Protein AF-A0A1F2RHZ1-F1 (afdb_monomer_lite)

Foldseek 3Di:
DEDEDADDQVLDQFLEEEAAAELQLDQDDDRSVVCCLLQVVLSVVSNVCSVVSVDDQLHWDWDQRPDPGDNRIYTYQHQYHDLPAAGDPVSLLSSLLSVLVVCVVVVTQEYEAEQRRVPSNVDDSVSRVVSNVVSCVSPPRHYYHYYDDDPDDDVVVVPPPDDADDDDLLNLQLLLLFVLLCVVPVDQFDFLLLSQLSSVLLVLLVDPNPFDWDQDPLATGGSCVVSVCVNCDVNQKHFPDDDDRDRRTTIGGDPPSNVVSVVVVVVPVSSVVSSVLSSQLCVVQSDSNSSSLLRLLLCCCPVVVQQDLVSSVVSQCVSDVVSVVADSVNSNVSVVSCVVSVVHDDPDDDDDDDDDDDDDDDDDDDDDDDDDDALCVQVVQLVLAAAEDDRRVLSVLCVVLVCSVVSNVLRVLLCVQQNSPWHWYWDWDADPVGDIAIETETEHEDDPVSQVVSVVSSCVVPNVVCVVSSVRRYDYYYDYD

Structure (mmCIF, N/CA/C/O backbone):
data_AF-A0A1F2RHZ1-F1
#
_entry.id   AF-A0A1F2RHZ1-F1
#
loop_
_atom_site.group_PDB
_atom_site.id
_atom_site.type_symbol
_atom_site.label_atom_id
_atom_site.label_alt_id
_atom_site.label_comp_id
_atom_site.label_asym_id
_atom_site.label_entity_id
_atom_site.label_seq_id
_atom_site.pdbx_PDB_ins_code
_atom_site.Cartn_x
_atom_site.Cartn_y
_atom_site.Cartn_z
_atom_site.occupancy
_atom_site.B_iso_or_equiv
_atom_site.auth_seq_id
_atom_site.auth_comp_id
_atom_site.auth_asym_id
_atom_site.auth_atom_id
_atom_site.pdbx_PDB_model_num
ATOM 1 N N . MET A 1 1 ? -16.366 -9.528 28.719 1.00 83.00 1 MET A N 1
ATOM 2 C CA . MET A 1 1 ? -15.492 -8.476 29.312 1.00 83.00 1 MET A CA 1
ATOM 3 C C . MET A 1 1 ? -15.531 -7.220 28.446 1.00 83.00 1 MET A C 1
ATOM 5 O O . MET A 1 1 ? -15.321 -7.339 27.248 1.00 83.00 1 MET A O 1
ATOM 9 N N . ILE A 1 2 ? -15.747 -6.027 29.017 1.00 90.81 2 ILE A N 1
ATOM 10 C CA . ILE A 1 2 ? -15.761 -4.755 28.262 1.00 90.81 2 ILE A CA 1
ATOM 11 C C . ILE A 1 2 ? -14.480 -3.964 28.537 1.00 90.81 2 ILE A C 1
ATOM 13 O O . ILE A 1 2 ? -14.111 -3.758 29.691 1.00 90.81 2 ILE A O 1
ATOM 17 N N . GLU A 1 3 ? -13.828 -3.495 27.477 1.00 91.56 3 GLU A N 1
ATOM 18 C CA . GLU A 1 3 ? -12.561 -2.775 27.515 1.00 91.56 3 GLU A CA 1
ATOM 19 C C . GLU A 1 3 ? -12.678 -1.462 26.722 1.00 91.56 3 GLU A C 1
ATOM 21 O O . GLU A 1 3 ? -13.079 -1.457 25.558 1.00 91.56 3 GLU A O 1
ATOM 26 N N . ILE A 1 4 ? -12.356 -0.328 27.351 1.00 87.94 4 ILE A N 1
ATOM 27 C CA . ILE A 1 4 ? -12.489 0.994 26.720 1.00 87.94 4 ILE A CA 1
ATOM 28 C C . ILE A 1 4 ? -11.302 1.259 25.776 1.00 87.94 4 ILE A C 1
ATOM 30 O O . ILE A 1 4 ? -10.154 0.908 26.072 1.00 87.94 4 ILE A O 1
ATOM 34 N N . ARG A 1 5 ? -11.578 1.877 24.622 1.00 81.69 5 ARG A N 1
ATOM 35 C CA . ARG A 1 5 ? -10.612 2.169 23.553 1.00 81.69 5 ARG A CA 1
ATOM 36 C C . ARG A 1 5 ? -10.771 3.575 22.972 1.00 81.69 5 ARG A C 1
ATOM 38 O O . ARG A 1 5 ? -11.816 4.212 23.088 1.00 81.69 5 ARG A O 1
ATOM 45 N N . LYS A 1 6 ? -9.699 4.047 22.333 1.00 79.44 6 LYS A N 1
ATOM 46 C CA . LYS A 1 6 ? -9.586 5.299 21.569 1.00 79.44 6 LYS A CA 1
ATOM 47 C C . LYS A 1 6 ? -8.698 5.030 20.347 1.00 79.44 6 LYS A C 1
ATOM 49 O O . LYS A 1 6 ? -7.876 4.119 20.398 1.00 79.44 6 LYS A O 1
ATOM 54 N N . GLY A 1 7 ? -8.856 5.809 19.278 1.00 73.75 7 GLY A N 1
ATOM 55 C CA . GLY A 1 7 ? -8.200 5.575 17.980 1.00 73.75 7 GLY A CA 1
ATOM 56 C C . GLY A 1 7 ? -9.187 5.092 16.912 1.00 73.75 7 GLY A C 1
ATOM 57 O O . GLY A 1 7 ? -10.397 5.226 17.098 1.00 73.75 7 GLY A O 1
ATOM 58 N N . ASP A 1 8 ? -8.680 4.548 15.802 1.00 77.94 8 ASP A N 1
ATOM 59 C CA . ASP A 1 8 ? -9.526 3.985 14.742 1.00 77.94 8 ASP A CA 1
ATOM 60 C C . ASP A 1 8 ? -9.995 2.562 15.094 1.00 77.94 8 ASP A C 1
ATOM 62 O O . ASP A 1 8 ? -9.217 1.697 15.499 1.00 77.94 8 ASP A O 1
ATOM 66 N N . ILE A 1 9 ? -11.290 2.325 14.903 1.00 86.12 9 ILE A N 1
ATOM 67 C CA . ILE A 1 9 ? -11.954 1.032 15.066 1.00 86.12 9 ILE A CA 1
ATOM 68 C C . ILE A 1 9 ? -11.627 0.053 13.931 1.00 86.12 9 ILE A C 1
ATOM 70 O O . ILE A 1 9 ? -11.717 -1.156 14.131 1.00 86.12 9 ILE A O 1
ATOM 74 N N . LEU A 1 10 ? -11.206 0.542 12.759 1.00 83.50 10 LEU A N 1
ATOM 75 C CA . LEU A 1 10 ? -10.745 -0.312 11.657 1.00 83.50 10 LEU A CA 1
ATOM 76 C C . LEU A 1 10 ? -9.470 -1.100 12.002 1.00 83.50 10 LEU A C 1
ATOM 78 O O . LEU A 1 10 ? -9.198 -2.119 11.374 1.00 83.50 10 LEU A O 1
ATOM 82 N N . LEU A 1 11 ? -8.717 -0.654 13.014 1.00 81.00 11 LEU A N 1
ATOM 83 C CA . LEU A 1 11 ? -7.502 -1.304 13.517 1.00 81.00 11 LEU A CA 1
ATOM 84 C C . LEU A 1 11 ? -7.770 -2.218 14.729 1.00 81.00 11 LEU A C 1
ATOM 86 O O . LEU A 1 11 ? -6.831 -2.686 15.372 1.00 81.00 11 LEU A O 1
ATOM 90 N N . ALA A 1 12 ? -9.036 -2.454 15.085 1.00 82.56 12 ALA A N 1
ATOM 91 C CA . ALA A 1 12 ? -9.394 -3.257 16.248 1.00 82.56 12 ALA A CA 1
ATOM 92 C C . ALA A 1 12 ? -9.235 -4.765 15.981 1.00 82.56 12 ALA A C 1
ATOM 94 O O . ALA A 1 12 ? -9.938 -5.340 15.149 1.00 82.56 12 ALA A O 1
ATOM 95 N N . GLU A 1 13 ? -8.356 -5.423 16.741 1.00 86.44 13 GLU A N 1
ATOM 96 C CA . GLU A 1 13 ? -8.176 -6.881 16.724 1.00 86.44 13 GLU A CA 1
ATOM 97 C C . GLU A 1 13 ? -9.392 -7.586 17.372 1.00 86.44 13 GLU A C 1
ATOM 99 O O . GLU A 1 13 ? -9.397 -7.889 18.565 1.00 86.44 13 GLU A O 1
ATOM 104 N N . ALA A 1 14 ? -10.450 -7.813 16.584 1.00 91.69 14 ALA A N 1
ATOM 105 C CA . ALA A 1 14 ? -11.699 -8.456 17.005 1.00 91.69 14 ALA A CA 1
ATOM 106 C C . ALA A 1 14 ? -12.277 -9.396 15.923 1.00 91.69 14 ALA A C 1
ATOM 108 O O . ALA A 1 14 ? -12.058 -9.179 14.730 1.00 91.69 14 ALA A O 1
ATOM 109 N N . ASP A 1 15 ? -13.058 -10.413 16.318 1.00 95.44 15 ASP A N 1
ATOM 110 C CA . ASP A 1 15 ? -13.779 -11.304 15.390 1.00 95.44 15 ASP A CA 1
ATOM 111 C C . ASP A 1 15 ? -14.787 -10.511 14.532 1.00 95.44 15 ASP A C 1
ATOM 113 O O . ASP A 1 15 ? -14.981 -10.813 13.351 1.00 95.44 15 ASP A O 1
ATOM 117 N N . ALA A 1 16 ? -15.409 -9.479 15.112 1.00 97.50 16 ALA A N 1
ATOM 118 C CA . ALA A 1 16 ? -16.357 -8.593 14.445 1.00 97.50 16 ALA A CA 1
ATOM 119 C C . ALA A 1 16 ? -16.078 -7.105 14.714 1.00 97.50 16 ALA A C 1
ATOM 121 O O . ALA A 1 16 ? -15.654 -6.728 15.805 1.00 97.50 16 ALA A O 1
ATOM 122 N N . ILE A 1 17 ? -16.405 -6.234 13.757 1.00 97.56 17 ILE A N 1
ATOM 123 C CA . ILE A 1 17 ? -16.425 -4.776 13.970 1.00 97.56 17 ILE A CA 1
ATOM 124 C C . ILE A 1 17 ? -17.768 -4.166 13.551 1.00 97.56 17 ILE A C 1
ATOM 126 O O . ILE A 1 17 ? -18.363 -4.550 12.541 1.00 97.56 17 ILE A O 1
ATOM 130 N N . VAL A 1 18 ? -18.261 -3.209 14.338 1.00 98.38 18 VAL A N 1
ATOM 131 C CA . VAL A 1 18 ? -19.562 -2.563 14.119 1.00 98.38 18 VAL A CA 1
ATOM 132 C C . VAL A 1 18 ? -19.406 -1.266 13.317 1.00 98.38 18 VAL A C 1
ATOM 134 O O . VAL A 1 18 ? -18.675 -0.358 13.708 1.00 98.38 18 VAL A O 1
ATOM 137 N N . ASN A 1 19 ? -20.152 -1.146 12.219 1.00 97.44 19 ASN A N 1
ATOM 138 C CA . ASN A 1 19 ? -20.217 0.040 11.362 1.00 97.44 19 ASN A CA 1
ATOM 139 C C . ASN A 1 19 ? -21.535 0.793 11.591 1.00 97.44 19 ASN A C 1
ATOM 141 O O . ASN A 1 19 ? -22.603 0.215 11.396 1.00 97.44 19 ASN A O 1
ATOM 145 N N . THR A 1 20 ? -21.510 2.081 11.952 1.00 94.69 20 THR A N 1
ATOM 146 C CA . THR 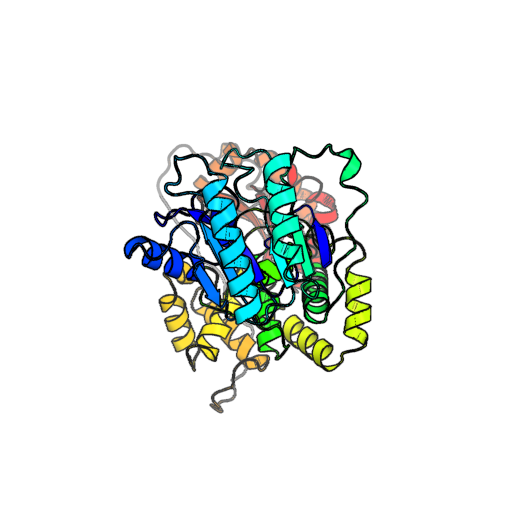A 1 20 ? -22.759 2.850 12.113 1.00 94.69 20 THR A CA 1
ATOM 147 C C . THR A 1 20 ? -23.260 3.378 10.770 1.00 94.69 20 THR A C 1
ATOM 149 O O . THR A 1 20 ? -22.694 4.327 10.221 1.00 94.69 20 THR A O 1
ATOM 152 N N . VAL A 1 21 ? -24.354 2.810 10.268 1.00 95.06 21 VAL A N 1
ATOM 153 C CA . VAL A 1 21 ? -24.922 3.123 8.948 1.00 95.06 21 VAL A CA 1
ATOM 154 C C . VAL A 1 21 ? -26.274 3.841 9.034 1.00 95.06 21 VAL A C 1
ATOM 156 O O . VAL A 1 21 ? -26.809 4.098 10.115 1.00 95.06 21 VAL A O 1
ATOM 159 N N . ASN A 1 22 ? -26.827 4.192 7.872 1.00 94.62 22 ASN A N 1
ATOM 160 C CA . ASN A 1 22 ? -28.223 4.604 7.726 1.00 94.62 22 ASN A CA 1
ATOM 161 C C . ASN A 1 22 ? -29.011 3.551 6.923 1.00 94.62 22 ASN A C 1
ATOM 163 O O . ASN A 1 22 ? -28.467 2.506 6.591 1.00 94.62 22 ASN A O 1
ATOM 167 N N . CYS A 1 23 ? -30.286 3.807 6.624 1.00 93.94 23 CYS A N 1
ATOM 168 C CA . CYS A 1 23 ? -31.143 2.857 5.902 1.00 93.94 23 CYS A CA 1
ATOM 169 C C . CYS A 1 23 ? -31.262 3.159 4.392 1.00 93.94 23 CYS A C 1
ATOM 171 O O . CYS A 1 23 ? -32.024 2.496 3.701 1.00 93.94 23 CYS A O 1
ATOM 173 N N . VAL A 1 24 ? -30.551 4.171 3.866 1.00 91.25 24 VAL A N 1
ATOM 174 C CA . VAL A 1 24 ? -30.711 4.669 2.479 1.00 91.25 24 VAL A CA 1
ATOM 175 C C . VAL A 1 24 ? -29.433 4.559 1.638 1.00 91.25 24 VAL A C 1
ATOM 177 O O . VAL A 1 24 ? -29.179 5.382 0.764 1.00 91.25 24 VAL A O 1
ATOM 180 N N . GLY A 1 25 ? -28.592 3.559 1.914 1.00 91.88 25 GLY A N 1
ATOM 181 C CA . GLY A 1 25 ? -27.476 3.163 1.043 1.00 91.88 25 GLY A CA 1
ATOM 182 C C . GLY A 1 25 ? -26.268 4.106 1.018 1.00 91.88 25 GLY A C 1
ATOM 183 O O . GLY A 1 25 ? -25.262 3.788 0.398 1.00 91.88 25 GLY A O 1
ATOM 184 N N . ILE A 1 26 ? -26.296 5.242 1.721 1.00 83.81 26 ILE A N 1
ATOM 185 C CA . ILE A 1 26 ? -25.249 6.271 1.602 1.00 83.81 26 ILE A CA 1
ATOM 186 C C . ILE A 1 26 ? -24.199 6.135 2.711 1.00 83.81 26 ILE A C 1
ATOM 188 O O . ILE A 1 26 ? -24.469 6.441 3.870 1.00 83.81 26 ILE A O 1
ATOM 192 N N . MET A 1 27 ? -22.972 5.748 2.356 1.00 85.94 27 MET A N 1
ATOM 193 C CA . MET A 1 27 ? -21.792 5.846 3.229 1.00 85.94 27 MET A CA 1
ATOM 194 C C . MET A 1 27 ? -20.885 6.985 2.735 1.00 85.94 27 MET A C 1
ATOM 196 O O . MET A 1 27 ? -20.055 6.789 1.847 1.00 85.94 27 MET A O 1
ATOM 200 N N . GLY A 1 28 ? -21.118 8.201 3.249 1.00 60.53 28 GLY A N 1
ATOM 201 C CA . GLY A 1 28 ? -20.534 9.436 2.698 1.00 60.53 28 GLY A CA 1
ATOM 202 C C . GLY A 1 28 ? -19.740 10.329 3.660 1.00 60.53 28 GLY A C 1
ATOM 203 O O . GLY A 1 28 ? -19.053 11.226 3.189 1.00 60.53 28 GLY A O 1
ATOM 204 N N . ARG A 1 29 ? -19.818 10.135 4.988 1.00 62.22 29 ARG A N 1
ATOM 205 C CA . ARG A 1 29 ? -19.051 10.916 5.987 1.00 62.22 29 ARG A CA 1
ATOM 206 C C . ARG A 1 29 ? -18.748 10.099 7.248 1.00 62.22 29 ARG A C 1
ATOM 208 O O . ARG A 1 29 ? -19.543 9.237 7.621 1.00 62.22 29 ARG A O 1
ATOM 215 N N . GLY A 1 30 ? -17.657 10.449 7.937 1.00 76.69 30 GLY A N 1
ATOM 216 C CA . GLY A 1 30 ? -17.237 9.838 9.206 1.00 76.69 30 GLY A CA 1
ATOM 217 C C . GLY A 1 30 ? -16.918 8.346 9.078 1.00 76.69 30 GLY A C 1
ATOM 218 O O . GLY A 1 30 ? -16.612 7.878 7.984 1.00 76.69 30 GLY A O 1
ATOM 219 N N . ILE A 1 31 ? -17.071 7.606 10.178 1.00 81.50 31 ILE A N 1
ATOM 220 C CA . ILE A 1 31 ? -16.855 6.150 10.270 1.00 81.50 31 ILE A CA 1
ATOM 221 C C . ILE A 1 31 ? -17.428 5.361 9.081 1.00 81.50 31 ILE A C 1
ATOM 223 O O . ILE A 1 31 ? -16.719 4.558 8.487 1.00 81.50 31 ILE A O 1
ATOM 227 N N . ALA A 1 32 ? -18.657 5.648 8.643 1.00 79.25 32 ALA A N 1
ATOM 228 C CA . ALA A 1 32 ? -19.263 4.958 7.503 1.00 79.25 32 ALA A CA 1
ATOM 229 C C . ALA A 1 32 ? -18.455 5.131 6.199 1.00 79.25 32 ALA A C 1
ATOM 231 O O . ALA A 1 32 ? -18.338 4.193 5.416 1.00 79.25 32 ALA A O 1
ATOM 232 N N . LEU A 1 33 ? -17.865 6.309 5.960 1.00 73.81 33 LEU A N 1
ATOM 233 C CA . LEU A 1 33 ? -16.992 6.538 4.802 1.00 73.81 33 LEU A CA 1
ATOM 234 C C . LEU A 1 33 ? -15.675 5.757 4.921 1.00 73.81 33 LEU A C 1
ATOM 236 O O . LEU A 1 33 ? -15.219 5.202 3.925 1.00 73.81 33 LEU A O 1
ATOM 240 N N . GLN A 1 34 ? -15.095 5.676 6.123 1.00 72.12 34 GLN A N 1
ATOM 241 C CA . GLN A 1 34 ? -13.892 4.874 6.382 1.00 72.12 34 GLN A CA 1
ATOM 242 C C . GLN A 1 34 ? -14.174 3.385 6.105 1.00 72.12 34 GLN A C 1
ATOM 244 O O . GLN A 1 34 ? -13.453 2.755 5.336 1.00 72.12 34 GLN A O 1
ATOM 249 N N . PHE A 1 35 ? -15.298 2.856 6.603 1.00 85.94 35 PHE A N 1
ATOM 250 C CA . PHE A 1 35 ? -15.766 1.498 6.297 1.00 85.94 35 PHE A CA 1
ATOM 251 C C . PHE A 1 35 ? -16.035 1.264 4.803 1.00 85.94 35 PHE A C 1
ATOM 253 O O . PHE A 1 35 ? -15.730 0.186 4.301 1.00 85.94 35 PHE A O 1
ATOM 260 N N . ARG A 1 36 ? -16.569 2.250 4.067 1.00 82.38 36 ARG A N 1
ATOM 261 C CA . ARG A 1 36 ? -16.737 2.149 2.605 1.00 82.38 36 ARG A CA 1
ATOM 262 C C . ARG A 1 36 ? -15.399 2.090 1.863 1.00 82.38 36 ARG A C 1
ATOM 264 O O . ARG A 1 36 ? -15.319 1.381 0.864 1.00 82.38 36 ARG A O 1
ATOM 271 N N . LYS A 1 37 ? -14.379 2.826 2.322 1.00 64.62 37 LYS A N 1
ATOM 272 C CA . LYS A 1 37 ? -13.024 2.776 1.747 1.00 64.62 37 LYS A CA 1
ATOM 273 C C . LYS A 1 37 ? -12.332 1.440 2.048 1.00 64.62 37 LYS A C 1
ATOM 275 O O . LYS A 1 37 ? -11.821 0.818 1.125 1.00 64.62 37 LYS A O 1
ATOM 280 N N . ALA A 1 38 ? -12.368 0.980 3.300 1.00 75.94 38 ALA A N 1
ATOM 281 C C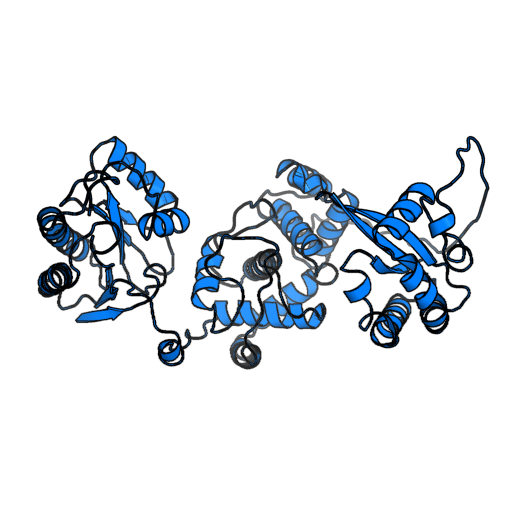A . ALA A 1 38 ? -11.733 -0.273 3.718 1.00 75.94 38 ALA A CA 1
ATOM 282 C C . ALA A 1 38 ? -12.437 -1.531 3.170 1.00 75.94 38 ALA A C 1
ATOM 284 O O . ALA A 1 38 ? -11.785 -2.510 2.814 1.00 75.94 38 ALA A O 1
ATOM 285 N N . PHE A 1 39 ? -13.771 -1.510 3.069 1.00 86.25 39 PHE A N 1
ATOM 286 C CA . PHE A 1 39 ? -14.581 -2.680 2.718 1.00 86.25 39 PHE A CA 1
ATOM 287 C C . PHE A 1 39 ? -15.595 -2.357 1.600 1.00 86.25 39 PHE A C 1
ATOM 289 O O . PHE A 1 39 ? -16.806 -2.287 1.844 1.00 86.25 39 PHE A O 1
ATOM 296 N N . PRO A 1 40 ? -15.135 -2.174 0.346 1.00 86.44 40 PRO A N 1
ATOM 297 C CA . PRO A 1 40 ? -16.005 -1.806 -0.774 1.00 86.44 40 PRO A CA 1
ATOM 298 C C . PRO A 1 40 ? -17.073 -2.867 -1.087 1.00 86.44 40 PRO A C 1
ATOM 300 O O . PRO A 1 40 ? -18.191 -2.516 -1.459 1.00 86.44 40 PRO A O 1
ATOM 303 N N . GLU A 1 41 ? -16.781 -4.153 -0.875 1.00 93.19 41 GLU A N 1
ATOM 304 C CA . GLU A 1 41 ? -17.747 -5.241 -1.089 1.00 93.19 41 GLU A CA 1
ATOM 305 C C . GLU A 1 41 ? -18.869 -5.237 -0.037 1.00 93.19 41 GLU A C 1
ATOM 307 O O . GLU A 1 41 ? -20.046 -5.328 -0.389 1.00 93.19 41 GLU A O 1
ATOM 312 N N . ASN A 1 42 ? -18.534 -4.987 1.237 1.00 96.62 42 ASN A N 1
ATOM 313 C CA . ASN A 1 42 ? -19.525 -4.720 2.286 1.00 96.62 42 ASN A CA 1
ATOM 314 C C . ASN A 1 42 ? -20.430 -3.539 1.900 1.00 96.62 42 ASN A C 1
ATOM 316 O O . ASN A 1 42 ? -21.646 -3.608 2.070 1.00 96.62 42 ASN A O 1
ATOM 320 N N . PHE A 1 43 ? -19.856 -2.468 1.336 1.00 95.25 43 PHE A N 1
ATOM 321 C CA . PHE A 1 43 ? -20.638 -1.331 0.851 1.00 95.25 43 PHE A CA 1
ATOM 322 C C . PHE A 1 43 ? -21.585 -1.707 -0.304 1.00 95.25 43 PHE A C 1
ATOM 324 O O . PHE A 1 43 ? -22.742 -1.290 -0.272 1.00 95.25 43 PHE A O 1
ATOM 331 N N . ARG A 1 44 ? -21.154 -2.522 -1.280 1.00 94.69 44 ARG A N 1
ATOM 332 C CA . ARG A 1 44 ? -22.027 -3.012 -2.370 1.00 94.69 44 ARG A CA 1
ATOM 333 C C . ARG A 1 44 ? -23.207 -3.830 -1.835 1.00 94.69 44 ARG A C 1
ATOM 335 O O . ARG A 1 44 ? -24.348 -3.575 -2.220 1.00 94.69 44 ARG A O 1
ATOM 342 N N . VAL A 1 45 ? -22.950 -4.765 -0.914 1.00 97.69 45 VAL A N 1
ATOM 343 C CA . VAL A 1 45 ? -23.998 -5.581 -0.270 1.00 97.69 45 VAL A CA 1
ATOM 344 C C . VAL A 1 45 ? -24.968 -4.699 0.526 1.00 97.69 45 VAL A C 1
ATOM 346 O O . VAL A 1 45 ? -26.184 -4.847 0.395 1.00 97.69 45 VAL A O 1
ATOM 349 N N . TYR A 1 46 ? -24.450 -3.727 1.282 1.00 98.12 46 TYR A N 1
ATOM 350 C CA . TYR A 1 46 ? -25.244 -2.743 2.023 1.00 98.12 46 TYR A CA 1
ATOM 351 C C . TYR A 1 46 ? -26.105 -1.847 1.128 1.00 98.12 46 TYR A C 1
ATOM 353 O O . TYR A 1 46 ? -27.276 -1.623 1.441 1.00 98.12 46 TYR A O 1
ATOM 361 N N . GLU A 1 47 ? -25.577 -1.346 0.011 1.00 96.62 47 GLU A N 1
ATOM 362 C CA . GLU A 1 47 ? -26.338 -0.483 -0.893 1.00 96.62 47 GLU A CA 1
ATOM 363 C C . GLU A 1 47 ? -27.485 -1.260 -1.560 1.00 96.62 47 GLU A C 1
ATOM 365 O O . GLU A 1 47 ? -28.617 -0.771 -1.607 1.00 96.62 47 GLU A O 1
ATOM 370 N N . ALA A 1 48 ? -27.234 -2.502 -1.990 1.00 96.88 48 ALA A N 1
ATOM 371 C CA . ALA A 1 48 ? -28.264 -3.404 -2.503 1.00 96.88 48 ALA A CA 1
ATOM 372 C C . ALA A 1 48 ? -29.330 -3.755 -1.444 1.00 96.88 48 ALA A C 1
ATOM 374 O O . ALA A 1 48 ? -30.522 -3.738 -1.748 1.00 96.88 48 ALA A O 1
ATOM 375 N N . ALA A 1 49 ? -28.929 -4.012 -0.196 1.00 97.44 49 ALA A N 1
ATOM 376 C CA . ALA A 1 49 ? -29.853 -4.275 0.909 1.00 97.44 49 ALA A CA 1
ATOM 377 C C . ALA A 1 49 ? -30.708 -3.042 1.269 1.00 97.44 49 ALA A C 1
ATOM 379 O O . ALA A 1 49 ? -31.909 -3.164 1.507 1.00 97.44 49 ALA A O 1
ATOM 380 N N . CYS A 1 50 ? -30.135 -1.833 1.233 1.00 95.56 50 CYS A N 1
ATOM 381 C CA . CYS A 1 50 ? -30.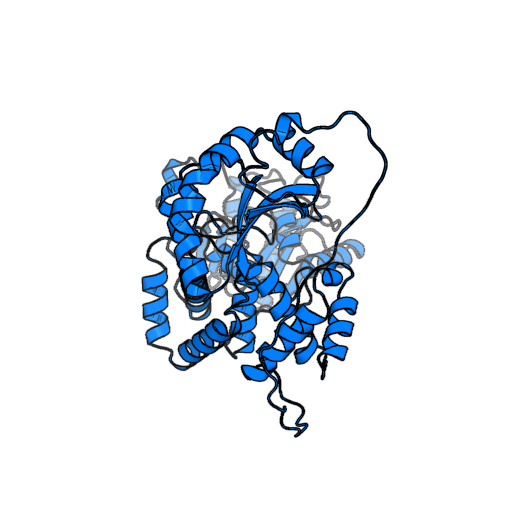900 -0.591 1.388 1.00 95.56 50 CYS A CA 1
ATOM 382 C C . CYS A 1 50 ? -31.892 -0.380 0.234 1.00 95.56 50 CYS A C 1
ATOM 384 O O . CYS A 1 50 ? -33.037 -0.018 0.485 1.00 95.56 50 CYS A O 1
ATOM 386 N N . LYS A 1 51 ? -31.499 -0.663 -1.018 1.00 94.00 51 LYS A N 1
ATOM 387 C CA . LYS A 1 51 ? -32.386 -0.575 -2.197 1.00 94.00 51 LYS A CA 1
ATOM 388 C C . LYS A 1 51 ? -33.603 -1.510 -2.106 1.00 94.00 51 LYS A C 1
ATOM 390 O O . LYS A 1 51 ? -34.660 -1.165 -2.626 1.00 94.00 51 LYS A O 1
ATOM 395 N N . ARG A 1 52 ? -33.484 -2.652 -1.417 1.00 95.44 52 ARG A N 1
ATOM 396 C CA . ARG A 1 52 ? -34.604 -3.569 -1.116 1.00 95.44 52 ARG A CA 1
ATOM 397 C C . ARG A 1 52 ? -35.401 -3.197 0.143 1.00 95.44 52 ARG A C 1
ATOM 399 O O . ARG A 1 52 ? -36.494 -3.714 0.345 1.00 95.44 52 ARG A O 1
ATOM 406 N N . ASN A 1 53 ? -34.919 -2.237 0.936 1.00 92.12 53 ASN A N 1
ATOM 407 C CA . ASN A 1 53 ? -35.415 -1.887 2.273 1.00 92.12 53 ASN A CA 1
ATOM 408 C C . ASN A 1 53 ? -35.213 -3.000 3.321 1.00 92.12 53 ASN A C 1
ATOM 410 O O . ASN A 1 53 ? -36.013 -3.108 4.252 1.00 92.12 53 ASN A O 1
ATOM 414 N N . ASP A 1 54 ? -34.160 -3.811 3.203 1.00 91.44 54 ASP A N 1
ATOM 415 C CA . ASP A 1 54 ? -33.815 -4.841 4.200 1.00 91.44 54 ASP A CA 1
ATOM 416 C C . ASP A 1 54 ? -33.188 -4.208 5.458 1.00 91.44 54 ASP A C 1
ATOM 418 O O . ASP A 1 54 ? -33.399 -4.662 6.580 1.00 91.44 54 ASP A O 1
ATOM 422 N N . VAL A 1 55 ? -32.429 -3.121 5.275 1.00 94.38 55 VAL A N 1
ATOM 423 C CA . VAL A 1 55 ? -31.705 -2.415 6.343 1.00 94.38 55 VAL A CA 1
ATOM 424 C C . VAL A 1 55 ? -32.648 -1.460 7.081 1.00 94.38 55 VAL A C 1
ATOM 426 O O . VAL A 1 55 ? -33.128 -0.486 6.499 1.00 94.38 55 VAL A O 1
ATOM 429 N N . ARG A 1 56 ? -32.913 -1.721 8.368 1.00 94.62 56 ARG A N 1
ATOM 430 C CA . ARG A 1 56 ? -33.837 -0.945 9.223 1.00 94.62 56 ARG A CA 1
ATOM 431 C C . ARG A 1 56 ? -33.311 -0.856 10.664 1.00 94.62 56 ARG A C 1
ATOM 433 O O . ARG A 1 56 ? -32.550 -1.728 11.074 1.00 94.62 56 ARG A O 1
ATOM 440 N N . PRO A 1 57 ? -33.705 0.143 11.477 1.00 94.31 57 PRO A N 1
ATOM 441 C CA . PRO A 1 57 ? -33.353 0.158 12.897 1.00 94.31 57 PRO A CA 1
ATOM 442 C C . PRO A 1 57 ? -33.876 -1.099 13.603 1.00 94.31 57 PRO A C 1
ATOM 444 O O . PRO A 1 57 ? -35.033 -1.469 13.419 1.00 94.31 57 PRO A O 1
ATOM 447 N N . GLY A 1 58 ? -33.022 -1.760 14.387 1.00 94.56 58 GLY A N 1
ATOM 448 C CA . GLY A 1 58 ? -33.318 -3.082 14.956 1.00 94.56 58 GLY A CA 1
ATOM 449 C C . GLY A 1 58 ? -33.063 -4.274 14.021 1.00 94.56 58 GLY A C 1
ATOM 450 O O . GLY A 1 58 ? -33.283 -5.407 14.434 1.00 94.56 58 GLY A O 1
ATOM 451 N N . THR A 1 59 ? -32.562 -4.055 12.803 1.00 94.38 59 THR A N 1
ATOM 452 C CA . THR A 1 59 ? -32.125 -5.110 11.876 1.00 94.38 59 THR A CA 1
ATOM 453 C C . THR A 1 59 ? -30.672 -4.853 11.490 1.00 94.38 59 THR A C 1
ATOM 455 O O . THR A 1 59 ? -30.359 -3.850 10.847 1.00 94.38 59 THR A O 1
ATOM 458 N N . MET A 1 60 ? -29.764 -5.729 11.918 1.00 96.31 60 MET A N 1
ATOM 459 C CA . MET A 1 60 ? -28.362 -5.659 11.502 1.00 96.31 60 MET A CA 1
ATOM 460 C C . MET A 1 60 ? -28.222 -6.166 10.065 1.00 96.31 60 MET A C 1
ATOM 462 O O . MET A 1 60 ? -28.949 -7.061 9.644 1.00 96.31 60 MET A O 1
ATOM 466 N N . LEU A 1 61 ? -27.247 -5.638 9.325 1.00 97.88 61 LEU A N 1
ATOM 467 C CA . LEU A 1 61 ? -26.747 -6.297 8.120 1.00 97.88 61 LEU A CA 1
ATOM 468 C C . LEU A 1 61 ? -25.317 -6.763 8.382 1.00 97.88 61 LEU A C 1
ATOM 470 O O . LEU A 1 61 ? -24.388 -5.951 8.385 1.00 97.88 61 LEU A O 1
ATOM 474 N N . VAL A 1 62 ? -25.151 -8.065 8.603 1.00 97.88 62 VAL A N 1
ATOM 475 C CA . VAL A 1 62 ? -23.838 -8.688 8.787 1.00 97.88 62 VAL A CA 1
ATOM 476 C C . VAL A 1 62 ? -23.258 -9.106 7.437 1.00 97.88 62 VAL A C 1
ATOM 478 O O . VAL A 1 62 ? -23.943 -9.716 6.620 1.00 97.88 62 VAL A O 1
ATOM 481 N N . TYR A 1 63 ? -21.985 -8.789 7.221 1.00 97.50 63 TYR A N 1
ATOM 482 C CA . TYR A 1 63 ? -21.198 -9.190 6.059 1.00 97.50 63 TYR A CA 1
ATOM 483 C C . TYR A 1 63 ? -19.978 -9.997 6.521 1.00 97.50 63 TYR A C 1
ATOM 485 O O . TYR A 1 63 ? -19.218 -9.527 7.370 1.00 97.50 63 TYR A O 1
ATOM 493 N N . GLU A 1 64 ? -19.782 -11.198 5.970 1.00 95.81 64 GLU A N 1
ATOM 494 C CA . GLU A 1 64 ? -18.575 -12.002 6.206 1.00 95.81 64 GLU A CA 1
ATOM 495 C C . GLU A 1 64 ? -17.463 -11.586 5.240 1.00 95.81 64 GLU A C 1
ATOM 497 O O . GLU A 1 64 ? -17.665 -11.481 4.032 1.00 95.81 64 GLU A O 1
ATOM 502 N N . THR A 1 65 ? -16.282 -11.294 5.782 1.00 87.25 65 THR A N 1
ATOM 503 C CA . THR A 1 65 ? -15.258 -10.515 5.069 1.00 87.25 65 THR A CA 1
ATOM 504 C C . THR A 1 65 ? -14.392 -11.327 4.111 1.00 87.25 65 THR A C 1
ATOM 506 O O . THR A 1 65 ? -13.764 -10.750 3.222 1.00 87.25 65 THR A O 1
ATOM 509 N N . GLY A 1 66 ? -14.302 -12.648 4.301 1.00 82.81 66 GLY A N 1
ATOM 510 C CA . GLY A 1 66 ? -13.342 -13.497 3.586 1.00 82.81 66 GLY A CA 1
ATOM 511 C C . GLY A 1 66 ? -11.875 -13.096 3.823 1.00 82.81 66 GLY A C 1
ATOM 512 O O . GLY A 1 66 ? -11.008 -13.371 2.982 1.00 82.81 66 GLY A O 1
ATOM 513 N N . LEU A 1 67 ? -11.595 -12.389 4.925 1.00 74.12 67 LEU A N 1
ATOM 514 C CA . LEU A 1 67 ? -10.248 -12.027 5.359 1.00 74.12 67 LEU A CA 1
ATOM 515 C C . LEU A 1 67 ? -9.649 -13.144 6.219 1.00 74.12 67 LEU A C 1
ATOM 517 O O . LEU A 1 67 ? -10.349 -13.830 6.958 1.00 74.12 67 LEU A O 1
ATOM 521 N N . LEU A 1 68 ? -8.337 -13.335 6.081 1.00 56.56 68 LEU A N 1
ATOM 522 C CA . LEU A 1 68 ? -7.594 -14.401 6.758 1.00 56.56 68 LEU A CA 1
ATOM 523 C C . LEU A 1 68 ? -7.076 -13.977 8.145 1.00 56.56 68 LEU A C 1
ATOM 525 O O . LEU A 1 68 ? -6.853 -14.818 9.011 1.00 56.56 68 LEU A O 1
ATOM 529 N N . THR A 1 69 ? -6.930 -12.673 8.372 1.00 61.81 69 THR A N 1
ATOM 530 C CA . THR A 1 69 ? -6.891 -12.064 9.707 1.00 61.81 69 THR A CA 1
ATOM 531 C C . THR A 1 69 ? -8.237 -11.400 9.986 1.00 61.81 69 THR A C 1
ATOM 533 O O . THR A 1 69 ? -8.976 -11.092 9.051 1.00 61.81 69 THR A O 1
ATOM 536 N N . GLY A 1 70 ? -8.550 -11.147 11.260 1.00 65.69 70 GLY A N 1
ATOM 537 C CA . GLY A 1 70 ? -9.762 -10.415 11.632 1.00 65.69 70 GLY A CA 1
ATOM 538 C C . GLY A 1 70 ? -9.835 -9.006 11.008 1.00 65.69 70 GLY A C 1
ATOM 539 O O . GLY A 1 70 ? -8.800 -8.457 10.617 1.00 65.69 70 GLY A O 1
ATOM 540 N N . PRO A 1 71 ? -11.039 -8.416 10.917 1.00 87.94 71 PRO A N 1
ATOM 541 C CA . PRO A 1 71 ? -12.313 -8.969 11.378 1.00 87.94 71 PRO A CA 1
ATOM 542 C C . PRO A 1 71 ? -12.918 -9.971 10.391 1.00 87.94 71 PRO A C 1
ATOM 544 O O . PRO A 1 71 ? -12.875 -9.776 9.176 1.00 87.94 71 PRO A O 1
ATOM 547 N N . ARG A 1 72 ? -13.543 -11.026 10.921 1.00 92.19 72 ARG A N 1
ATOM 548 C CA . ARG A 1 72 ? -14.315 -12.011 10.146 1.00 92.19 72 ARG A CA 1
ATOM 549 C C . ARG A 1 72 ? -15.686 -11.459 9.745 1.00 92.19 72 ARG A C 1
ATOM 551 O O . ARG A 1 72 ? -16.179 -11.786 8.667 1.00 92.19 72 ARG A O 1
ATOM 558 N N . PHE A 1 73 ? -16.277 -10.604 10.582 1.00 97.38 73 PHE A N 1
ATOM 559 C CA . PHE A 1 73 ? -17.592 -10.003 10.356 1.00 97.38 73 PHE A CA 1
ATOM 560 C C . PHE A 1 73 ? -17.555 -8.471 10.396 1.00 97.38 73 PHE A C 1
ATOM 562 O O . PHE A 1 73 ? -16.943 -7.867 11.277 1.00 97.38 73 PHE A O 1
ATOM 569 N N . ILE A 1 74 ? -18.309 -7.835 9.501 1.00 98.06 74 ILE A N 1
ATOM 570 C CA . ILE A 1 74 ? -18.697 -6.425 9.613 1.00 98.06 74 ILE A CA 1
ATOM 571 C C . ILE A 1 74 ? -20.185 -6.382 9.926 1.00 98.06 74 ILE A C 1
ATOM 573 O O . ILE A 1 74 ? -20.997 -6.889 9.154 1.00 98.06 74 ILE A O 1
ATOM 577 N N . ILE A 1 75 ? -20.550 -5.768 11.050 1.00 98.50 75 ILE A N 1
ATOM 578 C CA . ILE A 1 75 ? -21.943 -5.637 11.479 1.00 98.50 75 ILE A CA 1
ATOM 579 C C . ILE A 1 75 ? -22.393 -4.203 11.203 1.00 98.50 75 ILE A C 1
ATOM 581 O O . ILE A 1 75 ? -22.052 -3.272 11.934 1.00 98.50 75 ILE A O 1
ATOM 585 N N . ASN A 1 76 ? -23.148 -4.002 10.124 1.00 98.38 76 ASN A N 1
ATOM 586 C CA . ASN A 1 76 ? -23.682 -2.692 9.772 1.00 98.38 76 ASN A CA 1
ATOM 587 C C . ASN A 1 76 ? -24.929 -2.414 10.629 1.00 98.38 76 ASN A C 1
ATOM 589 O O . ASN A 1 76 ? -25.990 -2.998 10.412 1.00 98.38 76 ASN A O 1
ATOM 593 N N . PHE A 1 77 ? -24.772 -1.523 11.607 1.00 98.25 77 PHE A N 1
ATOM 594 C CA . PHE A 1 77 ? -25.755 -1.140 12.619 1.00 98.25 77 PHE A CA 1
ATOM 595 C C . PHE A 1 77 ? -26.487 0.142 12.186 1.00 98.25 77 PHE A C 1
ATOM 597 O O . PHE A 1 77 ? -25.856 1.207 12.136 1.00 98.25 77 PHE A O 1
ATOM 604 N N . PRO A 1 78 ? -27.801 0.110 11.892 1.00 96.88 78 PRO A N 1
ATOM 605 C CA . PRO A 1 78 ? -28.517 1.297 11.422 1.00 96.88 78 PRO A CA 1
ATOM 606 C C . PRO A 1 78 ? -28.819 2.282 12.560 1.00 96.88 78 PRO A C 1
ATOM 608 O O . PRO A 1 78 ? -29.834 2.183 13.245 1.00 96.88 78 PRO A O 1
ATOM 611 N N . THR A 1 79 ? -27.945 3.274 12.754 1.00 93.50 79 THR A N 1
ATOM 612 C CA . THR A 1 79 ? -28.116 4.335 13.769 1.00 93.50 79 THR A CA 1
ATOM 613 C C . THR A 1 79 ? -28.957 5.513 13.273 1.00 93.50 79 THR A C 1
ATOM 615 O O . THR A 1 79 ? -29.236 6.440 14.037 1.00 93.50 79 THR A O 1
ATOM 618 N N . LYS A 1 80 ? -29.337 5.523 11.988 1.00 90.62 80 LYS A N 1
ATOM 619 C CA . LYS A 1 80 ? -30.170 6.556 11.359 1.00 90.62 80 LYS A CA 1
ATOM 620 C C . LYS A 1 80 ? -31.111 5.957 10.321 1.00 90.62 80 LYS A C 1
ATOM 622 O O . LYS A 1 80 ? -30.732 5.083 9.550 1.00 90.62 80 LYS A O 1
ATOM 627 N N . ARG A 1 81 ? -32.299 6.543 10.187 1.00 91.19 81 ARG A N 1
ATOM 628 C CA . ARG A 1 81 ? -33.230 6.219 9.092 1.00 91.19 81 ARG A CA 1
ATOM 629 C C . ARG A 1 81 ? -32.769 6.864 7.777 1.00 91.19 81 ARG A C 1
ATOM 631 O O . ARG A 1 81 ? -32.548 6.167 6.796 1.00 91.19 81 ARG A O 1
ATOM 638 N N . HIS A 1 82 ? -32.470 8.164 7.791 1.00 89.19 82 HIS A N 1
ATOM 639 C CA . HIS A 1 82 ? -31.892 8.902 6.657 1.00 89.19 82 HIS A CA 1
ATOM 640 C C . HIS A 1 82 ? -30.635 9.676 7.093 1.00 89.19 82 HIS A C 1
ATOM 642 O O . HIS A 1 82 ? -30.593 10.197 8.207 1.00 89.19 82 HIS A O 1
ATOM 648 N N . TRP A 1 83 ? -29.617 9.799 6.231 1.00 81.31 83 TRP A N 1
ATOM 649 C CA . TRP A 1 83 ? -28.308 10.375 6.598 1.00 81.31 83 TRP A CA 1
ATOM 650 C C . TRP A 1 83 ? -28.373 11.829 7.102 1.00 81.31 83 TRP A C 1
ATOM 652 O O . TRP A 1 83 ? -27.656 12.174 8.046 1.00 81.31 83 TRP A O 1
ATOM 662 N N . LYS A 1 84 ? -29.272 12.650 6.529 1.00 74.94 84 LYS A N 1
ATOM 663 C CA . LYS A 1 84 ? -29.562 14.035 6.971 1.00 74.94 84 LYS A CA 1
ATOM 664 C C . LYS A 1 84 ? -30.217 14.125 8.363 1.00 74.94 84 LYS A C 1
ATOM 666 O O . LYS A 1 84 ? -30.220 15.199 8.950 1.00 74.94 84 LYS A O 1
ATOM 671 N N . GLY A 1 85 ? -30.808 13.042 8.875 1.00 79.25 85 GLY A N 1
ATOM 672 C CA . GLY A 1 85 ? -31.490 13.033 10.174 1.00 79.25 85 GLY A CA 1
ATOM 673 C C . GLY A 1 85 ? -30.527 12.925 11.360 1.00 79.25 85 GLY A C 1
ATOM 674 O O . GLY A 1 85 ? -29.355 12.587 11.190 1.00 79.25 85 GLY A O 1
ATOM 675 N N . LYS A 1 86 ? -31.025 13.167 12.577 1.00 85.12 86 LYS A N 1
ATOM 676 C CA . LYS A 1 86 ? -30.338 12.773 13.821 1.00 85.12 86 LYS A CA 1
ATOM 677 C C . LYS A 1 86 ? -30.517 11.271 14.085 1.00 85.12 86 LYS A C 1
ATOM 679 O O . LYS A 1 86 ? -31.412 10.644 13.517 1.00 85.12 86 LYS A O 1
ATOM 684 N N . SER A 1 87 ? -29.665 10.708 14.936 1.00 91.06 87 SER A N 1
ATOM 685 C CA . SER A 1 87 ? -29.885 9.378 15.519 1.00 91.06 87 SER A CA 1
ATOM 686 C C . SER A 1 87 ? -30.928 9.460 16.640 1.00 91.06 87 SER A C 1
ATOM 688 O O . SER A 1 87 ? -31.156 10.537 17.192 1.00 91.06 87 SER A O 1
ATOM 690 N N . ARG A 1 88 ? -31.572 8.338 16.976 1.00 94.56 88 ARG A N 1
ATOM 691 C CA . ARG A 1 88 ? -32.572 8.251 18.053 1.00 94.56 88 ARG A CA 1
ATOM 692 C C . ARG A 1 88 ? -32.187 7.176 19.059 1.00 94.56 88 ARG A C 1
ATOM 694 O O . ARG A 1 88 ? -31.691 6.129 18.662 1.00 94.56 88 ARG A O 1
ATOM 701 N N . VAL A 1 89 ? -32.471 7.405 20.339 1.00 93.69 89 VAL A N 1
ATOM 702 C CA . VAL A 1 89 ? -32.186 6.430 21.407 1.00 93.69 89 VAL A CA 1
ATOM 703 C C . VAL A 1 89 ? -32.968 5.124 21.191 1.00 93.69 89 VAL A C 1
ATOM 705 O O . VAL A 1 89 ? -32.388 4.053 21.324 1.00 93.69 89 VAL A O 1
ATOM 708 N N . GLU A 1 90 ? -34.225 5.208 20.740 1.00 96.06 90 GLU A N 1
ATOM 709 C CA . GLU A 1 90 ? -35.066 4.050 20.381 1.00 96.06 90 GLU A CA 1
ATOM 710 C C . GLU A 1 90 ? -34.437 3.150 19.294 1.00 96.06 90 GLU A C 1
ATOM 712 O O . GLU A 1 90 ? -34.486 1.924 19.395 1.00 96.06 90 GLU A O 1
ATOM 717 N N . ASP A 1 91 ? -33.791 3.759 18.289 1.00 95.81 91 ASP A N 1
ATOM 718 C CA . ASP A 1 91 ? -33.124 3.068 17.182 1.00 95.81 91 ASP A CA 1
ATOM 719 C C . ASP A 1 91 ? -31.843 2.363 17.687 1.00 95.81 91 ASP A C 1
ATOM 721 O O . ASP A 1 91 ? -31.524 1.264 17.231 1.00 95.81 91 ASP A O 1
ATOM 725 N N . ILE A 1 92 ? -31.145 2.948 18.676 1.00 97.00 92 ILE A N 1
ATOM 726 C CA . ILE A 1 92 ? -29.985 2.326 19.340 1.00 97.00 92 ILE A CA 1
ATOM 727 C C . ILE A 1 92 ? -30.412 1.176 20.260 1.00 97.00 92 ILE A C 1
ATOM 729 O O . ILE A 1 92 ? -29.818 0.105 20.187 1.00 97.00 92 ILE A O 1
ATOM 733 N N . ASP A 1 93 ? -31.448 1.347 21.087 1.00 96.19 93 ASP A N 1
ATOM 734 C CA . ASP A 1 93 ? -31.942 0.284 21.976 1.00 96.19 93 ASP A CA 1
ATOM 735 C C . ASP A 1 93 ? -32.436 -0.938 21.183 1.00 96.19 93 ASP A C 1
ATOM 737 O O . ASP A 1 93 ? -32.194 -2.079 21.578 1.00 96.19 93 ASP A O 1
ATOM 741 N N . ALA A 1 94 ? -33.116 -0.714 20.052 1.00 96.69 94 ALA A N 1
ATOM 742 C CA . ALA A 1 94 ? -33.517 -1.785 19.143 1.00 96.69 94 ALA A CA 1
ATOM 743 C C . ALA A 1 94 ? -32.305 -2.452 18.472 1.00 96.69 94 ALA A C 1
ATOM 745 O O . ALA A 1 94 ? -32.213 -3.680 18.452 1.00 96.69 94 ALA A O 1
ATOM 746 N N . GLY A 1 95 ? -31.361 -1.657 17.958 1.00 97.62 95 GLY A N 1
ATOM 747 C CA . GLY A 1 95 ? -30.158 -2.172 17.308 1.00 97.62 95 GLY A CA 1
ATOM 748 C C . GLY A 1 95 ? -29.236 -2.954 18.248 1.00 97.62 95 GLY A C 1
ATOM 749 O O . GLY A 1 95 ? -28.655 -3.945 17.822 1.00 97.62 95 GLY A O 1
ATOM 750 N N . LEU A 1 96 ? -29.138 -2.575 19.528 1.00 98.19 96 LEU A N 1
ATOM 751 C CA . LEU A 1 96 ? -28.313 -3.276 20.518 1.00 98.19 96 LEU A CA 1
ATOM 752 C C . LEU A 1 96 ? -28.825 -4.690 20.815 1.00 98.19 96 LEU A C 1
ATOM 754 O O . LEU A 1 96 ? -28.023 -5.617 20.858 1.00 98.19 96 LEU A O 1
ATOM 758 N N . ARG A 1 97 ? -30.146 -4.887 20.936 1.00 97.69 97 ARG A N 1
ATOM 759 C CA . ARG A 1 97 ? -30.725 -6.236 21.097 1.00 97.69 97 ARG A CA 1
ATOM 760 C C . ARG A 1 97 ? -30.457 -7.122 19.877 1.00 97.69 97 ARG A C 1
ATOM 762 O O . ARG A 1 97 ? -30.110 -8.288 20.028 1.00 97.69 97 ARG A O 1
ATOM 769 N N . ALA A 1 98 ? -30.563 -6.561 18.672 1.00 97.69 98 ALA A N 1
ATOM 770 C CA . ALA A 1 98 ? -30.239 -7.282 17.442 1.00 97.69 98 ALA A CA 1
ATOM 771 C C . ALA A 1 98 ? -28.736 -7.611 17.334 1.00 97.69 98 ALA A C 1
ATOM 773 O O . ALA A 1 98 ? -28.384 -8.722 16.955 1.00 97.69 98 ALA A O 1
ATOM 774 N N . LEU A 1 99 ? -27.854 -6.683 17.725 1.00 98.19 99 LEU A N 1
ATOM 775 C CA . LEU A 1 99 ? -26.403 -6.891 17.778 1.00 98.19 99 LEU A CA 1
ATOM 776 C C . LEU A 1 99 ? -26.019 -8.029 18.737 1.00 98.19 99 LEU A C 1
ATOM 778 O O . LEU A 1 99 ? -25.193 -8.864 18.382 1.00 98.19 99 LEU A O 1
ATOM 782 N N . VAL A 1 100 ? -26.629 -8.083 19.926 1.00 98.00 100 VAL A N 1
ATOM 783 C CA . VAL A 1 100 ? -26.406 -9.155 20.912 1.00 98.00 100 VAL A CA 1
ATOM 784 C C . VAL A 1 100 ? -26.805 -10.524 20.353 1.00 98.00 100 VAL A C 1
ATOM 786 O O . VAL A 1 100 ? -26.054 -11.487 20.513 1.00 98.00 100 VAL A O 1
ATOM 789 N N . ASN A 1 101 ? -27.938 -10.610 19.648 1.00 97.69 101 ASN A N 1
ATOM 790 C CA . ASN A 1 101 ? -28.375 -11.853 19.009 1.00 97.69 101 ASN A CA 1
ATOM 791 C C . ASN A 1 101 ? -27.430 -12.275 17.873 1.00 97.69 101 ASN A C 1
ATOM 793 O O . ASN A 1 101 ? -26.914 -13.382 17.912 1.00 97.69 101 ASN A O 1
ATOM 797 N N . GLU A 1 102 ? -27.090 -11.383 16.936 1.00 97.94 102 GLU A N 1
ATOM 798 C CA . GLU A 1 102 ? -26.147 -11.687 15.840 1.00 97.94 102 GLU A CA 1
ATOM 799 C C . GLU A 1 102 ? -24.767 -12.147 16.343 1.00 97.94 102 GLU A C 1
ATOM 801 O O . GLU A 1 102 ? -24.118 -12.975 15.706 1.00 97.94 102 GLU A O 1
ATOM 806 N N . ILE A 1 103 ? -24.308 -11.634 17.490 1.00 97.81 103 ILE A N 1
ATOM 807 C CA . ILE A 1 103 ? -23.057 -12.066 18.129 1.00 97.81 103 ILE A CA 1
ATOM 808 C C . ILE A 1 103 ? -23.184 -13.480 18.707 1.00 97.81 103 ILE A C 1
ATOM 810 O O . ILE A 1 103 ? -22.297 -14.310 18.492 1.00 97.81 103 ILE A O 1
ATOM 814 N N . ARG A 1 104 ? -24.299 -13.764 19.392 1.00 96.88 104 ARG A N 1
ATOM 815 C CA . ARG A 1 104 ? -24.616 -15.072 19.980 1.00 96.88 104 ARG A CA 1
ATOM 816 C C . ARG A 1 104 ? -24.783 -16.145 18.899 1.00 96.88 104 ARG A C 1
ATOM 818 O O . ARG A 1 104 ? -24.103 -17.167 18.945 1.00 96.88 104 ARG A O 1
ATOM 825 N N . ASP A 1 105 ? -25.606 -15.870 17.891 1.00 97.00 105 ASP A N 1
ATOM 826 C CA . ASP A 1 105 ? -25.998 -16.809 16.833 1.00 97.00 105 ASP A CA 1
ATOM 827 C C . ASP A 1 105 ? -24.829 -17.170 15.894 1.00 97.00 105 ASP A C 1
ATOM 829 O O . ASP A 1 105 ? -24.816 -18.241 15.289 1.00 97.00 105 ASP A O 1
ATOM 833 N N . ARG A 1 106 ? -23.813 -16.298 15.790 1.00 96.25 106 ARG A N 1
ATOM 834 C CA . ARG A 1 106 ? -22.601 -16.511 14.971 1.00 96.25 106 ARG A CA 1
ATOM 835 C C . ARG A 1 106 ? -21.382 -16.991 15.762 1.00 96.25 106 ARG A C 1
ATOM 837 O O . ARG A 1 106 ? -20.333 -17.228 15.157 1.00 96.25 106 ARG A O 1
ATOM 844 N N . GLY A 1 107 ? -21.488 -17.110 17.088 1.00 95.62 107 GLY A N 1
ATOM 845 C CA . GLY A 1 107 ? -20.372 -17.485 17.963 1.00 95.62 107 GLY A CA 1
ATOM 846 C C . GLY A 1 107 ? -19.209 -16.482 17.946 1.00 95.62 107 GLY A C 1
ATOM 847 O O . GLY A 1 107 ? -18.048 -16.885 17.998 1.00 95.62 107 GLY A O 1
ATOM 848 N N . ILE A 1 108 ? -19.506 -15.184 17.823 1.00 96.56 108 ILE A N 1
ATOM 849 C CA . ILE A 1 108 ? -18.510 -14.101 17.813 1.00 96.56 108 ILE A CA 1
ATOM 850 C C . ILE A 1 108 ? -17.965 -13.914 19.236 1.00 96.56 108 ILE A C 1
ATOM 852 O O . ILE A 1 108 ? -18.726 -13.616 20.154 1.00 96.56 108 ILE A O 1
ATOM 856 N N . ARG A 1 109 ? -16.648 -14.070 19.436 1.00 95.38 109 ARG A N 1
ATOM 857 C CA . ARG A 1 109 ? -16.017 -14.022 20.771 1.00 95.38 109 ARG A CA 1
ATOM 858 C C . ARG A 1 109 ? -15.374 -12.677 21.085 1.00 95.38 109 ARG A C 1
ATOM 860 O O . ARG A 1 109 ? -15.115 -12.383 22.250 1.00 95.38 109 ARG A O 1
ATOM 867 N N . SER A 1 110 ? -15.144 -11.835 20.082 1.00 96.81 110 SER A N 1
ATOM 868 C CA . SER A 1 110 ? -14.725 -10.449 20.290 1.00 96.81 110 SER A CA 1
ATOM 869 C C . SER A 1 110 ? -15.365 -9.487 19.291 1.00 96.81 110 SER A C 1
ATOM 871 O O . SER A 1 110 ? -15.525 -9.798 18.112 1.00 96.81 110 SER A O 1
ATOM 873 N N . VAL A 1 111 ? -15.748 -8.300 19.763 1.00 97.94 111 VAL A N 1
ATOM 874 C CA . VAL A 1 111 ? -16.406 -7.274 18.945 1.00 97.94 111 VAL A CA 1
ATOM 875 C C . VAL A 1 111 ? -15.867 -5.879 19.244 1.00 97.94 111 VAL A C 1
ATOM 877 O O . VAL A 1 111 ? -15.754 -5.485 20.405 1.00 97.94 111 VAL A O 1
ATOM 880 N N . ALA A 1 112 ? -15.574 -5.099 18.204 1.00 97.44 112 ALA A N 1
ATOM 881 C CA . ALA A 1 112 ? -15.308 -3.670 18.342 1.00 97.44 112 ALA A CA 1
ATOM 882 C C . ALA A 1 112 ? -16.576 -2.846 18.092 1.00 97.44 112 ALA A C 1
ATOM 884 O O . ALA A 1 112 ? -17.272 -3.043 17.092 1.00 97.44 112 ALA A O 1
ATOM 885 N N . VAL A 1 113 ? -16.865 -1.904 18.992 1.00 97.56 113 VAL A N 1
ATOM 886 C CA . VAL A 1 113 ? -18.108 -1.122 19.000 1.00 97.56 113 VAL A CA 1
ATOM 887 C C . VAL A 1 113 ? -17.783 0.378 19.026 1.00 97.56 113 VAL A C 1
ATOM 889 O O . VAL A 1 113 ? -17.108 0.829 19.953 1.00 97.56 113 VAL A O 1
ATOM 892 N N . PRO A 1 114 ? -18.242 1.172 18.041 1.00 94.69 114 PRO A N 1
ATOM 893 C CA . PRO A 1 114 ? -18.023 2.616 17.990 1.00 94.69 114 PRO A CA 1
ATOM 894 C C . PRO A 1 114 ? -19.051 3.371 18.853 1.00 94.69 114 PRO A C 1
ATOM 896 O O . PRO A 1 114 ? -20.049 2.785 19.282 1.00 94.69 114 PRO A O 1
ATOM 899 N N . PRO A 1 115 ? -18.892 4.692 19.057 1.00 91.50 115 PRO A N 1
ATOM 900 C CA . PRO A 1 115 ? -19.842 5.497 19.825 1.00 91.50 115 PRO A CA 1
ATOM 901 C C . PRO A 1 115 ? -21.178 5.688 19.075 1.00 91.50 115 PRO A C 1
ATOM 903 O O . PRO A 1 115 ? -21.377 6.656 18.331 1.00 91.50 115 PRO A O 1
ATOM 906 N N . LEU A 1 116 ? -22.091 4.725 19.255 1.00 93.88 116 LEU A N 1
ATOM 907 C CA . LEU A 1 116 ? -23.313 4.519 18.466 1.00 93.88 116 LEU A CA 1
ATOM 908 C C . LEU A 1 116 ? -24.223 5.759 18.404 1.00 93.88 116 LEU A C 1
ATOM 910 O O . LEU A 1 116 ? -25.011 6.038 19.303 1.00 93.88 116 LEU A O 1
ATOM 914 N N . GLY A 1 117 ? -24.142 6.501 17.297 1.00 86.88 117 GLY A N 1
ATOM 915 C CA . GLY A 1 117 ? -24.961 7.694 17.063 1.00 86.88 117 GLY A CA 1
ATOM 916 C C . GLY A 1 117 ? -24.518 8.954 17.822 1.00 86.88 117 GLY A C 1
ATOM 917 O O . GLY A 1 117 ? -25.137 10.000 17.634 1.00 86.88 117 GLY A O 1
ATOM 918 N N . SER A 1 118 ? -23.444 8.915 18.619 1.00 79.62 118 SER A N 1
ATOM 919 C CA . SER A 1 118 ? -23.009 10.082 19.407 1.00 79.62 118 SER A CA 1
ATOM 920 C C . SER A 1 118 ? -22.197 11.122 18.631 1.00 79.62 118 SER A C 1
ATOM 922 O O . SER A 1 118 ? -22.183 12.286 19.010 1.00 79.62 118 SER A O 1
ATOM 924 N N . GLY A 1 119 ? -21.561 10.736 17.518 1.00 78.88 119 GLY A N 1
ATOM 925 C CA . GLY A 1 119 ? -20.892 11.674 16.605 1.00 78.88 119 GLY A CA 1
ATOM 926 C C . GLY A 1 119 ? -21.892 12.435 15.725 1.00 78.88 119 GLY A C 1
ATOM 927 O O . GLY A 1 119 ? -22.757 13.162 16.205 1.00 78.88 119 GLY A O 1
ATOM 928 N N . LEU A 1 120 ? -21.851 12.208 14.407 1.00 70.56 120 LEU A N 1
ATOM 929 C CA . LEU A 1 120 ? -22.770 12.834 13.435 1.00 70.56 120 LEU A CA 1
ATOM 930 C C . LEU A 1 120 ? -24.270 12.512 13.654 1.00 70.56 120 LEU A C 1
ATOM 932 O O . LEU A 1 120 ? -25.111 13.008 12.901 1.00 70.56 120 LEU A O 1
ATOM 936 N N . GLY A 1 121 ? -24.625 11.658 14.619 1.00 77.69 121 GLY A N 1
ATOM 937 C CA . GLY A 1 121 ? -26.006 11.403 15.041 1.00 77.69 121 GLY A CA 1
ATOM 938 C C . GLY A 1 121 ? -26.520 12.345 16.138 1.00 77.69 121 GLY A C 1
ATOM 939 O O . GLY A 1 121 ? -27.730 12.567 16.188 1.00 77.69 121 GLY A O 1
ATOM 940 N N . GLY A 1 122 ? -25.632 12.950 16.937 1.00 80.88 122 GLY A N 1
ATOM 941 C CA . GLY A 1 122 ? -25.970 13.933 17.970 1.00 80.88 122 GLY A CA 1
ATOM 942 C C . GLY A 1 122 ? -26.591 13.378 19.259 1.00 80.88 122 GLY A C 1
ATOM 943 O O . GLY A 1 122 ? -27.313 14.120 19.922 1.00 80.88 122 GLY A O 1
ATOM 944 N N . LEU A 1 123 ? -26.361 12.104 19.603 1.00 85.88 123 LEU A N 1
ATOM 945 C CA . LEU A 1 123 ? -26.762 11.527 20.898 1.00 85.88 123 LEU A CA 1
ATOM 946 C C . LEU A 1 123 ? -25.693 11.757 21.979 1.00 85.88 123 LEU A C 1
ATOM 948 O O . LEU A 1 123 ? -24.506 11.574 21.723 1.00 85.88 123 LEU A O 1
ATOM 952 N N . ASP A 1 124 ? -26.091 12.071 23.211 1.00 80.56 124 ASP A N 1
ATOM 953 C CA . ASP A 1 124 ? -25.139 12.177 24.326 1.00 80.56 124 ASP A CA 1
ATOM 954 C C . ASP A 1 124 ? -24.456 10.823 24.604 1.00 80.56 124 ASP A C 1
ATOM 956 O O . ASP A 1 124 ? -25.117 9.799 24.803 1.00 80.56 124 ASP A O 1
ATOM 960 N N . TRP A 1 125 ? -23.121 10.820 24.635 1.00 88.31 125 TRP A N 1
ATOM 961 C CA . TRP A 1 125 ? -22.321 9.639 24.962 1.00 88.31 125 TRP A CA 1
ATOM 962 C C . TRP A 1 125 ? -22.612 9.115 26.370 1.00 88.31 125 TRP A C 1
ATOM 964 O O . TRP A 1 125 ? -22.629 7.904 26.573 1.00 88.31 125 TRP A O 1
ATOM 974 N N . ASN A 1 126 ? -22.936 9.997 27.319 1.00 81.50 126 ASN A N 1
ATOM 975 C CA . ASN A 1 126 ? -23.285 9.607 28.686 1.00 81.50 126 ASN A CA 1
ATOM 976 C C . ASN A 1 126 ? -24.625 8.851 28.759 1.00 81.50 126 ASN A C 1
ATOM 978 O O . ASN A 1 126 ? -24.847 8.089 29.695 1.00 81.50 126 ASN A O 1
ATOM 982 N N . VAL A 1 127 ? -25.494 9.003 27.750 1.00 82.50 127 VAL A N 1
ATOM 983 C CA . VAL A 1 127 ? -26.751 8.247 27.606 1.00 82.50 127 VAL A CA 1
ATOM 984 C C . VAL A 1 127 ? -26.545 6.966 26.789 1.00 82.50 127 VAL A C 1
ATOM 986 O O . VAL A 1 127 ? -27.149 5.936 27.091 1.00 82.50 127 VAL A O 1
ATOM 989 N N . VAL A 1 128 ? -25.686 7.003 25.765 1.00 91.38 128 VAL A N 1
ATOM 990 C CA . VAL A 1 128 ? -25.413 5.854 24.882 1.00 91.38 128 VAL A CA 1
ATOM 991 C C . VAL A 1 128 ? -24.509 4.810 25.549 1.00 91.38 128 VAL A C 1
ATOM 993 O O . VAL A 1 128 ? -24.819 3.620 25.492 1.00 91.38 128 VAL A O 1
ATOM 996 N N . ARG A 1 129 ? -23.422 5.217 26.216 1.00 90.75 129 ARG A N 1
ATOM 997 C CA . ARG A 1 129 ? -22.442 4.298 26.819 1.00 90.75 129 ARG A CA 1
ATOM 998 C C . ARG A 1 129 ? -23.074 3.309 27.814 1.00 90.75 129 ARG A C 1
ATOM 1000 O O . ARG A 1 129 ? -22.822 2.119 27.642 1.00 90.75 129 ARG A O 1
ATOM 1007 N N . PRO A 1 130 ? -23.930 3.710 28.779 1.00 89.75 130 PRO A N 1
ATOM 1008 C CA . PRO A 1 130 ? -24.566 2.759 29.697 1.00 89.75 130 PRO A CA 1
ATOM 1009 C C . PRO A 1 130 ? -25.480 1.746 28.997 1.00 89.75 130 PRO A C 1
ATOM 1011 O O . PRO A 1 130 ? -25.588 0.610 29.450 1.00 89.75 130 PRO A O 1
ATOM 1014 N N . LYS A 1 131 ? -26.114 2.126 27.877 1.00 95.62 131 LYS A N 1
ATOM 1015 C CA . LYS A 1 131 ? -26.942 1.216 27.068 1.00 95.62 131 LYS A CA 1
ATOM 1016 C C . LYS A 1 131 ? -26.090 0.157 26.378 1.00 95.62 131 LYS A C 1
ATOM 1018 O O . LYS A 1 131 ? -26.459 -1.012 26.401 1.00 95.62 131 LYS A O 1
ATOM 1023 N N . ILE A 1 132 ? -24.938 0.554 25.829 1.00 95.69 132 ILE A N 1
ATOM 1024 C CA . ILE A 1 132 ? -23.964 -0.388 25.263 1.00 95.69 132 ILE A CA 1
ATOM 1025 C C . ILE A 1 132 ? -23.455 -1.332 26.358 1.00 95.69 132 ILE A C 1
ATOM 1027 O O . ILE A 1 132 ? -23.534 -2.542 26.177 1.00 95.69 132 ILE A O 1
ATOM 1031 N N . THR A 1 133 ? -23.006 -0.803 27.505 1.00 92.88 133 THR A N 1
ATOM 1032 C CA . THR A 1 133 ? -22.543 -1.621 28.641 1.00 92.88 133 THR A CA 1
ATOM 1033 C C . THR A 1 133 ? -23.577 -2.674 29.029 1.00 92.88 133 THR A C 1
ATOM 1035 O O . THR A 1 133 ? -23.265 -3.861 29.018 1.00 92.88 133 THR A O 1
ATOM 1038 N N . ARG A 1 134 ? -24.823 -2.250 29.273 1.00 94.12 134 ARG A N 1
ATOM 1039 C CA . ARG A 1 134 ? -25.908 -3.133 29.711 1.00 94.12 134 ARG A CA 1
ATOM 1040 C C . ARG A 1 134 ? -26.297 -4.195 28.680 1.00 94.12 134 ARG A C 1
ATOM 1042 O O . ARG A 1 134 ? -26.635 -5.306 29.062 1.00 94.12 134 ARG A O 1
ATOM 1049 N N . ALA A 1 135 ? -26.242 -3.887 27.385 1.00 95.31 135 ALA A N 1
ATOM 1050 C CA . ALA A 1 135 ? -26.497 -4.888 26.346 1.00 95.31 135 ALA A CA 1
ATOM 1051 C C . ALA A 1 135 ? -25.424 -5.994 26.339 1.00 95.31 135 ALA A C 1
ATOM 1053 O O . ALA A 1 135 ? -25.733 -7.161 26.118 1.00 95.31 135 ALA A O 1
ATOM 1054 N N . PHE A 1 136 ? -24.168 -5.647 26.628 1.00 95.25 136 PHE A N 1
ATOM 1055 C CA . PHE A 1 136 ? -23.061 -6.604 26.668 1.00 95.25 136 PHE A CA 1
ATOM 1056 C C . PHE A 1 136 ? -22.904 -7.356 28.001 1.00 95.25 136 PHE A C 1
ATOM 1058 O O . PHE A 1 136 ? -22.125 -8.304 28.068 1.00 95.25 136 PHE A O 1
ATOM 1065 N N . GLU A 1 137 ? -23.686 -7.020 29.031 1.00 93.50 137 GLU A N 1
ATOM 1066 C CA . GLU A 1 137 ? -23.835 -7.855 30.236 1.00 93.50 137 GLU A CA 1
ATOM 1067 C C . GLU A 1 137 ? -24.501 -9.211 29.913 1.00 93.50 137 GLU A C 1
ATOM 1069 O O . GLU A 1 137 ? -24.228 -10.200 30.588 1.00 93.50 137 GLU A O 1
ATOM 1074 N N . GLU A 1 138 ? -25.289 -9.304 28.829 1.00 92.69 138 GLU A N 1
ATOM 1075 C CA . GLU A 1 138 ? -25.855 -10.566 28.311 1.00 92.69 138 GLU A CA 1
ATOM 1076 C C . GLU A 1 138 ? -24.825 -11.496 27.631 1.00 92.69 138 GLU A C 1
ATOM 1078 O O . GLU A 1 138 ? -25.183 -12.587 27.175 1.00 92.69 138 GLU A O 1
ATOM 1083 N N . LEU A 1 139 ? -23.569 -11.055 27.497 1.00 94.00 139 LEU A N 1
ATOM 1084 C CA . LEU A 1 139 ? -22.500 -11.726 26.749 1.00 94.00 139 LEU A CA 1
ATOM 1085 C C . LEU A 1 139 ? -21.169 -11.696 27.539 1.00 94.00 139 LEU A C 1
ATOM 1087 O O . LEU A 1 139 ? -20.185 -11.109 27.075 1.00 94.00 139 LEU A O 1
ATOM 1091 N N . PRO A 1 140 ? -21.105 -12.303 28.742 1.00 91.50 140 PRO A N 1
ATOM 1092 C CA . PRO A 1 140 ? -19.954 -12.183 29.645 1.00 91.50 140 PRO A CA 1
ATOM 1093 C C . PRO A 1 140 ? -18.635 -12.659 29.017 1.00 91.50 140 PRO A C 1
ATOM 1095 O O . PRO A 1 140 ? -17.602 -11.999 29.187 1.00 91.50 140 PRO A O 1
ATOM 1098 N N . ASP A 1 141 ? -18.693 -13.744 28.240 1.00 93.50 141 ASP A N 1
ATOM 1099 C CA . ASP A 1 141 ? -17.550 -14.398 27.590 1.00 93.50 141 ASP A CA 1
ATOM 1100 C C . ASP A 1 141 ? -17.023 -13.656 26.347 1.00 93.50 141 ASP A C 1
ATOM 1102 O O . ASP A 1 141 ? -15.957 -13.989 25.832 1.00 93.50 141 ASP A O 1
ATOM 1106 N N . VAL A 1 142 ? -17.734 -12.628 25.865 1.00 96.81 142 VAL A N 1
ATOM 1107 C CA . VAL A 1 142 ? -17.329 -11.837 24.692 1.00 96.81 142 VAL A CA 1
ATOM 1108 C C . VAL A 1 142 ? -16.405 -10.692 25.113 1.00 96.81 142 VAL A C 1
ATOM 1110 O O . VAL A 1 142 ? -16.708 -9.942 26.045 1.00 96.81 142 VAL A O 1
ATOM 1113 N N . GLN A 1 143 ? -15.276 -10.508 24.423 1.00 97.06 143 GLN A N 1
ATOM 1114 C CA . GLN A 1 143 ? -14.428 -9.321 24.586 1.00 97.06 143 GLN A CA 1
ATOM 1115 C C . GLN A 1 143 ? -14.983 -8.154 23.760 1.00 97.06 143 GLN A C 1
ATOM 1117 O O . GLN A 1 143 ? -15.029 -8.209 22.534 1.00 97.06 143 GLN A O 1
ATOM 1122 N N . VAL A 1 144 ? -15.374 -7.070 24.423 1.00 97.19 144 VAL A N 1
ATOM 1123 C CA . VAL A 1 144 ? -15.974 -5.891 23.787 1.00 97.19 144 VAL A CA 1
ATOM 1124 C C . VAL A 1 144 ? -14.983 -4.736 23.822 1.00 97.19 144 VAL A C 1
ATOM 1126 O O . VAL A 1 144 ? -14.707 -4.192 24.889 1.00 97.19 144 VAL A O 1
ATOM 1129 N N . LEU A 1 145 ? -14.466 -4.345 22.659 1.00 95.94 145 LEU A N 1
ATOM 1130 C CA . LEU A 1 145 ? -13.592 -3.185 22.488 1.00 95.94 145 LEU A CA 1
ATOM 1131 C C . LEU A 1 145 ? -14.462 -1.950 22.215 1.00 95.94 145 LEU A C 1
ATOM 1133 O O . LEU A 1 145 ? -14.877 -1.707 21.080 1.00 95.94 145 LEU A O 1
ATOM 1137 N N . LEU A 1 146 ? -14.788 -1.190 23.262 1.00 94.88 146 LEU A N 1
ATOM 1138 C CA . LEU A 1 146 ? -15.715 -0.059 23.188 1.00 94.88 146 LEU A CA 1
ATOM 1139 C C . LEU A 1 146 ? -14.969 1.258 22.952 1.00 94.88 146 LEU A C 1
ATOM 1141 O O . LEU A 1 146 ? -14.309 1.780 23.852 1.00 94.88 146 LEU A O 1
ATOM 1145 N N . PHE A 1 147 ? -15.100 1.811 21.748 1.00 90.62 147 PHE A N 1
ATOM 1146 C CA . PHE A 1 147 ? -14.443 3.053 21.351 1.00 90.62 147 PHE A CA 1
ATOM 1147 C C . PHE A 1 147 ? -15.222 4.283 21.835 1.00 90.62 147 PHE A C 1
ATOM 1149 O O . PHE A 1 147 ? -16.425 4.409 21.598 1.00 90.62 147 PHE A O 1
ATOM 1156 N N . GLU A 1 148 ? -14.531 5.213 22.496 1.00 83.12 148 GLU A N 1
ATOM 1157 C CA . GLU A 1 148 ? -15.112 6.493 22.918 1.00 83.12 148 GLU A CA 1
ATOM 1158 C C . GLU A 1 148 ? -15.194 7.508 21.756 1.00 83.12 148 GLU A C 1
ATOM 1160 O O . GLU A 1 148 ? -14.394 7.447 20.818 1.00 83.12 148 GLU A O 1
ATOM 1165 N N . PRO A 1 149 ? -16.115 8.493 21.803 1.00 76.94 149 PRO A N 1
ATOM 1166 C CA . PRO A 1 149 ? -16.098 9.615 20.876 1.00 76.94 149 PRO A CA 1
ATOM 1167 C C . PRO A 1 149 ? -14.820 10.438 21.047 1.00 76.94 149 PRO A C 1
ATOM 1169 O O . PRO A 1 149 ? -14.449 10.811 22.161 1.00 76.94 149 PRO A O 1
ATOM 1172 N N . ALA A 1 150 ? -14.187 10.786 19.928 1.00 61.03 150 ALA A N 1
ATOM 1173 C CA . ALA A 1 150 ? -13.034 11.674 19.908 1.00 61.03 150 ALA A CA 1
ATOM 1174 C C . ALA A 1 150 ? -13.439 13.121 20.253 1.00 61.03 150 ALA A C 1
ATOM 1176 O O . ALA A 1 150 ? -13.682 13.948 19.373 1.00 61.03 150 ALA A O 1
ATOM 1177 N N . GLY A 1 151 ? -13.475 13.444 21.548 1.00 46.78 151 GLY A N 1
ATOM 1178 C CA . GLY A 1 151 ? -13.182 14.806 21.993 1.00 46.78 151 GLY A CA 1
ATOM 1179 C C . GLY A 1 151 ? -11.738 15.137 21.609 1.00 46.78 151 GLY A C 1
ATOM 1180 O O . GLY A 1 151 ? -10.859 14.298 21.802 1.00 46.78 151 GLY A O 1
ATOM 1181 N N . ALA A 1 152 ? -11.499 16.315 21.025 1.00 30.56 152 ALA A N 1
ATOM 1182 C CA . ALA A 1 152 ? -10.213 16.656 20.413 1.00 30.56 152 ALA A CA 1
ATOM 1183 C C . ALA A 1 152 ? -9.046 16.493 21.420 1.00 30.56 152 ALA A C 1
ATOM 1185 O O . ALA A 1 152 ? -9.033 17.206 22.431 1.00 30.56 152 ALA A O 1
ATOM 1186 N N . PRO A 1 153 ? -8.090 15.565 21.196 1.00 36.44 153 PRO A N 1
ATOM 1187 C CA . PRO A 1 153 ? -7.040 15.286 22.173 1.00 36.44 153 PRO A CA 1
ATOM 1188 C C . PRO A 1 153 ? -6.116 16.485 22.392 1.00 36.44 153 PRO A C 1
ATOM 1190 O O . PRO A 1 153 ? -5.760 17.192 21.449 1.00 36.44 153 PRO A O 1
ATOM 1193 N N . LYS A 1 154 ? -5.670 16.694 23.635 1.00 32.28 154 LYS A N 1
ATOM 1194 C CA . LYS A 1 154 ? -4.610 17.669 23.921 1.00 32.28 154 LYS A CA 1
ATOM 1195 C C . LYS A 1 154 ? -3.251 17.035 23.577 1.00 32.28 154 LYS A C 1
ATOM 1197 O O . LYS A 1 154 ? -3.001 15.913 24.015 1.00 32.28 154 LYS A O 1
ATOM 1202 N N . PRO A 1 155 ? -2.337 17.725 22.862 1.00 32.25 155 PRO A N 1
ATOM 1203 C CA . PRO A 1 155 ? -1.113 17.100 22.335 1.00 32.25 155 PRO A CA 1
ATOM 1204 C C . PRO A 1 155 ? -0.175 16.434 23.357 1.00 32.25 155 PRO A C 1
ATOM 1206 O O . PRO A 1 155 ? 0.642 15.604 22.974 1.00 32.25 155 PRO A O 1
ATOM 1209 N N . LYS A 1 156 ? -0.268 16.773 24.651 1.00 31.53 156 LYS A N 1
ATOM 1210 C CA . LYS A 1 156 ? 0.622 16.226 25.692 1.00 31.53 156 LYS A CA 1
ATOM 1211 C C . LYS A 1 156 ? 0.350 14.761 26.049 1.00 31.53 156 LYS A C 1
ATOM 1213 O O . LYS A 1 156 ? 1.266 14.095 26.525 1.00 31.53 156 LYS A O 1
ATOM 1218 N N . ASP A 1 157 ? -0.853 14.252 25.790 1.00 32.53 157 ASP A N 1
ATOM 1219 C CA . ASP A 1 157 ? -1.251 12.905 26.224 1.00 32.53 157 ASP A CA 1
ATOM 1220 C C . ASP A 1 157 ? -0.917 11.821 25.176 1.00 32.53 157 ASP A C 1
ATOM 1222 O O . ASP A 1 157 ? -0.853 10.634 25.489 1.00 32.53 157 ASP A O 1
ATOM 1226 N N . MET A 1 158 ? -0.620 12.220 23.931 1.00 31.92 158 MET A N 1
ATOM 1227 C CA . MET A 1 158 ? -0.321 11.307 22.813 1.00 31.92 158 MET A CA 1
ATOM 1228 C C . MET A 1 158 ? 0.975 10.494 22.992 1.00 31.92 158 MET A C 1
ATOM 1230 O O . MET A 1 158 ? 1.164 9.488 22.314 1.00 31.92 158 MET A O 1
ATOM 1234 N N . ALA A 1 159 ? 1.867 10.910 23.895 1.00 33.16 159 ALA A N 1
ATOM 1235 C CA . ALA A 1 159 ? 3.235 10.398 24.001 1.00 33.16 159 ALA A CA 1
ATOM 1236 C C . ALA A 1 159 ? 3.424 9.189 24.947 1.00 33.16 159 ALA A C 1
ATOM 1238 O O . ALA A 1 159 ? 4.567 8.835 25.236 1.00 33.16 159 ALA A O 1
ATOM 1239 N N . ARG A 1 160 ? 2.353 8.585 25.497 1.00 31.36 160 ARG A N 1
ATOM 1240 C CA . ARG A 1 160 ? 2.481 7.556 26.561 1.00 31.36 160 ARG A CA 1
ATOM 1241 C C . ARG A 1 160 ? 1.669 6.262 26.424 1.00 31.36 160 ARG A C 1
ATOM 1243 O O . ARG A 1 160 ? 1.976 5.320 27.147 1.00 31.36 160 ARG A O 1
ATOM 1250 N N . GLU A 1 161 ? 0.693 6.163 25.519 1.00 35.78 161 GLU A N 1
ATOM 1251 C CA . GLU A 1 161 ? -0.257 5.026 25.496 1.00 35.78 161 GLU A CA 1
ATOM 1252 C C . GLU A 1 161 ? -0.325 4.246 24.167 1.00 35.78 161 GLU A C 1
ATOM 1254 O O . GLU A 1 161 ? -1.383 3.756 23.776 1.00 35.78 161 GLU A O 1
ATOM 1259 N N . ARG A 1 162 ? 0.809 4.049 23.481 1.00 49.25 162 ARG A N 1
ATOM 1260 C CA . ARG A 1 162 ? 0.911 3.023 22.427 1.00 49.25 162 ARG A CA 1
ATOM 1261 C C . ARG A 1 162 ? 1.872 1.903 22.836 1.00 49.25 162 ARG A C 1
ATOM 1263 O O . ARG A 1 162 ? 3.083 2.104 22.864 1.00 49.25 162 ARG A O 1
ATOM 1270 N N . ARG A 1 163 ? 1.349 0.700 23.104 1.00 54.62 163 ARG A N 1
ATOM 1271 C CA . ARG A 1 163 ? 2.173 -0.524 23.084 1.00 54.62 163 ARG A CA 1
ATOM 1272 C C . ARG A 1 163 ? 2.529 -0.818 21.628 1.00 54.62 163 ARG A C 1
ATOM 1274 O O . ARG A 1 163 ? 1.629 -0.837 20.794 1.00 54.62 163 ARG A O 1
ATOM 1281 N N . ALA A 1 164 ? 3.807 -1.040 21.331 1.00 59.62 164 ALA A N 1
ATOM 1282 C CA . ALA A 1 164 ? 4.234 -1.358 19.971 1.00 59.62 164 ALA A CA 1
ATOM 1283 C C . ALA A 1 164 ? 3.560 -2.655 19.463 1.00 59.62 164 ALA A C 1
ATOM 1285 O O . ALA A 1 164 ? 3.389 -3.595 20.252 1.00 59.62 164 ALA A O 1
ATOM 1286 N N . PRO A 1 165 ? 3.197 -2.736 18.169 1.00 69.94 165 PRO A N 1
ATOM 1287 C CA . PRO A 1 165 ? 2.752 -3.975 17.542 1.00 69.94 165 PRO A CA 1
ATOM 1288 C C . PRO A 1 165 ? 3.773 -5.093 17.765 1.00 69.94 165 PRO A C 1
ATOM 1290 O O . PRO A 1 165 ? 4.980 -4.861 17.733 1.00 69.94 165 PRO A O 1
ATOM 1293 N N . ARG A 1 166 ? 3.313 -6.334 17.953 1.00 78.38 166 ARG A N 1
ATOM 1294 C CA . ARG A 1 166 ? 4.233 -7.480 17.990 1.00 78.38 166 ARG A CA 1
ATOM 1295 C C . ARG A 1 166 ? 4.906 -7.649 16.626 1.00 78.38 166 ARG A C 1
ATOM 1297 O O . ARG A 1 166 ? 4.226 -7.565 15.597 1.00 78.38 166 ARG A O 1
ATOM 1304 N N . MET A 1 167 ? 6.206 -7.942 16.624 1.00 80.94 167 MET A N 1
ATOM 1305 C CA . MET A 1 167 ? 6.891 -8.400 15.417 1.00 80.94 167 MET A CA 1
ATOM 1306 C C . MET A 1 167 ? 6.290 -9.740 14.968 1.00 80.94 167 MET A C 1
ATOM 1308 O O . MET A 1 167 ? 5.928 -10.580 15.794 1.00 80.94 167 MET A O 1
ATOM 1312 N N . THR A 1 168 ? 6.140 -9.918 13.660 1.00 82.81 168 THR A N 1
ATOM 1313 C CA . THR A 1 168 ? 5.634 -11.139 13.014 1.00 82.81 168 THR A CA 1
ATOM 1314 C C . THR A 1 168 ? 6.442 -11.379 11.736 1.00 82.81 168 THR A C 1
ATOM 1316 O O . THR A 1 168 ? 7.014 -10.410 11.234 1.00 82.81 168 THR A O 1
ATOM 1319 N N . PRO A 1 169 ? 6.467 -12.599 11.158 1.00 81.00 169 PRO A N 1
ATOM 1320 C CA . PRO A 1 169 ? 7.257 -12.878 9.955 1.00 81.00 169 PRO A CA 1
ATOM 1321 C C . PRO A 1 169 ? 7.014 -11.868 8.826 1.00 81.00 169 PRO A C 1
ATOM 1323 O O . PRO A 1 169 ? 7.950 -11.224 8.378 1.00 81.00 169 PRO A O 1
ATOM 1326 N N . GLY A 1 170 ? 5.754 -11.610 8.455 1.00 84.50 170 GLY A N 1
ATOM 1327 C CA . GLY A 1 170 ? 5.419 -10.630 7.411 1.00 84.50 170 GLY A CA 1
ATOM 1328 C C . GLY A 1 170 ? 5.761 -9.168 7.749 1.00 84.50 170 GLY A C 1
ATOM 1329 O O . GLY A 1 170 ? 5.949 -8.371 6.835 1.00 84.50 170 GLY A O 1
ATOM 1330 N N . ARG A 1 171 ? 5.866 -8.803 9.038 1.00 88.50 171 ARG A N 1
ATOM 1331 C CA . ARG A 1 171 ? 6.316 -7.464 9.468 1.00 88.50 171 ARG A CA 1
ATOM 1332 C C . ARG A 1 171 ? 7.840 -7.352 9.409 1.00 88.50 171 ARG A C 1
ATOM 1334 O O . ARG A 1 171 ? 8.333 -6.374 8.862 1.00 88.50 171 ARG A O 1
ATOM 1341 N N . ALA A 1 172 ? 8.565 -8.365 9.890 1.00 86.81 172 ALA A N 1
ATOM 1342 C CA . ALA A 1 172 ? 10.020 -8.443 9.758 1.00 86.81 172 ALA A CA 1
ATOM 1343 C C . ALA A 1 172 ? 10.437 -8.456 8.279 1.00 86.81 172 ALA A C 1
ATOM 1345 O O . ALA A 1 172 ? 11.330 -7.714 7.895 1.00 86.81 172 ALA A O 1
ATOM 1346 N N . VAL A 1 173 ? 9.719 -9.210 7.437 1.00 88.56 173 VAL A N 1
ATOM 1347 C CA . VAL A 1 173 ? 9.917 -9.255 5.981 1.00 88.56 173 VAL A CA 1
ATOM 1348 C C . VAL A 1 173 ? 9.753 -7.892 5.317 1.00 88.56 173 VAL A C 1
ATOM 1350 O O . VAL A 1 173 ? 10.636 -7.482 4.572 1.00 88.56 173 VAL A O 1
ATOM 1353 N N . LEU A 1 174 ? 8.679 -7.159 5.617 1.00 92.19 174 LEU A N 1
ATOM 1354 C CA . LEU A 1 174 ? 8.477 -5.806 5.091 1.00 92.19 174 LEU A CA 1
ATOM 1355 C C . LEU A 1 174 ? 9.614 -4.850 5.497 1.00 92.19 174 LEU A C 1
ATOM 1357 O O . LEU A 1 174 ? 10.147 -4.132 4.656 1.00 92.19 174 LEU A O 1
ATOM 1361 N N . ILE A 1 175 ? 9.997 -4.866 6.775 1.00 92.00 175 ILE A N 1
ATOM 1362 C CA . ILE A 1 175 ? 11.028 -3.979 7.332 1.00 92.00 175 ILE A CA 1
ATOM 1363 C C . ILE A 1 175 ? 12.407 -4.278 6.737 1.00 92.00 175 ILE A C 1
ATOM 1365 O O . ILE A 1 175 ? 13.116 -3.359 6.340 1.00 92.00 175 ILE A O 1
ATOM 1369 N N . GLU A 1 176 ? 12.773 -5.554 6.646 1.00 87.81 176 GLU A N 1
ATOM 1370 C CA . GLU A 1 176 ? 14.055 -6.008 6.103 1.00 87.81 176 GLU A CA 1
ATOM 1371 C C . GLU A 1 176 ? 14.150 -5.766 4.585 1.00 87.81 176 GLU A C 1
ATOM 1373 O O . GLU A 1 176 ? 15.194 -5.337 4.097 1.00 87.81 176 GLU A O 1
ATOM 1378 N N . LEU A 1 177 ? 13.054 -5.946 3.830 1.00 88.88 177 LEU A N 1
ATOM 1379 C CA . LEU A 1 177 ? 12.996 -5.574 2.409 1.00 88.88 177 LEU A CA 1
ATOM 1380 C C . LEU A 1 177 ? 13.240 -4.074 2.217 1.00 88.88 177 LEU A C 1
ATOM 1382 O O . LEU A 1 177 ? 14.050 -3.696 1.374 1.00 88.88 177 LEU A O 1
ATOM 1386 N N . MET A 1 178 ? 12.578 -3.224 3.010 1.00 90.44 178 MET A N 1
ATOM 1387 C CA . MET A 1 178 ? 12.807 -1.776 2.979 1.00 90.44 178 MET A CA 1
ATOM 1388 C C . MET A 1 178 ? 14.252 -1.430 3.361 1.00 90.44 178 MET A C 1
ATOM 1390 O O . MET A 1 178 ? 14.886 -0.643 2.666 1.00 90.44 178 MET A O 1
ATOM 1394 N N . ALA A 1 179 ? 14.802 -2.041 4.415 1.00 85.56 179 ALA A N 1
ATOM 1395 C CA . ALA A 1 179 ? 16.166 -1.775 4.874 1.00 85.56 179 ALA A CA 1
ATOM 1396 C C . ALA A 1 179 ? 17.219 -2.132 3.812 1.00 85.56 179 ALA A C 1
ATOM 1398 O O . ALA A 1 179 ? 18.122 -1.336 3.552 1.00 85.56 179 ALA A O 1
ATOM 1399 N N . ARG A 1 180 ? 17.078 -3.291 3.150 1.00 78.88 180 ARG A N 1
ATOM 1400 C CA . ARG A 1 180 ? 17.962 -3.699 2.045 1.00 78.88 180 ARG A CA 1
ATOM 1401 C C . ARG A 1 180 ? 17.801 -2.818 0.806 1.00 78.88 180 ARG A C 1
ATOM 1403 O O . ARG A 1 180 ? 18.802 -2.531 0.159 1.00 78.88 180 ARG A O 1
ATOM 1410 N N . TYR A 1 181 ? 16.583 -2.364 0.500 1.00 79.19 181 TYR A N 1
ATOM 1411 C CA . TYR A 1 181 ? 16.335 -1.441 -0.612 1.00 79.19 181 TYR A CA 1
ATOM 1412 C C . TYR A 1 181 ? 17.053 -0.104 -0.392 1.00 79.19 181 TYR A C 1
ATOM 1414 O O . TYR A 1 181 ? 17.895 0.281 -1.199 1.00 79.19 181 TYR A O 1
ATOM 1422 N N . LEU A 1 182 ? 16.811 0.538 0.757 1.00 74.38 182 LEU A N 1
ATOM 1423 C CA . LEU A 1 182 ? 17.455 1.793 1.174 1.00 74.38 182 LEU A CA 1
ATOM 1424 C C . LEU A 1 182 ? 18.990 1.690 1.146 1.00 74.38 182 LEU A C 1
ATOM 1426 O O . LEU A 1 182 ? 19.671 2.594 0.666 1.00 74.38 182 LEU A O 1
ATOM 1430 N N . ALA A 1 183 ? 19.545 0.562 1.605 1.00 68.25 183 ALA A N 1
ATOM 1431 C CA . ALA A 1 183 ? 20.986 0.312 1.591 1.00 68.25 183 ALA A CA 1
ATOM 1432 C C . ALA A 1 183 ? 21.591 0.196 0.175 1.00 68.25 183 ALA A C 1
ATOM 1434 O O . ALA A 1 183 ? 22.785 0.453 0.015 1.00 68.25 183 ALA A O 1
ATOM 1435 N N . ALA A 1 184 ? 20.796 -0.165 -0.839 1.00 58.41 184 ALA A N 1
ATOM 1436 C CA . ALA A 1 184 ? 21.226 -0.208 -2.236 1.00 58.41 184 ALA A CA 1
ATOM 1437 C C . ALA A 1 184 ? 21.123 1.167 -2.924 1.00 58.41 184 ALA A C 1
ATOM 1439 O O . ALA A 1 184 ? 22.064 1.573 -3.611 1.00 58.41 184 ALA A O 1
ATOM 1440 N N . VAL A 1 185 ? 20.017 1.899 -2.718 1.00 52.00 185 VAL A N 1
ATOM 1441 C CA . VAL A 1 185 ? 19.754 3.180 -3.410 1.00 52.00 185 VAL A CA 1
ATOM 1442 C C . VAL A 1 185 ? 20.359 4.414 -2.732 1.00 52.00 185 VAL A C 1
ATOM 1444 O O . VAL A 1 185 ? 20.561 5.425 -3.398 1.00 52.00 185 VAL A O 1
ATOM 1447 N N . LEU A 1 186 ? 20.696 4.338 -1.437 1.00 53.06 186 LEU A N 1
ATOM 1448 C CA . LEU A 1 186 ? 21.185 5.450 -0.595 1.00 53.06 186 LEU A CA 1
ATOM 1449 C C . LEU A 1 186 ? 20.184 6.609 -0.378 1.00 53.06 186 LEU A C 1
ATOM 1451 O O . LEU A 1 186 ? 20.557 7.649 0.168 1.00 53.06 186 LEU A O 1
ATOM 1455 N N . ASP A 1 187 ? 18.923 6.413 -0.756 1.00 55.75 187 ASP A N 1
ATOM 1456 C CA . ASP A 1 187 ? 17.792 7.306 -0.481 1.00 55.75 187 ASP A CA 1
ATOM 1457 C C . ASP A 1 187 ? 17.256 7.077 0.958 1.00 55.75 187 ASP A C 1
ATOM 1459 O O . ASP A 1 187 ? 17.473 5.995 1.515 1.00 55.75 187 ASP A O 1
ATOM 1463 N N . PRO A 1 188 ? 16.583 8.045 1.620 1.00 54.81 188 PRO A N 1
ATOM 1464 C CA . PRO A 1 188 ? 16.150 7.893 3.012 1.00 54.81 188 PRO A CA 1
ATOM 1465 C C . PRO A 1 188 ? 14.740 7.295 3.175 1.00 54.81 188 PRO A C 1
ATOM 1467 O O . PRO A 1 188 ? 14.348 6.971 4.298 1.00 54.81 188 PRO A O 1
ATOM 1470 N N . PHE A 1 189 ? 13.979 7.132 2.089 1.00 74.12 189 PHE A N 1
ATOM 1471 C CA . PHE A 1 189 ? 12.617 6.588 2.088 1.00 74.12 189 PHE A CA 1
ATOM 1472 C C . PHE A 1 189 ? 12.422 5.541 0.981 1.00 74.12 189 PHE A C 1
ATOM 1474 O O . PHE A 1 189 ? 13.236 5.406 0.074 1.00 74.12 189 PHE A O 1
ATOM 1481 N N . VAL A 1 190 ? 11.321 4.792 1.057 1.00 80.12 190 VAL A N 1
ATOM 1482 C CA . VAL A 1 190 ? 10.845 3.910 -0.020 1.00 80.12 190 VAL A CA 1
ATOM 1483 C C . VAL A 1 190 ? 9.441 4.362 -0.411 1.00 80.12 190 VAL A C 1
ATOM 1485 O O . VAL A 1 190 ? 8.636 4.661 0.474 1.00 80.12 190 VAL A O 1
ATOM 1488 N N . SER A 1 191 ? 9.113 4.432 -1.702 1.00 86.19 191 SER A N 1
ATOM 1489 C CA . SER A 1 191 ? 7.753 4.795 -2.118 1.00 86.19 191 SER A CA 1
ATOM 1490 C C . SER A 1 191 ? 6.748 3.667 -1.847 1.00 86.19 191 SER A C 1
ATOM 1492 O O . SER A 1 191 ? 7.084 2.476 -1.828 1.00 86.19 191 SER A O 1
ATOM 1494 N N . LEU A 1 192 ? 5.470 4.022 -1.687 1.00 89.88 192 LEU A N 1
ATOM 1495 C CA . LEU A 1 192 ? 4.383 3.047 -1.551 1.00 89.88 192 LEU A CA 1
ATOM 1496 C C . LEU A 1 192 ? 4.323 2.076 -2.748 1.00 89.88 192 LEU A C 1
ATOM 1498 O O . LEU A 1 192 ? 4.037 0.889 -2.564 1.00 89.88 192 LEU A O 1
ATOM 1502 N N . LEU A 1 193 ? 4.620 2.551 -3.964 1.00 88.00 193 LEU A N 1
ATOM 1503 C CA . LEU A 1 193 ? 4.713 1.727 -5.171 1.00 88.00 193 LEU A CA 1
ATOM 1504 C C . LEU A 1 193 ? 5.784 0.646 -5.020 1.00 88.00 193 LEU A C 1
ATOM 1506 O O . LEU A 1 193 ? 5.483 -0.529 -5.240 1.00 88.00 193 LEU A O 1
ATOM 1510 N N . GLU A 1 194 ? 7.002 1.020 -4.630 1.00 91.44 194 GLU A N 1
ATOM 1511 C CA . GLU A 1 194 ? 8.137 0.099 -4.485 1.00 91.44 194 GLU A CA 1
ATOM 1512 C C . GLU A 1 194 ? 7.894 -0.909 -3.357 1.00 91.44 194 GLU A C 1
ATOM 1514 O O . GLU A 1 194 ? 8.087 -2.107 -3.566 1.00 91.44 194 GLU A O 1
ATOM 1519 N N . ILE A 1 195 ? 7.339 -0.476 -2.216 1.00 95.31 195 ILE A N 1
ATOM 1520 C CA . ILE A 1 195 ? 6.894 -1.374 -1.134 1.00 95.31 195 ILE A CA 1
ATOM 1521 C C . ILE A 1 195 ? 5.890 -2.416 -1.655 1.00 95.31 195 ILE A C 1
ATOM 1523 O O . ILE A 1 195 ? 6.006 -3.604 -1.340 1.00 95.31 195 ILE A O 1
ATOM 1527 N N . HIS A 1 196 ? 4.941 -2.017 -2.509 1.00 95.19 196 HIS A N 1
ATOM 1528 C CA . HIS A 1 196 ? 4.024 -2.963 -3.150 1.00 95.19 196 HIS A CA 1
ATOM 1529 C C . HIS A 1 196 ? 4.726 -3.983 -4.061 1.00 95.19 196 HIS A C 1
ATOM 1531 O O . HIS A 1 196 ? 4.179 -5.078 -4.226 1.00 95.19 196 HIS A O 1
ATOM 1537 N N . LYS A 1 197 ? 5.893 -3.665 -4.646 1.00 96.81 197 LYS A N 1
ATOM 1538 C CA . LYS A 1 197 ? 6.645 -4.570 -5.542 1.00 96.81 197 LYS A CA 1
ATOM 1539 C C . LYS A 1 197 ? 7.602 -5.477 -4.781 1.00 96.81 197 LYS A C 1
ATOM 1541 O O . LYS A 1 197 ? 7.637 -6.671 -5.056 1.00 96.81 197 LYS A O 1
ATOM 1546 N N . LEU A 1 198 ? 8.290 -4.948 -3.771 1.00 96.00 198 LEU A N 1
ATOM 1547 C CA . LEU A 1 198 ? 9.106 -5.728 -2.838 1.00 96.00 198 LEU A CA 1
ATOM 1548 C C . LEU A 1 198 ? 8.260 -6.834 -2.182 1.00 96.00 198 LEU A C 1
ATOM 1550 O O . LEU A 1 198 ? 8.622 -8.009 -2.219 1.00 96.00 198 LEU A O 1
ATOM 1554 N N . MET A 1 199 ? 7.074 -6.479 -1.675 1.00 96.75 199 MET A N 1
ATOM 1555 C CA . MET A 1 199 ? 6.139 -7.438 -1.071 1.00 96.75 199 MET A CA 1
ATOM 1556 C C . MET A 1 199 ? 5.467 -8.378 -2.089 1.00 96.75 199 MET A C 1
ATOM 1558 O O . MET A 1 199 ? 5.020 -9.458 -1.703 1.00 96.75 199 MET A O 1
ATOM 1562 N N . TYR A 1 200 ? 5.418 -8.004 -3.374 1.00 97.88 200 TYR A N 1
ATOM 1563 C CA . TYR A 1 200 ? 4.941 -8.874 -4.455 1.00 97.88 200 TYR A CA 1
ATOM 1564 C C . TYR A 1 200 ? 5.977 -9.958 -4.732 1.00 97.88 200 TYR A C 1
ATOM 1566 O O . TYR A 1 200 ? 5.706 -11.130 -4.489 1.00 97.88 200 TYR A O 1
ATOM 1574 N N . PHE A 1 201 ? 7.195 -9.571 -5.121 1.00 97.31 201 PHE A N 1
ATOM 1575 C CA . PHE A 1 201 ? 8.263 -10.521 -5.431 1.00 97.31 201 PHE A CA 1
ATOM 1576 C C . PHE A 1 201 ? 8.598 -11.443 -4.258 1.00 97.31 201 PHE A C 1
ATOM 1578 O O . PHE A 1 201 ? 8.905 -12.610 -4.473 1.00 97.31 201 PHE A O 1
ATOM 1585 N N . MET A 1 202 ? 8.478 -10.976 -3.014 1.00 95.69 202 MET A N 1
ATOM 1586 C CA . MET A 1 202 ? 8.671 -11.838 -1.849 1.00 95.69 202 MET A CA 1
ATOM 1587 C C . MET A 1 202 ? 7.568 -12.902 -1.694 1.00 95.69 202 MET A C 1
ATOM 1589 O O . MET A 1 202 ? 7.866 -14.032 -1.305 1.00 95.69 202 MET A O 1
ATOM 1593 N N . GLN A 1 203 ? 6.314 -12.597 -2.052 1.00 95.81 203 GLN A N 1
ATOM 1594 C CA . GLN A 1 203 ? 5.252 -13.610 -2.106 1.00 95.81 203 GLN A CA 1
ATOM 1595 C C . GLN A 1 203 ? 5.454 -14.578 -3.282 1.00 95.81 203 GLN A C 1
ATOM 1597 O O . GLN A 1 203 ? 5.329 -15.786 -3.096 1.00 95.81 203 GLN A O 1
ATOM 1602 N N . GLU A 1 204 ? 5.848 -14.076 -4.454 1.00 96.19 204 GLU A N 1
ATOM 1603 C CA . GLU A 1 204 ? 6.182 -14.896 -5.633 1.00 96.19 204 GLU A CA 1
ATOM 1604 C C . GLU A 1 204 ? 7.462 -15.744 -5.423 1.00 96.19 204 GLU A C 1
ATOM 1606 O O . GLU A 1 204 ? 7.650 -16.790 -6.044 1.00 96.19 204 GLU A O 1
ATOM 1611 N N . ALA A 1 205 ? 8.327 -15.364 -4.474 1.00 94.38 205 ALA A N 1
ATOM 1612 C CA . ALA A 1 205 ? 9.413 -16.199 -3.953 1.00 94.38 205 ALA A CA 1
ATOM 1613 C C . ALA A 1 205 ? 8.940 -17.304 -2.983 1.00 94.38 205 ALA A C 1
ATOM 1615 O O . ALA A 1 205 ? 9.755 -18.081 -2.480 1.00 94.38 205 ALA A O 1
ATOM 1616 N N . GLY A 1 206 ? 7.636 -17.401 -2.719 1.00 91.81 206 GLY A N 1
ATOM 1617 C CA . GLY A 1 206 ? 7.022 -18.412 -1.863 1.00 91.81 206 GLY A CA 1
ATOM 1618 C C . GLY A 1 206 ? 6.914 -18.025 -0.386 1.00 91.81 206 GLY A C 1
ATOM 1619 O O . GLY A 1 206 ? 6.705 -18.909 0.445 1.00 91.81 206 GLY A O 1
ATOM 1620 N N . GLU A 1 207 ? 7.068 -16.746 -0.024 1.00 92.00 207 GLU A N 1
ATOM 1621 C CA . GLU A 1 207 ? 6.828 -16.298 1.352 1.00 92.00 207 GLU A CA 1
ATOM 1622 C C . GLU A 1 207 ? 5.322 -16.186 1.633 1.00 92.00 207 GLU A C 1
ATOM 1624 O O . GLU A 1 207 ? 4.545 -15.701 0.810 1.00 92.00 207 GLU A O 1
ATOM 1629 N N . ASN A 1 208 ? 4.876 -16.629 2.811 1.00 88.31 208 ASN A N 1
ATOM 1630 C CA . ASN A 1 208 ? 3.450 -16.842 3.096 1.00 88.31 208 ASN A CA 1
ATOM 1631 C C . ASN A 1 208 ? 2.746 -15.543 3.544 1.00 88.31 208 ASN A C 1
ATOM 1633 O O . ASN A 1 208 ? 2.186 -15.459 4.642 1.00 88.31 208 ASN A O 1
ATOM 1637 N N . LEU A 1 209 ? 2.808 -14.511 2.696 1.00 85.88 209 LEU A N 1
ATOM 1638 C CA . LEU A 1 209 ? 2.382 -13.139 2.998 1.00 85.88 209 LEU A CA 1
ATOM 1639 C C . LEU A 1 209 ? 0.861 -12.922 2.902 1.00 85.88 209 LEU A C 1
ATOM 1641 O O . LEU A 1 209 ? 0.342 -11.987 3.513 1.00 85.88 209 LEU A O 1
ATOM 1645 N N . LYS A 1 210 ? 0.129 -13.804 2.202 1.00 88.25 210 LYS A N 1
ATOM 1646 C CA . LYS A 1 210 ? -1.346 -13.770 2.045 1.00 88.25 210 LYS A CA 1
ATOM 1647 C C . LYS A 1 210 ? -1.880 -12.429 1.513 1.00 88.25 210 LYS A C 1
ATOM 1649 O O . LYS A 1 210 ? -2.994 -11.999 1.832 1.00 88.25 210 LYS A O 1
ATOM 1654 N N . LEU A 1 211 ? -1.087 -11.773 0.675 1.00 91.12 211 LEU A N 1
ATOM 1655 C CA . LEU A 1 211 ? -1.453 -10.571 -0.056 1.00 91.12 211 LEU A CA 1
ATOM 1656 C C . LEU A 1 211 ? -2.276 -10.961 -1.286 1.00 91.12 211 LEU A C 1
ATOM 1658 O O . LEU A 1 211 ? -1.861 -11.785 -2.101 1.00 91.12 211 LEU A O 1
ATOM 1662 N N . LYS A 1 212 ? -3.472 -10.380 -1.403 1.00 92.62 212 LYS A N 1
ATOM 1663 C CA . LYS A 1 212 ? -4.390 -10.621 -2.520 1.00 92.62 212 LYS A CA 1
ATOM 1664 C C . LYS A 1 212 ? -4.044 -9.635 -3.634 1.00 92.62 212 LYS A C 1
ATOM 1666 O O . LYS A 1 212 ? -4.595 -8.535 -3.669 1.00 92.62 212 LYS A O 1
ATOM 1671 N N . TYR A 1 213 ? -3.081 -10.014 -4.471 1.00 95.88 213 TYR A N 1
ATOM 1672 C CA . TYR A 1 213 ? -2.650 -9.206 -5.606 1.00 95.88 213 TYR A CA 1
ATOM 1673 C C . TYR A 1 213 ? -3.675 -9.223 -6.750 1.00 95.88 213 TYR A C 1
ATOM 1675 O O . TYR A 1 213 ? -4.318 -10.233 -7.029 1.00 95.88 213 TYR A O 1
ATOM 1683 N N . GLU A 1 214 ? -3.821 -8.075 -7.403 1.00 94.19 214 GLU A N 1
ATOM 1684 C CA . GLU A 1 214 ? -4.656 -7.827 -8.576 1.00 94.19 214 GLU A CA 1
ATOM 1685 C C . GLU A 1 214 ? -3.932 -6.879 -9.549 1.00 94.19 214 GLU A C 1
ATOM 1687 O O . GLU A 1 214 ? -2.933 -6.236 -9.198 1.00 94.19 214 GLU A O 1
ATOM 1692 N N . LYS A 1 215 ? -4.463 -6.737 -10.771 1.00 94.00 215 LYS A N 1
ATOM 1693 C CA . LYS A 1 215 ? -3.994 -5.722 -11.721 1.00 94.00 215 LYS A CA 1
ATOM 1694 C C . LYS A 1 215 ? -4.305 -4.307 -11.223 1.00 94.00 215 LYS A C 1
ATOM 1696 O O . LYS A 1 215 ? -5.439 -3.846 -11.334 1.00 94.00 215 LYS A O 1
ATOM 1701 N N . GLY A 1 216 ? -3.293 -3.594 -10.735 1.00 92.88 216 GLY A N 1
ATOM 1702 C CA . GLY A 1 216 ? -3.354 -2.153 -10.483 1.00 92.88 216 GLY A CA 1
ATOM 1703 C C . GLY A 1 216 ? -2.914 -1.316 -11.690 1.00 92.88 216 GLY A C 1
ATOM 1704 O O . GLY A 1 216 ? -2.377 -1.833 -12.672 1.00 92.88 216 GLY A O 1
ATOM 1705 N N . THR A 1 217 ? -3.097 0.006 -11.603 1.00 90.88 217 THR A N 1
ATOM 1706 C CA . THR A 1 217 ? -2.606 0.980 -12.601 1.00 90.88 217 THR A CA 1
ATOM 1707 C C . THR A 1 217 ? -1.096 0.857 -12.804 1.00 90.88 217 THR A C 1
ATOM 1709 O O . THR A 1 217 ? -0.614 0.754 -13.932 1.00 90.88 217 THR A O 1
ATOM 1712 N N . TYR A 1 218 ? -0.368 0.787 -11.689 1.00 90.44 218 TYR A N 1
ATOM 1713 C CA . TYR A 1 218 ? 1.090 0.736 -11.620 1.00 90.44 218 TYR A CA 1
ATOM 1714 C C . TYR A 1 218 ? 1.612 -0.709 -11.550 1.00 90.44 218 TYR A C 1
ATOM 1716 O O . TYR A 1 218 ? 2.516 -1.007 -10.777 1.00 90.44 218 TYR A O 1
ATOM 1724 N N . GLY A 1 219 ? 1.000 -1.661 -12.266 1.00 94.00 219 GLY A N 1
ATOM 1725 C CA . GLY A 1 219 ? 1.353 -3.089 -12.162 1.00 94.00 219 GLY A CA 1
ATOM 1726 C C . GLY A 1 219 ? 0.688 -3.791 -10.962 1.00 94.00 219 GLY A C 1
ATOM 1727 O O . GLY A 1 219 ? -0.329 -3.297 -10.467 1.00 94.00 219 GLY A O 1
ATOM 1728 N N . PRO A 1 220 ? 1.226 -4.925 -10.471 1.00 96.12 220 PRO A N 1
ATOM 1729 C CA . PRO A 1 220 ? 0.613 -5.709 -9.392 1.00 96.12 220 PRO A CA 1
ATOM 1730 C C . PRO A 1 220 ? 0.394 -4.895 -8.115 1.00 96.12 220 PRO A C 1
ATOM 1732 O O . PRO A 1 220 ? 1.305 -4.213 -7.641 1.00 96.12 220 PRO A O 1
ATOM 1735 N N . TYR A 1 221 ? -0.814 -4.961 -7.560 1.00 93.81 221 TYR A N 1
ATOM 1736 C CA . TYR A 1 221 ? -1.238 -4.191 -6.390 1.00 93.81 221 TYR A CA 1
ATOM 1737 C C . TYR A 1 221 ? -2.076 -5.060 -5.444 1.00 93.81 221 TYR A C 1
ATOM 1739 O O . TYR A 1 221 ? -2.834 -5.901 -5.908 1.00 93.81 221 TYR A O 1
ATOM 1747 N N . ALA A 1 222 ? -1.959 -4.870 -4.126 1.00 92.06 222 ALA A N 1
ATOM 1748 C CA . ALA A 1 222 ? -2.650 -5.694 -3.127 1.00 92.06 222 ALA A CA 1
ATOM 1749 C C . ALA A 1 222 ? -3.294 -4.835 -2.035 1.00 92.06 222 ALA A C 1
ATOM 1751 O O . ALA A 1 222 ? -2.631 -4.441 -1.074 1.00 92.06 222 ALA A O 1
ATOM 1752 N N . ARG A 1 223 ? -4.607 -4.579 -2.139 1.00 85.31 223 ARG A N 1
ATOM 1753 C CA . ARG A 1 223 ? -5.349 -3.695 -1.210 1.00 85.31 223 ARG A CA 1
ATOM 1754 C C . ARG A 1 223 ? -5.171 -4.046 0.270 1.00 85.31 223 ARG A C 1
ATOM 1756 O O . ARG A 1 223 ? -5.249 -3.158 1.111 1.00 85.31 223 ARG A O 1
ATOM 1763 N N . ASN A 1 224 ? -4.934 -5.314 0.619 1.00 83.19 224 ASN A N 1
ATOM 1764 C CA . ASN A 1 224 ? -4.753 -5.716 2.016 1.00 83.19 224 ASN A CA 1
ATOM 1765 C C . ASN A 1 224 ? -3.361 -5.403 2.600 1.00 83.19 224 ASN A C 1
ATOM 1767 O O . ASN A 1 224 ? -3.204 -5.518 3.815 1.00 83.19 224 ASN A O 1
ATOM 1771 N N . LEU A 1 225 ? -2.386 -4.939 1.802 1.00 88.31 225 LEU A N 1
ATOM 1772 C CA . LEU A 1 225 ? -1.110 -4.428 2.325 1.00 88.31 225 LEU A CA 1
ATOM 1773 C C . LEU A 1 225 ? -1.307 -3.133 3.136 1.00 88.31 225 LEU A C 1
ATOM 1775 O O . LEU A 1 225 ? -0.659 -2.964 4.168 1.00 88.31 225 LEU A O 1
ATOM 1779 N N . ARG A 1 226 ? -2.281 -2.287 2.757 1.00 82.94 226 ARG A N 1
ATOM 1780 C CA . ARG A 1 226 ? -2.705 -1.090 3.512 1.00 82.94 226 ARG A CA 1
ATOM 1781 C C . ARG A 1 226 ? -2.956 -1.387 4.990 1.00 82.94 226 ARG A C 1
ATOM 1783 O O . ARG A 1 226 ? -2.534 -0.622 5.849 1.00 82.94 226 ARG A O 1
ATOM 1790 N N . HIS A 1 227 ? -3.595 -2.516 5.304 1.00 76.44 227 HIS A N 1
ATOM 1791 C CA . HIS A 1 227 ? -3.860 -2.903 6.693 1.00 76.44 227 HIS A CA 1
ATOM 1792 C C . HIS A 1 227 ? -2.569 -3.171 7.479 1.00 76.44 227 HIS A C 1
ATOM 1794 O O . HIS A 1 227 ? -2.509 -2.859 8.664 1.00 76.44 227 HIS A O 1
ATOM 1800 N N . VAL A 1 228 ? -1.530 -3.716 6.836 1.00 82.44 228 VAL A N 1
ATOM 1801 C CA . VAL A 1 228 ? -0.218 -3.902 7.471 1.00 82.44 228 VAL A CA 1
ATOM 1802 C C . VAL A 1 228 ? 0.406 -2.541 7.758 1.00 82.44 228 VAL A C 1
ATOM 1804 O O . VAL A 1 228 ? 0.750 -2.288 8.909 1.00 82.44 228 VAL A O 1
ATOM 1807 N N . LEU A 1 229 ? 0.472 -1.660 6.751 1.00 85.12 229 LEU A N 1
ATOM 1808 C CA . LEU A 1 229 ? 1.074 -0.325 6.852 1.00 85.12 229 LEU A CA 1
ATOM 1809 C C . LEU A 1 229 ? 0.390 0.532 7.933 1.00 85.12 229 LEU A C 1
ATOM 1811 O O . LEU A 1 229 ? 1.066 1.001 8.846 1.00 85.12 229 LEU A O 1
ATOM 1815 N N . CYS A 1 230 ? -0.947 0.626 7.933 1.00 77.88 230 CYS A N 1
ATOM 1816 C CA . CYS A 1 230 ? -1.704 1.310 8.992 1.00 77.88 230 CYS A CA 1
ATOM 1817 C C . CYS A 1 230 ? -1.397 0.777 10.404 1.00 77.88 230 CYS A C 1
ATOM 1819 O O . CYS A 1 230 ? -1.373 1.551 11.358 1.00 77.88 230 CYS A O 1
ATOM 1821 N N . LEU A 1 231 ? -1.184 -0.536 10.560 1.00 74.69 231 LEU A N 1
ATOM 1822 C CA . LEU A 1 231 ? -0.900 -1.154 11.861 1.00 74.69 231 LEU A CA 1
ATOM 1823 C C . LEU A 1 231 ? 0.539 -0.932 12.347 1.00 74.69 231 LEU A C 1
ATOM 1825 O O . LEU A 1 231 ? 0.799 -1.171 13.526 1.00 74.69 231 LEU A O 1
ATOM 1829 N N . ILE A 1 232 ? 1.469 -0.520 11.478 1.00 80.75 232 ILE A N 1
ATOM 1830 C CA . ILE A 1 232 ? 2.885 -0.306 11.827 1.00 80.75 232 ILE A CA 1
ATOM 1831 C C . ILE A 1 232 ? 3.352 1.161 11.706 1.00 80.75 232 ILE A C 1
ATOM 1833 O O . ILE A 1 232 ? 4.493 1.469 12.058 1.00 80.75 232 ILE A O 1
ATOM 1837 N N . GLU A 1 233 ? 2.468 2.066 11.282 1.00 81.88 233 GLU A N 1
ATOM 1838 C CA . GLU A 1 233 ? 2.682 3.519 11.213 1.00 81.88 233 GLU A CA 1
ATOM 1839 C C . GLU A 1 233 ? 2.877 4.155 12.607 1.00 81.88 233 GLU A C 1
ATOM 1841 O O . GLU A 1 233 ? 2.091 3.965 13.547 1.00 81.88 233 GLU A O 1
ATOM 1846 N N . GLY A 1 234 ? 3.945 4.942 12.748 1.00 74.75 234 GLY A N 1
ATOM 1847 C CA . GLY A 1 234 ? 4.392 5.504 14.023 1.00 74.75 234 GLY A CA 1
ATOM 1848 C C . GLY A 1 234 ? 4.981 4.460 14.981 1.00 74.75 234 GLY A C 1
ATOM 1849 O O . GLY A 1 234 ? 5.012 4.696 16.190 1.00 74.75 234 GLY A O 1
ATOM 1850 N N . HIS A 1 235 ? 5.402 3.301 14.461 1.00 82.88 235 HIS A N 1
ATOM 1851 C CA . HIS A 1 235 ? 6.000 2.208 15.236 1.00 82.88 235 HIS A CA 1
ATOM 1852 C C . HIS A 1 235 ? 7.218 1.588 14.562 1.00 82.88 235 HIS A C 1
ATOM 1854 O O . HIS A 1 235 ? 8.270 1.500 15.188 1.00 82.88 235 HIS A O 1
ATOM 1860 N N . PHE A 1 236 ? 7.062 1.154 13.312 1.00 84.31 236 PHE A N 1
ATOM 1861 C CA . PHE A 1 236 ? 8.124 0.563 12.496 1.00 84.31 236 PHE A CA 1
ATOM 1862 C C . PHE A 1 236 ? 8.363 1.361 11.212 1.00 84.31 236 PHE A C 1
ATOM 1864 O O . PHE A 1 236 ? 9.493 1.426 10.744 1.00 84.31 236 PHE A O 1
ATOM 1871 N N . ILE A 1 237 ? 7.324 2.012 10.686 1.00 87.50 237 ILE A N 1
ATOM 1872 C CA . ILE A 1 237 ? 7.430 2.998 9.605 1.00 87.50 237 ILE A CA 1
ATOM 1873 C C . ILE A 1 237 ? 6.844 4.339 10.039 1.00 87.50 237 ILE A C 1
ATOM 1875 O O . ILE A 1 237 ? 6.063 4.403 10.996 1.00 87.50 237 ILE A O 1
ATOM 1879 N N . THR A 1 238 ? 7.183 5.386 9.300 1.00 82.69 238 THR A N 1
ATOM 1880 C CA . THR A 1 238 ? 6.512 6.688 9.337 1.00 82.69 238 THR A CA 1
ATOM 1881 C C . THR A 1 238 ? 6.271 7.211 7.929 1.00 82.69 238 THR A C 1
ATOM 1883 O O . THR A 1 238 ? 7.077 6.985 7.031 1.00 82.69 238 THR A O 1
ATOM 1886 N N . GLY A 1 239 ? 5.175 7.947 7.752 1.00 76.94 239 GLY A N 1
ATOM 1887 C CA . GLY A 1 239 ? 4.866 8.672 6.519 1.00 76.94 239 GLY A CA 1
ATOM 1888 C C . GLY A 1 239 ? 3.664 8.132 5.750 1.00 76.94 239 GLY A C 1
ATOM 1889 O O . GLY A 1 239 ? 3.106 8.868 4.944 1.00 76.94 239 GLY A O 1
ATOM 1890 N N . TYR A 1 240 ? 3.182 6.913 6.028 1.00 79.00 240 TYR A N 1
ATOM 1891 C CA . TYR A 1 240 ? 2.056 6.332 5.288 1.00 79.00 240 TYR A CA 1
ATOM 1892 C C . TYR A 1 240 ? 0.728 7.073 5.556 1.00 79.00 240 TYR A C 1
ATOM 1894 O O . TYR A 1 240 ? 0.017 7.444 4.616 1.00 79.00 240 TYR A O 1
ATOM 1902 N N . GLY A 1 241 ? 0.431 7.344 6.833 1.00 66.06 241 GLY A N 1
ATOM 1903 C CA . GLY A 1 241 ? -0.669 8.208 7.288 1.00 66.06 241 GLY A CA 1
ATOM 1904 C C . GLY A 1 241 ? -2.107 7.754 6.961 1.00 66.06 241 GLY A C 1
ATOM 1905 O O . GLY A 1 241 ? -2.371 6.626 6.551 1.00 66.06 241 GLY A O 1
ATOM 1906 N N . ASP A 1 242 ? -3.065 8.671 7.157 1.00 49.75 242 ASP A N 1
ATOM 1907 C CA . ASP A 1 242 ? -4.512 8.438 6.955 1.00 49.75 242 ASP A CA 1
ATOM 1908 C C . ASP A 1 242 ? -4.995 8.681 5.506 1.00 49.75 242 ASP A C 1
ATOM 1910 O O . ASP A 1 242 ? -6.160 8.439 5.173 1.00 49.75 242 ASP A O 1
ATOM 1914 N N . ALA A 1 243 ? -4.128 9.200 4.634 1.00 40.56 243 ALA A N 1
ATOM 1915 C CA . ALA A 1 243 ? -4.492 9.653 3.293 1.00 40.56 243 ALA A CA 1
ATOM 1916 C C . ALA A 1 243 ? -4.620 8.500 2.268 1.00 40.56 243 ALA A C 1
ATOM 1918 O O . ALA A 1 243 ? -4.469 7.314 2.577 1.00 40.56 243 ALA A O 1
ATOM 1919 N N . GLU A 1 244 ? -4.972 8.841 1.028 1.00 56.16 244 GLU A N 1
ATOM 1920 C CA . GLU A 1 244 ? -5.223 7.876 -0.056 1.00 56.16 244 GLU A CA 1
ATOM 1921 C C . GLU A 1 244 ? -3.926 7.200 -0.532 1.00 56.16 244 GLU A C 1
ATOM 1923 O O . GLU A 1 244 ? -2.841 7.701 -0.245 1.00 56.16 244 GLU A O 1
ATOM 1928 N N . ASP A 1 245 ? -4.029 6.042 -1.193 1.00 70.75 245 ASP A N 1
ATOM 1929 C CA . ASP A 1 245 ? -2.881 5.227 -1.627 1.00 70.75 245 ASP A CA 1
ATOM 1930 C C . ASP A 1 245 ? -2.175 5.860 -2.840 1.00 70.75 245 ASP A C 1
ATOM 1932 O O . ASP A 1 245 ? -2.374 5.464 -3.986 1.00 70.75 245 ASP A O 1
ATOM 1936 N N . GLN A 1 246 ? -1.383 6.897 -2.562 1.00 78.62 246 GLN A N 1
ATOM 1937 C CA . GLN A 1 246 ? -0.543 7.615 -3.521 1.00 78.62 246 GLN A CA 1
ATOM 1938 C C . GLN A 1 246 ? 0.748 6.815 -3.778 1.00 78.62 246 GLN A C 1
ATOM 1940 O O . GLN A 1 246 ? 1.452 6.513 -2.812 1.00 78.62 246 GLN A O 1
ATOM 1945 N N . PRO A 1 247 ? 1.052 6.424 -5.032 1.00 77.12 247 PRO A N 1
ATOM 1946 C CA . PRO A 1 247 ? 2.157 5.512 -5.353 1.00 77.12 247 PRO A CA 1
ATOM 1947 C C . PRO A 1 247 ? 3.529 6.091 -4.990 1.00 77.12 247 PRO A C 1
ATOM 1949 O O . PRO A 1 247 ? 4.404 5.366 -4.532 1.00 77.12 247 PRO A O 1
ATOM 1952 N N . ASP A 1 248 ? 3.670 7.399 -5.164 1.00 76.75 248 ASP A N 1
ATOM 1953 C CA . ASP A 1 248 ? 4.822 8.261 -4.911 1.00 76.75 248 ASP A CA 1
ATOM 1954 C C . ASP A 1 248 ? 5.107 8.506 -3.421 1.00 76.75 248 ASP A C 1
ATOM 1956 O O . ASP A 1 248 ? 6.167 9.027 -3.078 1.00 76.75 248 ASP A O 1
ATOM 1960 N N . ARG A 1 249 ? 4.188 8.138 -2.514 1.00 82.94 249 ARG A N 1
ATOM 1961 C CA . ARG A 1 249 ? 4.315 8.484 -1.094 1.00 82.94 249 ARG A CA 1
ATOM 1962 C C . ARG A 1 249 ? 5.555 7.850 -0.468 1.00 82.94 249 ARG A C 1
ATOM 1964 O O . ARG A 1 249 ? 5.587 6.638 -0.260 1.00 82.94 249 ARG A O 1
ATOM 1971 N N . ALA A 1 250 ? 6.504 8.704 -0.096 1.00 80.62 250 ALA A N 1
ATOM 1972 C CA . ALA A 1 250 ? 7.660 8.384 0.729 1.00 80.62 250 ALA A CA 1
ATOM 1973 C C . ALA A 1 250 ? 7.246 7.779 2.082 1.00 80.62 250 ALA A C 1
ATOM 1975 O O . ALA A 1 250 ? 6.409 8.335 2.800 1.00 80.62 250 ALA A O 1
ATOM 1976 N N . ILE A 1 251 ? 7.839 6.635 2.421 1.00 84.50 251 ILE A N 1
ATOM 1977 C CA . ILE A 1 251 ? 7.648 5.920 3.683 1.00 84.50 251 ILE A CA 1
ATOM 1978 C C . ILE A 1 251 ? 9.035 5.574 4.241 1.00 84.50 251 ILE A C 1
ATOM 1980 O O . ILE A 1 251 ? 9.835 4.896 3.597 1.00 84.50 251 ILE A O 1
ATOM 1984 N N . GLU A 1 252 ? 9.315 6.052 5.448 1.00 85.50 252 GLU A N 1
ATOM 1985 C CA . GLU A 1 252 ? 10.602 5.915 6.139 1.00 85.50 252 GLU A CA 1
ATOM 1986 C C . GLU A 1 252 ? 10.555 4.772 7.166 1.00 85.50 252 GLU A C 1
ATOM 1988 O O . GLU A 1 252 ? 9.499 4.482 7.736 1.00 85.50 252 GLU A O 1
ATOM 1993 N N . LEU A 1 253 ? 11.701 4.144 7.454 1.00 86.38 253 LEU A N 1
ATOM 1994 C CA . LEU A 1 253 ? 11.843 3.221 8.588 1.00 86.38 253 LEU A CA 1
ATOM 1995 C C . LEU A 1 253 ? 12.098 3.988 9.891 1.00 86.38 253 LEU A C 1
ATOM 1997 O O . LEU A 1 253 ? 12.963 4.859 9.961 1.00 86.38 253 LEU A O 1
ATOM 2001 N N . VAL A 1 254 ? 11.414 3.597 10.968 1.00 86.31 254 VAL A N 1
ATOM 2002 C CA . VAL A 1 254 ? 11.696 4.117 12.314 1.00 86.31 254 VAL A CA 1
ATOM 2003 C C . VAL A 1 254 ? 13.101 3.661 12.753 1.00 86.31 254 VAL A C 1
ATOM 2005 O O . VAL A 1 254 ? 13.402 2.467 12.658 1.00 86.31 254 VAL A O 1
ATOM 2008 N N . PRO A 1 255 ? 13.974 4.553 13.266 1.00 79.88 255 PRO A N 1
ATOM 2009 C CA . PRO A 1 255 ? 15.340 4.193 13.638 1.00 79.88 255 PRO A CA 1
ATOM 2010 C C . PRO A 1 255 ? 15.432 2.967 14.558 1.00 79.88 255 PRO A C 1
ATOM 2012 O O . PRO A 1 255 ? 14.671 2.835 15.517 1.00 79.88 255 PRO A O 1
ATOM 2015 N N . LYS A 1 256 ? 16.414 2.099 14.276 1.00 78.12 256 LYS A N 1
ATOM 2016 C CA . LYS A 1 256 ? 16.684 0.813 14.955 1.00 78.12 256 LYS A CA 1
ATOM 2017 C C . LYS A 1 256 ? 15.647 -0.296 14.765 1.00 78.12 256 LYS A C 1
ATOM 2019 O O . LYS A 1 256 ? 15.787 -1.364 15.356 1.00 78.12 256 LYS A O 1
ATOM 2024 N N . VAL A 1 257 ? 14.616 -0.104 13.940 1.00 83.94 257 VAL A N 1
ATOM 2025 C CA . VAL A 1 257 ? 13.654 -1.186 13.682 1.00 83.94 257 VAL A CA 1
ATOM 2026 C C . VAL A 1 257 ? 14.242 -2.317 12.824 1.00 83.94 257 VAL A C 1
ATOM 2028 O O . VAL A 1 257 ? 13.838 -3.469 12.975 1.00 83.94 257 VAL A O 1
ATOM 2031 N N . SER A 1 258 ? 15.230 -2.013 11.977 1.00 80.00 258 SER A N 1
ATOM 2032 C CA . SER A 1 258 ? 15.975 -2.994 11.179 1.00 80.00 258 SER A CA 1
ATOM 2033 C C . SER A 1 258 ? 16.684 -4.027 12.059 1.00 80.00 258 SER A C 1
ATOM 2035 O O . SER A 1 258 ? 16.503 -5.217 11.836 1.00 80.00 258 SER A O 1
ATOM 2037 N N . GLU A 1 259 ? 17.360 -3.597 13.132 1.00 83.62 259 GLU A N 1
ATOM 2038 C CA . GLU A 1 259 ? 18.018 -4.471 14.127 1.00 83.62 259 GLU A CA 1
ATOM 2039 C C . GLU A 1 259 ? 17.049 -5.543 14.687 1.00 83.62 259 GLU A C 1
ATOM 2041 O O . GLU A 1 259 ? 17.419 -6.698 14.924 1.00 83.62 259 GLU A O 1
ATOM 2046 N N . LEU A 1 260 ? 15.771 -5.178 14.867 1.00 77.56 260 LEU A N 1
ATOM 2047 C CA . LEU A 1 260 ? 14.710 -6.067 15.359 1.00 77.56 260 LEU A CA 1
ATOM 2048 C C . LEU A 1 260 ? 14.169 -7.022 14.281 1.00 77.56 260 LEU A C 1
ATOM 2050 O O . LEU A 1 260 ? 13.672 -8.098 14.620 1.00 77.56 260 LEU A O 1
ATOM 2054 N N . ALA A 1 261 ? 14.227 -6.630 13.006 1.00 82.62 261 ALA A N 1
ATOM 2055 C CA . ALA A 1 261 ? 13.839 -7.470 11.877 1.00 82.62 261 ALA A CA 1
ATOM 2056 C C . ALA A 1 261 ? 14.952 -8.465 11.521 1.00 82.62 261 ALA A C 1
ATOM 2058 O O . ALA A 1 261 ? 14.678 -9.661 11.462 1.00 82.62 261 ALA A O 1
ATOM 2059 N N . GLU A 1 262 ? 16.200 -8.009 11.404 1.00 80.56 262 GLU A N 1
ATOM 2060 C CA . GLU A 1 262 ? 17.393 -8.829 11.157 1.00 80.56 262 GLU A CA 1
ATOM 2061 C C . GLU A 1 262 ? 17.499 -9.977 12.177 1.00 80.56 262 GLU A C 1
ATOM 2063 O O . GLU A 1 262 ? 17.558 -11.150 11.804 1.00 80.56 262 GLU A O 1
ATOM 2068 N N . THR A 1 263 ? 17.377 -9.658 13.473 1.00 80.00 263 THR A N 1
ATOM 2069 C CA . THR A 1 263 ? 17.351 -10.649 14.569 1.00 80.00 263 THR A CA 1
ATOM 2070 C C . THR A 1 263 ? 16.238 -11.696 14.398 1.00 80.00 263 THR A C 1
ATOM 2072 O O . THR A 1 263 ? 16.405 -12.855 14.781 1.00 80.00 263 THR A O 1
ATOM 2075 N N . PHE A 1 264 ? 15.094 -11.322 13.815 1.00 79.19 264 PHE A N 1
ATOM 2076 C CA . PHE A 1 264 ? 14.004 -12.254 13.521 1.00 79.19 264 PHE A CA 1
ATOM 2077 C C . PHE A 1 264 ? 14.333 -13.131 12.298 1.00 79.19 264 PHE A C 1
ATOM 2079 O O . PHE A 1 264 ? 14.173 -14.354 12.354 1.00 79.19 264 PHE A O 1
ATOM 2086 N N . ILE A 1 265 ? 14.827 -12.533 11.209 1.00 78.25 265 ILE A N 1
ATOM 2087 C CA . ILE A 1 265 ? 15.160 -13.226 9.953 1.00 78.25 265 ILE A CA 1
ATOM 2088 C C . ILE A 1 265 ? 16.320 -14.212 10.123 1.00 78.25 265 ILE A C 1
ATOM 2090 O O . ILE A 1 265 ? 16.261 -15.304 9.561 1.00 78.25 265 ILE A O 1
ATOM 2094 N N . ALA A 1 266 ? 17.298 -13.912 10.981 1.00 80.25 266 ALA A N 1
ATOM 2095 C CA . ALA A 1 266 ? 18.417 -14.805 11.296 1.00 80.25 266 ALA A CA 1
ATOM 2096 C C . ALA A 1 266 ? 17.995 -16.195 11.831 1.00 80.25 266 ALA A C 1
ATOM 2098 O O . ALA A 1 266 ? 18.788 -17.133 11.799 1.00 80.25 266 ALA A O 1
ATOM 2099 N N . SER A 1 267 ? 16.746 -16.353 12.292 1.00 80.50 267 SER A N 1
ATOM 2100 C CA . SER A 1 267 ? 16.174 -17.643 12.718 1.00 80.50 267 SER A CA 1
ATOM 2101 C C . SER A 1 267 ? 15.330 -18.367 11.648 1.00 80.50 267 SER A C 1
ATOM 2103 O O . SER A 1 267 ? 14.808 -19.448 11.916 1.00 80.50 267 SER A O 1
ATOM 2105 N N . HIS A 1 268 ? 15.211 -17.811 10.434 1.00 83.00 268 HIS A N 1
ATOM 2106 C CA . HIS A 1 268 ? 14.330 -18.285 9.356 1.00 83.00 268 HIS A CA 1
ATOM 2107 C C . HIS A 1 268 ? 15.090 -18.428 8.011 1.00 83.00 268 HIS A C 1
ATOM 2109 O O . HIS A 1 268 ? 14.948 -17.578 7.127 1.00 83.00 268 HIS A O 1
ATOM 2115 N N . PRO A 1 269 ? 15.892 -19.498 7.814 1.00 86.44 269 PRO A N 1
ATOM 2116 C CA . PRO A 1 269 ? 16.794 -19.629 6.661 1.00 86.44 269 PRO A CA 1
ATOM 2117 C C . PRO A 1 269 ? 16.079 -19.680 5.300 1.00 86.44 269 PRO A C 1
ATOM 2119 O O . PRO A 1 269 ? 16.571 -19.095 4.337 1.00 86.44 269 PRO A O 1
ATOM 2122 N N . ASP A 1 270 ? 14.896 -20.298 5.215 1.00 88.12 270 ASP A N 1
ATOM 2123 C CA . ASP A 1 270 ? 14.086 -20.300 3.987 1.00 88.12 270 ASP A CA 1
ATOM 2124 C C . ASP A 1 270 ? 13.695 -18.875 3.572 1.00 88.12 270 ASP A C 1
ATOM 2126 O O . ASP A 1 270 ? 13.772 -18.513 2.400 1.00 88.12 270 ASP A O 1
ATOM 2130 N N . THR A 1 271 ? 13.294 -18.045 4.539 1.00 85.81 271 THR A N 1
ATOM 2131 C CA . THR A 1 271 ? 12.930 -16.645 4.303 1.00 85.81 271 THR A CA 1
ATOM 2132 C C . THR A 1 271 ? 14.168 -15.836 3.907 1.00 85.81 271 THR A C 1
ATOM 2134 O O . THR A 1 271 ? 14.083 -15.086 2.938 1.00 85.81 271 THR A O 1
ATOM 2137 N N . GLN A 1 272 ? 15.332 -16.045 4.545 1.00 85.38 272 GLN A N 1
ATOM 2138 C CA . GLN A 1 272 ? 16.614 -15.456 4.111 1.00 85.38 272 GLN A CA 1
ATOM 2139 C C . GLN A 1 272 ? 16.902 -15.752 2.627 1.00 85.38 272 GLN A C 1
ATOM 2141 O O . GLN A 1 272 ? 17.131 -14.827 1.848 1.00 85.38 272 GLN A O 1
ATOM 2146 N N . ALA A 1 273 ? 16.793 -17.016 2.204 1.00 89.06 273 ALA A N 1
ATOM 2147 C CA . ALA A 1 273 ? 17.009 -17.403 0.809 1.00 89.06 273 ALA A CA 1
ATOM 2148 C C . ALA A 1 273 ? 16.026 -16.723 -0.171 1.00 89.06 273 ALA A C 1
ATOM 2150 O O . ALA A 1 273 ? 16.403 -16.413 -1.306 1.00 89.06 273 ALA A O 1
ATOM 2151 N N . ARG A 1 274 ? 14.786 -16.440 0.263 1.00 91.31 274 ARG A N 1
ATOM 2152 C CA . ARG A 1 274 ? 13.805 -15.659 -0.514 1.00 91.31 274 ARG A CA 1
ATOM 2153 C C . ARG A 1 274 ? 14.206 -14.190 -0.642 1.00 91.31 274 ARG A C 1
ATOM 2155 O O . ARG A 1 274 ? 14.187 -13.689 -1.765 1.00 91.31 274 ARG A O 1
ATOM 2162 N N . PHE A 1 275 ? 14.633 -13.521 0.437 1.00 86.31 275 PHE A N 1
ATOM 2163 C CA . PHE A 1 275 ? 15.158 -12.149 0.337 1.00 86.31 275 PHE A CA 1
ATOM 2164 C C . PHE A 1 275 ? 16.336 -12.079 -0.627 1.00 86.31 275 PHE A C 1
ATOM 2166 O O . PHE A 1 275 ? 16.391 -11.175 -1.452 1.00 86.31 275 PHE A O 1
ATOM 2173 N N . ASP A 1 276 ? 17.262 -13.034 -0.554 1.00 87.06 276 ASP A N 1
ATOM 2174 C CA . ASP A 1 276 ? 18.458 -13.021 -1.396 1.00 87.06 276 ASP A CA 1
ATOM 2175 C C . ASP A 1 276 ? 18.101 -13.254 -2.877 1.00 87.06 276 ASP A C 1
ATOM 2177 O O . ASP A 1 276 ? 18.758 -12.712 -3.765 1.00 87.06 276 ASP A O 1
ATOM 2181 N N . ARG A 1 277 ? 17.020 -13.999 -3.167 1.00 92.31 277 ARG A N 1
ATOM 2182 C CA . ARG A 1 277 ? 16.439 -14.113 -4.519 1.00 92.31 277 ARG A CA 1
ATOM 2183 C C . ARG A 1 277 ? 15.785 -12.802 -4.978 1.00 92.31 277 ARG A C 1
ATOM 2185 O O . ARG A 1 277 ? 15.990 -12.413 -6.123 1.00 92.31 277 ARG A O 1
ATOM 2192 N N . VAL A 1 278 ? 15.028 -12.120 -4.111 1.00 92.50 278 VAL A N 1
ATOM 2193 C CA . VAL A 1 278 ? 14.390 -10.821 -4.419 1.00 92.50 278 VAL A CA 1
ATOM 2194 C C . VAL A 1 278 ? 15.439 -9.725 -4.630 1.00 92.50 278 VAL A C 1
ATOM 2196 O O . VAL A 1 278 ? 15.358 -8.994 -5.609 1.00 92.50 278 VAL A O 1
ATOM 2199 N N . GLY A 1 279 ? 16.450 -9.644 -3.763 1.00 85.69 279 GLY A N 1
ATOM 2200 C CA . GLY A 1 279 ? 17.520 -8.647 -3.832 1.00 85.69 279 GLY A CA 1
ATOM 2201 C C . GLY A 1 279 ? 18.370 -8.763 -5.098 1.00 85.69 279 GLY A C 1
ATOM 2202 O O . GLY A 1 279 ? 18.730 -7.745 -5.675 1.00 85.69 279 GLY A O 1
ATOM 2203 N N . ARG A 1 280 ? 18.632 -9.987 -5.582 1.00 87.31 280 ARG A N 1
ATOM 2204 C CA . ARG A 1 280 ? 19.255 -10.182 -6.903 1.00 87.31 280 ARG A CA 1
ATOM 2205 C C . ARG A 1 280 ? 18.321 -9.786 -8.048 1.00 87.31 280 ARG A C 1
ATOM 2207 O O . ARG A 1 280 ? 18.791 -9.168 -8.998 1.00 87.31 280 ARG A O 1
ATOM 2214 N N . LEU A 1 281 ? 17.022 -10.101 -7.959 1.00 90.38 281 LEU A N 1
ATOM 2215 C CA . LEU A 1 281 ? 16.057 -9.788 -9.020 1.00 90.38 281 LEU A CA 1
ATOM 2216 C C . LEU A 1 281 ? 15.950 -8.282 -9.273 1.00 90.38 281 LEU A C 1
ATOM 2218 O O . LEU A 1 281 ? 15.981 -7.851 -10.419 1.00 90.38 281 LEU A O 1
ATOM 2222 N N . ILE A 1 282 ? 15.803 -7.496 -8.208 1.00 83.31 282 ILE A N 1
ATOM 2223 C CA . ILE A 1 282 ? 15.564 -6.050 -8.314 1.00 83.31 282 ILE A CA 1
ATOM 2224 C C . ILE A 1 282 ? 16.827 -5.248 -8.656 1.00 83.31 282 ILE A C 1
ATOM 2226 O O . ILE A 1 282 ? 16.734 -4.036 -8.825 1.00 83.31 282 ILE A O 1
ATOM 2230 N N . HIS A 1 283 ? 17.996 -5.889 -8.754 1.00 77.81 283 HIS A N 1
ATOM 2231 C CA . HIS A 1 283 ? 19.249 -5.186 -8.993 1.00 77.81 283 HIS A CA 1
ATOM 2232 C C . HIS A 1 283 ? 19.351 -4.662 -10.433 1.00 77.81 283 HIS A C 1
ATOM 2234 O O . HIS A 1 283 ? 19.206 -5.419 -11.393 1.00 77.81 283 HIS A O 1
ATOM 2240 N N . GLY A 1 284 ? 19.594 -3.359 -10.579 1.00 71.12 284 GLY A N 1
ATOM 2241 C CA . GLY A 1 284 ? 19.452 -2.623 -11.837 1.00 71.12 284 GLY A CA 1
ATOM 2242 C C . GLY A 1 284 ? 18.027 -2.114 -12.106 1.00 71.12 284 GLY A C 1
ATOM 2243 O O . GLY A 1 284 ? 17.797 -1.484 -13.136 1.00 71.12 284 GLY A O 1
ATOM 2244 N N . PHE A 1 285 ? 17.077 -2.365 -11.199 1.00 77.94 285 PHE A N 1
ATOM 2245 C CA . PHE A 1 285 ? 15.671 -1.960 -11.300 1.00 77.94 285 PHE A CA 1
ATOM 2246 C C . PHE A 1 285 ? 15.195 -1.148 -10.083 1.00 77.94 285 PHE A C 1
ATOM 2248 O O . PHE A 1 285 ? 13.999 -0.881 -9.990 1.00 77.94 285 PHE A O 1
ATOM 2255 N N . GLU A 1 286 ? 16.093 -0.724 -9.182 1.00 73.81 286 GLU A N 1
ATOM 2256 C CA . GLU A 1 286 ? 15.804 -0.021 -7.918 1.00 73.81 286 GLU A CA 1
ATOM 2257 C C . GLU A 1 286 ? 15.342 1.444 -8.108 1.00 73.81 286 GLU A C 1
ATOM 2259 O O . GLU A 1 286 ? 15.927 2.393 -7.593 1.00 73.81 286 GLU A O 1
ATOM 2264 N N . THR A 1 287 ? 14.276 1.633 -8.884 1.00 74.69 287 THR A N 1
ATOM 2265 C CA . THR A 1 287 ? 13.537 2.891 -9.062 1.00 74.69 287 THR A CA 1
ATOM 2266 C C . THR A 1 287 ? 12.038 2.586 -9.158 1.00 74.69 287 THR A C 1
ATOM 2268 O O . THR A 1 287 ? 11.673 1.473 -9.553 1.00 74.69 287 THR A O 1
ATOM 2271 N N . PRO A 1 288 ? 11.126 3.553 -8.930 1.00 74.75 288 PRO A N 1
ATOM 2272 C CA . PRO A 1 288 ? 9.689 3.314 -9.085 1.00 74.75 288 PRO A CA 1
ATOM 2273 C C . PRO A 1 288 ? 9.304 2.820 -10.490 1.00 74.75 288 PRO A C 1
ATOM 2275 O O . PRO A 1 288 ? 8.418 1.977 -10.638 1.00 74.75 288 PRO A O 1
ATOM 2278 N N . TYR A 1 289 ? 10.010 3.297 -11.521 1.00 82.56 289 TYR A N 1
ATOM 2279 C CA . TYR A 1 289 ? 9.835 2.880 -12.913 1.00 82.56 289 TYR A CA 1
ATOM 2280 C C . TYR A 1 289 ? 10.340 1.448 -13.160 1.00 82.56 289 TYR A C 1
ATOM 2282 O O . TYR A 1 289 ? 9.599 0.626 -13.702 1.00 82.56 289 TYR A O 1
ATOM 2290 N N . GLY A 1 290 ? 11.562 1.122 -12.721 1.00 81.44 290 GLY A N 1
ATOM 2291 C CA . GLY A 1 290 ? 12.147 -0.216 -12.865 1.00 81.44 290 GLY A CA 1
ATOM 2292 C C . GLY A 1 290 ? 11.366 -1.284 -12.096 1.00 81.44 290 GLY A C 1
ATOM 2293 O O . GLY A 1 290 ? 11.027 -2.332 -12.650 1.00 81.44 290 GLY A O 1
ATOM 2294 N N . MET A 1 291 ? 10.976 -0.979 -10.857 1.00 88.56 291 MET A N 1
ATOM 2295 C CA . MET A 1 291 ? 10.139 -1.845 -10.027 1.00 88.56 291 MET A CA 1
ATOM 2296 C C . MET A 1 291 ? 8.739 -2.035 -10.628 1.00 88.56 291 MET A C 1
ATOM 2298 O O . MET A 1 291 ? 8.197 -3.144 -10.578 1.00 88.56 291 MET A O 1
ATOM 2302 N N . GLU A 1 292 ? 8.140 -1.001 -11.235 1.00 91.50 292 GLU A N 1
ATOM 2303 C CA . GLU A 1 292 ? 6.889 -1.162 -11.984 1.00 91.50 292 GLU A CA 1
ATOM 2304 C C . GLU A 1 292 ? 7.070 -2.068 -13.211 1.00 91.50 292 GLU A C 1
ATOM 2306 O O . GLU A 1 292 ? 6.277 -3.001 -13.383 1.00 91.50 292 GLU A O 1
ATOM 2311 N N . LEU A 1 293 ? 8.079 -1.808 -14.049 1.00 93.12 293 LEU A N 1
ATOM 2312 C CA . LEU A 1 293 ? 8.387 -2.573 -15.259 1.00 93.12 293 LEU A CA 1
ATOM 2313 C C . LEU A 1 293 ? 8.531 -4.063 -14.934 1.00 93.12 293 LEU A C 1
ATOM 2315 O O . LEU A 1 293 ? 7.753 -4.888 -15.418 1.00 93.12 293 LEU A O 1
ATOM 2319 N N . LEU A 1 294 ? 9.470 -4.396 -14.048 1.00 95.69 294 LEU A N 1
ATOM 2320 C CA . LEU A 1 294 ? 9.828 -5.771 -13.711 1.00 95.69 294 LEU A CA 1
ATOM 2321 C C . LEU A 1 294 ? 8.634 -6.544 -13.131 1.00 95.69 294 LEU A C 1
ATOM 2323 O O . LEU A 1 294 ? 8.370 -7.683 -13.519 1.00 95.69 294 LEU A O 1
ATOM 2327 N N . ALA A 1 295 ? 7.850 -5.908 -12.252 1.00 97.94 295 ALA A N 1
ATOM 2328 C CA . ALA A 1 295 ? 6.671 -6.538 -11.657 1.00 97.94 295 ALA A CA 1
ATOM 2329 C C . ALA A 1 295 ? 5.520 -6.705 -12.663 1.00 97.94 295 ALA A C 1
ATOM 2331 O O . ALA A 1 295 ? 4.740 -7.653 -12.555 1.00 97.94 295 ALA A O 1
ATOM 2332 N N . THR A 1 296 ? 5.415 -5.810 -13.652 1.00 97.88 296 THR A N 1
ATOM 2333 C CA . THR A 1 296 ? 4.441 -5.917 -14.749 1.00 97.88 296 THR A CA 1
ATOM 2334 C C . THR A 1 296 ? 4.785 -7.089 -15.665 1.00 97.88 296 THR A C 1
ATOM 2336 O O . THR A 1 296 ? 3.907 -7.903 -15.945 1.00 97.88 296 THR A O 1
ATOM 2339 N N . VAL A 1 297 ? 6.054 -7.221 -16.067 1.00 97.75 297 VAL A N 1
ATOM 2340 C CA . VAL A 1 297 ? 6.508 -8.307 -16.953 1.00 97.75 297 VAL A CA 1
ATOM 2341 C C . VAL A 1 297 ? 6.422 -9.671 -16.257 1.00 97.75 297 VAL A C 1
ATOM 2343 O O . VAL A 1 297 ? 5.903 -10.618 -16.844 1.00 97.75 297 VAL A O 1
ATOM 2346 N N . HIS A 1 298 ? 6.801 -9.768 -14.974 1.00 98.31 298 HIS A N 1
ATOM 2347 C CA . HIS A 1 298 ? 6.597 -10.998 -14.196 1.00 98.31 298 HIS A CA 1
ATOM 2348 C C . HIS A 1 298 ? 5.115 -11.392 -14.116 1.00 98.31 298 HIS A C 1
ATOM 2350 O O . HIS A 1 298 ? 4.782 -12.567 -14.252 1.00 98.31 298 HIS A O 1
ATOM 2356 N N . TRP A 1 299 ? 4.213 -10.424 -13.914 1.00 98.19 299 TRP A N 1
ATOM 2357 C CA . TRP A 1 299 ? 2.775 -10.695 -13.824 1.00 98.19 299 TRP A CA 1
ATOM 2358 C C . TRP A 1 299 ? 2.191 -11.213 -15.139 1.00 98.19 299 TRP A C 1
ATOM 2360 O O . TRP A 1 299 ? 1.514 -12.235 -15.120 1.00 98.19 299 TRP A O 1
ATOM 2370 N N . VAL A 1 300 ? 2.454 -10.570 -16.283 1.00 97.50 300 VAL A N 1
ATOM 2371 C CA . VAL A 1 300 ? 1.877 -11.044 -17.559 1.00 97.50 300 VAL A CA 1
ATOM 2372 C C . VAL A 1 300 ? 2.371 -12.450 -17.927 1.00 97.50 300 VAL A C 1
ATOM 2374 O O . VAL A 1 300 ? 1.622 -13.237 -18.498 1.00 97.50 300 VAL A O 1
ATOM 2377 N N . ALA A 1 301 ? 3.597 -12.804 -17.537 1.00 96.31 301 ALA A N 1
ATOM 2378 C CA . ALA A 1 301 ? 4.145 -14.139 -17.743 1.00 96.31 301 ALA A CA 1
ATOM 2379 C C . ALA A 1 301 ? 3.524 -15.198 -16.807 1.00 96.31 301 ALA A C 1
ATOM 2381 O O . ALA A 1 301 ? 3.130 -16.273 -17.251 1.00 96.31 301 ALA A O 1
ATOM 2382 N N . THR A 1 302 ? 3.405 -14.897 -15.508 1.00 94.69 302 THR A N 1
ATOM 2383 C CA . THR A 1 302 ? 2.985 -15.880 -14.483 1.00 94.69 302 THR A CA 1
ATOM 2384 C C . THR A 1 302 ? 1.478 -15.952 -14.240 1.00 94.69 302 THR A C 1
ATOM 2386 O O . THR A 1 302 ? 0.968 -17.016 -13.903 1.00 94.69 302 THR A O 1
ATOM 2389 N N . HIS A 1 303 ? 0.761 -14.839 -14.407 1.00 93.06 303 HIS A N 1
ATOM 2390 C CA . HIS A 1 303 ? -0.670 -14.703 -14.107 1.00 93.06 303 HIS A CA 1
ATOM 2391 C C . HIS A 1 303 ? -1.547 -14.563 -15.368 1.00 93.06 303 HIS A C 1
ATOM 2393 O O . HIS A 1 303 ? -2.771 -14.639 -15.264 1.00 93.06 303 HIS A O 1
ATOM 2399 N N . GLU A 1 304 ? -0.950 -14.362 -16.550 1.00 92.88 304 GLU A N 1
ATOM 2400 C CA . GLU A 1 304 ? -1.650 -14.309 -17.851 1.00 92.88 304 GLU A CA 1
ATOM 2401 C C . GLU A 1 304 ? -1.044 -15.252 -18.908 1.00 92.88 304 GLU A C 1
ATOM 2403 O O . GLU A 1 304 ? -1.403 -15.178 -20.080 1.00 92.88 304 GLU A O 1
ATOM 2408 N N . GLU A 1 305 ? -0.156 -16.158 -18.485 1.00 90.50 305 GLU A N 1
ATOM 2409 C CA . GLU A 1 305 ? 0.476 -17.201 -19.305 1.00 90.50 305 GLU A CA 1
ATOM 2410 C C . GLU A 1 305 ? 1.253 -16.721 -20.548 1.00 90.50 305 GLU A C 1
ATOM 2412 O O . GLU A 1 305 ? 1.427 -17.512 -21.474 1.00 90.50 305 GLU A O 1
ATOM 2417 N N . ALA A 1 306 ? 1.752 -15.478 -20.596 1.00 93.62 306 ALA A N 1
ATOM 2418 C CA . ALA A 1 306 ? 2.631 -15.042 -21.687 1.00 93.62 306 ALA A CA 1
ATOM 2419 C C . ALA A 1 306 ? 3.939 -15.862 -21.694 1.00 93.62 306 ALA A C 1
ATOM 2421 O O . ALA A 1 306 ? 4.629 -15.943 -20.677 1.00 93.62 306 ALA A O 1
ATOM 2422 N N . ARG A 1 307 ? 4.280 -16.475 -22.836 1.00 93.19 307 ARG A N 1
ATOM 2423 C CA . ARG A 1 307 ? 5.340 -17.505 -22.964 1.00 93.19 307 ARG A CA 1
ATOM 2424 C C . ARG A 1 307 ? 6.589 -17.023 -23.696 1.00 93.19 307 ARG A C 1
ATOM 2426 O O . ARG A 1 307 ? 7.594 -17.731 -23.735 1.00 93.19 307 ARG A O 1
ATOM 2433 N N . SER A 1 308 ? 6.534 -15.817 -24.248 1.00 95.38 308 SER A N 1
ATOM 2434 C CA . SER A 1 308 ? 7.619 -15.153 -24.962 1.00 95.38 308 SER A CA 1
ATOM 2435 C C . SER A 1 308 ? 7.660 -13.662 -24.623 1.00 95.38 308 SER A C 1
ATOM 2437 O O . SER A 1 308 ? 6.668 -13.081 -24.174 1.00 95.38 308 SER A O 1
ATOM 2439 N N . ALA A 1 309 ? 8.797 -13.013 -24.888 1.00 94.88 309 ALA A N 1
ATOM 2440 C CA . ALA A 1 309 ? 8.920 -11.567 -24.719 1.00 94.88 309 ALA A CA 1
ATOM 2441 C C . ALA A 1 309 ? 7.943 -10.782 -25.621 1.00 94.88 309 ALA A C 1
ATOM 2443 O O . ALA A 1 309 ? 7.473 -9.722 -25.222 1.00 94.88 309 ALA A O 1
ATOM 2444 N N . ASP A 1 310 ? 7.595 -11.311 -26.801 1.00 96.44 310 ASP A N 1
ATOM 2445 C CA . ASP A 1 310 ? 6.614 -10.702 -27.710 1.00 96.44 310 ASP A CA 1
ATOM 2446 C C . ASP A 1 310 ? 5.193 -10.756 -27.122 1.00 96.44 310 ASP A C 1
ATOM 2448 O O . ASP A 1 310 ? 4.503 -9.737 -27.055 1.00 96.44 310 ASP A O 1
ATOM 2452 N N . GLU A 1 311 ? 4.778 -11.912 -26.592 1.00 97.50 311 GLU A N 1
ATOM 2453 C CA . GLU A 1 311 ? 3.509 -12.049 -25.860 1.00 97.50 311 GLU A CA 1
ATOM 2454 C C . GLU A 1 311 ? 3.468 -11.161 -24.607 1.00 97.50 311 GLU A C 1
ATOM 2456 O O . GLU A 1 311 ? 2.422 -10.594 -24.282 1.00 97.50 311 GLU A O 1
ATOM 2461 N N . ALA A 1 312 ? 4.600 -11.002 -23.913 1.00 97.12 312 ALA A N 1
ATOM 2462 C CA . ALA A 1 312 ? 4.711 -10.137 -22.743 1.00 97.12 312 ALA A CA 1
ATOM 2463 C C . ALA A 1 312 ? 4.593 -8.645 -23.101 1.00 97.12 312 ALA A C 1
ATOM 2465 O O . ALA A 1 312 ? 3.957 -7.900 -22.352 1.00 97.12 312 ALA A O 1
ATOM 2466 N N . ILE A 1 313 ? 5.131 -8.209 -24.248 1.00 97.62 313 ILE A N 1
ATOM 2467 C CA . ILE A 1 313 ? 4.915 -6.860 -24.800 1.00 97.62 313 ILE A CA 1
ATOM 2468 C C . ILE A 1 313 ? 3.428 -6.648 -25.097 1.00 97.62 313 ILE A C 1
ATOM 2470 O O . ILE A 1 313 ? 2.829 -5.688 -24.603 1.00 97.62 313 ILE A O 1
ATOM 2474 N N . GLU A 1 314 ? 2.797 -7.569 -25.834 1.00 97.38 314 GLU A N 1
ATOM 2475 C CA . GLU A 1 314 ? 1.369 -7.466 -26.137 1.00 97.38 314 GLU A CA 1
ATOM 2476 C C . GLU A 1 314 ? 0.507 -7.410 -24.871 1.00 97.38 314 GLU A C 1
ATOM 2478 O O . GLU A 1 314 ? -0.365 -6.549 -24.754 1.00 97.38 314 GLU A O 1
ATOM 2483 N N . ALA A 1 315 ? 0.735 -8.314 -23.915 1.00 97.25 315 ALA A N 1
ATOM 2484 C CA . ALA A 1 315 ? -0.019 -8.375 -22.667 1.00 97.25 315 ALA A CA 1
ATOM 2485 C C . ALA A 1 315 ? 0.203 -7.127 -21.793 1.00 97.25 315 ALA A C 1
ATOM 2487 O O . ALA A 1 315 ? -0.743 -6.622 -21.181 1.00 97.25 315 ALA A O 1
ATOM 2488 N N . THR A 1 316 ? 1.421 -6.575 -21.802 1.00 95.69 316 THR A N 1
ATOM 2489 C CA . THR A 1 316 ? 1.761 -5.318 -21.124 1.00 95.69 316 THR A CA 1
ATOM 2490 C C . THR A 1 316 ? 0.981 -4.148 -21.726 1.00 95.69 316 THR A C 1
ATOM 2492 O O . THR A 1 316 ? 0.283 -3.448 -20.992 1.00 95.69 316 THR A O 1
ATOM 2495 N N . TYR A 1 317 ? 0.973 -3.973 -23.051 1.00 96.06 317 TYR A N 1
ATOM 2496 C CA . TYR A 1 317 ? 0.182 -2.916 -23.703 1.00 96.06 317 TYR A CA 1
ATOM 2497 C C . TYR A 1 317 ? -1.339 -3.151 -23.633 1.00 96.06 317 TYR A C 1
ATOM 2499 O O . TYR A 1 317 ? -2.112 -2.190 -23.627 1.00 96.06 317 TYR A O 1
ATOM 2507 N N . ARG A 1 318 ? -1.784 -4.410 -23.529 1.00 96.56 318 ARG A N 1
ATOM 2508 C CA . ARG A 1 318 ? -3.190 -4.808 -23.325 1.00 96.56 318 ARG A CA 1
ATOM 2509 C C . ARG A 1 318 ? -3.694 -4.509 -21.905 1.00 96.56 318 ARG A C 1
ATOM 2511 O O . ARG A 1 318 ? -4.899 -4.374 -21.712 1.00 96.56 318 ARG A O 1
ATOM 2518 N N . TRP A 1 319 ? -2.802 -4.378 -20.918 1.00 96.19 319 TRP A N 1
ATOM 2519 C CA . TRP A 1 319 ? -3.150 -4.038 -19.531 1.00 96.19 319 TRP A CA 1
ATOM 2520 C C . TRP A 1 319 ? -3.705 -2.612 -19.414 1.00 96.19 319 TRP A C 1
ATOM 2522 O O . TRP A 1 319 ? -4.763 -2.419 -18.817 1.00 96.19 319 TRP A O 1
ATOM 2532 N N . SER A 1 320 ? -3.011 -1.608 -19.959 1.00 92.50 320 SER A N 1
ATOM 2533 C CA . SER A 1 320 ? -3.538 -0.245 -20.115 1.00 92.50 320 SER A CA 1
ATOM 2534 C C . SER A 1 320 ? -2.689 0.583 -21.082 1.00 92.50 320 SER A C 1
ATOM 2536 O O . SER A 1 320 ? -1.504 0.313 -21.268 1.00 92.50 320 SER A O 1
ATOM 2538 N N . GLN A 1 321 ? -3.260 1.662 -21.629 1.00 89.69 321 GLN A N 1
ATOM 2539 C CA . GLN A 1 321 ? -2.526 2.602 -22.486 1.00 89.69 321 GLN A CA 1
ATOM 2540 C C . GLN A 1 321 ? -1.286 3.197 -21.794 1.00 89.69 321 GLN A C 1
ATOM 2542 O O . GLN A 1 321 ? -0.268 3.375 -22.459 1.00 89.69 321 GLN A O 1
ATOM 2547 N N . ARG A 1 322 ? -1.324 3.432 -20.468 1.00 90.25 322 ARG A N 1
ATOM 2548 C CA . ARG A 1 322 ? -0.160 3.936 -19.712 1.00 90.25 322 ARG A CA 1
ATOM 2549 C C . ARG A 1 322 ? 1.027 2.971 -19.766 1.00 90.25 322 ARG A C 1
ATOM 2551 O O . ARG A 1 322 ? 2.157 3.425 -19.700 1.00 90.25 322 ARG A O 1
ATOM 2558 N N . LYS A 1 323 ? 0.828 1.661 -19.941 1.00 89.12 323 LYS A N 1
ATOM 2559 C CA . LYS A 1 323 ? 1.948 0.705 -20.029 1.00 89.12 323 LYS A CA 1
ATOM 2560 C C . LYS A 1 323 ? 2.852 0.899 -21.254 1.00 89.12 323 LYS A C 1
ATOM 2562 O O . LYS A 1 323 ? 3.904 0.281 -21.307 1.00 89.12 323 LYS A O 1
ATOM 2567 N N . ARG A 1 324 ? 2.489 1.793 -22.182 1.00 89.88 324 ARG A N 1
ATOM 2568 C CA . ARG A 1 324 ? 3.350 2.272 -23.276 1.00 89.88 324 ARG A CA 1
ATOM 2569 C C . ARG A 1 324 ? 4.457 3.247 -22.842 1.00 89.88 324 ARG A C 1
ATOM 2571 O O . ARG A 1 324 ? 5.243 3.636 -23.693 1.00 89.88 324 ARG A O 1
ATOM 2578 N N . ILE A 1 325 ? 4.548 3.610 -21.555 1.00 76.94 325 ILE A N 1
ATOM 2579 C CA . ILE A 1 325 ? 5.759 4.245 -20.990 1.00 76.94 325 ILE A CA 1
ATOM 2580 C C . ILE A 1 325 ? 6.957 3.287 -20.940 1.00 76.94 325 ILE A C 1
ATOM 2582 O O . ILE A 1 325 ? 8.077 3.734 -20.719 1.00 76.94 325 ILE A O 1
ATOM 2586 N N . PHE A 1 326 ? 6.716 1.981 -21.086 1.00 84.50 326 PHE A N 1
ATOM 2587 C CA . PHE A 1 326 ? 7.743 0.961 -21.263 1.00 84.50 326 PHE A CA 1
ATOM 2588 C C . PHE A 1 326 ? 7.848 0.648 -22.753 1.00 84.50 326 PHE A C 1
ATOM 2590 O O . PHE A 1 326 ? 6.825 0.384 -23.384 1.00 84.50 326 PHE A O 1
ATOM 2597 N N . ASP A 1 327 ? 9.057 0.672 -23.305 1.00 83.62 327 ASP A N 1
ATOM 2598 C CA . ASP A 1 327 ? 9.319 0.288 -24.688 1.00 83.62 327 ASP A CA 1
ATOM 2599 C C . ASP A 1 327 ? 9.598 -1.221 -24.837 1.00 83.62 327 ASP A C 1
ATOM 2601 O O . ASP A 1 327 ? 9.891 -1.946 -23.879 1.00 83.62 327 ASP A O 1
ATOM 2605 N N . ASP A 1 328 ? 9.523 -1.707 -26.077 1.00 90.00 328 ASP A N 1
ATOM 2606 C CA . ASP A 1 328 ? 9.748 -3.110 -26.427 1.00 90.00 328 ASP A CA 1
ATOM 2607 C C . ASP A 1 328 ? 11.128 -3.644 -25.990 1.00 90.00 328 ASP A C 1
ATOM 2609 O O . ASP A 1 328 ? 11.253 -4.832 -25.693 1.00 90.00 328 ASP A O 1
ATOM 2613 N N . LYS A 1 329 ? 12.178 -2.810 -25.948 1.00 83.44 329 LYS A N 1
ATOM 2614 C CA . LYS A 1 329 ? 13.528 -3.211 -25.510 1.00 83.44 329 LYS A CA 1
ATOM 2615 C C . LYS A 1 329 ? 13.583 -3.349 -23.993 1.00 83.44 329 LYS A C 1
ATOM 2617 O O . LYS A 1 329 ? 14.152 -4.317 -23.499 1.00 83.44 329 LYS A O 1
ATOM 2622 N N . GLN A 1 330 ? 12.975 -2.421 -23.260 1.00 82.81 330 GLN A N 1
ATOM 2623 C CA . GLN A 1 330 ? 12.890 -2.447 -21.799 1.00 82.81 330 GLN A CA 1
ATOM 2624 C C . GLN A 1 330 ? 12.060 -3.643 -21.312 1.00 82.81 330 GLN A C 1
ATOM 2626 O O . GLN A 1 330 ? 12.464 -4.336 -20.378 1.00 82.81 330 GLN A O 1
ATOM 2631 N N . ILE A 1 331 ? 10.945 -3.947 -21.986 1.00 89.38 331 ILE A N 1
ATOM 2632 C CA . ILE A 1 331 ? 10.131 -5.138 -21.698 1.00 89.38 331 ILE A CA 1
ATOM 2633 C C . ILE A 1 331 ? 10.923 -6.423 -21.996 1.00 89.38 331 ILE A C 1
ATOM 2635 O O . ILE A 1 331 ? 10.913 -7.340 -21.174 1.00 89.38 331 ILE A O 1
ATOM 2639 N N . ARG A 1 332 ? 11.672 -6.482 -23.111 1.00 94.38 332 ARG A N 1
ATOM 2640 C CA . ARG A 1 332 ? 12.580 -7.608 -23.420 1.00 94.38 332 ARG A CA 1
ATOM 2641 C C . ARG A 1 332 ? 13.706 -7.756 -22.395 1.00 94.38 332 ARG A C 1
ATOM 2643 O O . ARG A 1 332 ? 13.998 -8.880 -22.006 1.00 94.38 332 ARG A O 1
ATOM 2650 N N . LEU A 1 333 ? 14.301 -6.658 -21.928 1.00 87.94 333 LEU A N 1
ATOM 2651 C CA . LEU A 1 333 ? 15.341 -6.669 -20.894 1.00 87.94 333 LEU A CA 1
ATOM 2652 C C . LEU A 1 333 ? 14.799 -7.218 -19.568 1.00 87.94 333 LEU A C 1
ATOM 2654 O O . LEU A 1 333 ? 15.399 -8.117 -18.985 1.00 87.94 333 LEU A O 1
ATOM 2658 N N . ALA A 1 334 ? 13.637 -6.735 -19.122 1.00 89.94 334 ALA A N 1
ATOM 2659 C CA . ALA A 1 334 ? 12.976 -7.243 -17.924 1.00 89.94 334 ALA A CA 1
ATOM 2660 C C . ALA A 1 334 ? 12.598 -8.729 -18.063 1.00 89.94 334 ALA A C 1
ATOM 2662 O O . ALA A 1 334 ? 12.836 -9.506 -17.141 1.00 89.94 334 ALA A O 1
ATOM 2663 N N . TRP A 1 335 ? 12.074 -9.150 -19.221 1.00 96.44 335 TRP A N 1
ATOM 2664 C CA . TRP A 1 335 ? 11.806 -10.563 -19.517 1.00 96.44 335 TRP A CA 1
ATOM 2665 C C . TRP A 1 335 ? 13.079 -11.414 -19.431 1.00 96.44 335 TRP A C 1
ATOM 2667 O O . TRP A 1 335 ? 13.083 -12.445 -18.762 1.00 96.44 335 TRP A O 1
ATOM 2677 N N . GLN A 1 336 ? 14.169 -10.967 -20.061 1.00 92.50 336 GLN A N 1
ATOM 2678 C CA . GLN A 1 336 ? 15.447 -11.675 -20.077 1.00 92.50 336 GLN A CA 1
ATOM 2679 C C . GLN A 1 336 ? 16.009 -11.844 -18.658 1.00 92.50 336 GLN A C 1
ATOM 2681 O O . GLN A 1 336 ? 16.323 -12.961 -18.259 1.00 92.50 336 GLN A O 1
ATOM 2686 N N . VAL A 1 337 ? 16.014 -10.780 -17.847 1.00 92.25 337 VAL A N 1
ATOM 2687 C CA . VAL A 1 337 ? 16.434 -10.832 -16.434 1.00 92.25 337 VAL A CA 1
ATOM 2688 C C . VAL A 1 337 ? 15.571 -11.801 -15.615 1.00 92.25 337 VAL A C 1
ATOM 2690 O O . VAL A 1 337 ? 16.095 -12.545 -14.784 1.00 92.25 337 VAL A O 1
ATOM 2693 N N . LEU A 1 338 ? 14.259 -11.844 -15.860 1.00 95.75 338 LEU A N 1
ATOM 2694 C CA . LEU A 1 338 ? 13.346 -12.775 -15.189 1.00 95.75 338 LEU A CA 1
ATOM 2695 C C . LEU A 1 338 ? 13.565 -14.243 -15.612 1.00 95.75 338 LEU A C 1
ATOM 2697 O O . LEU A 1 338 ? 13.349 -15.144 -14.798 1.00 95.75 338 LEU A O 1
ATOM 2701 N N . VAL A 1 339 ? 14.018 -14.504 -16.842 1.00 94.94 339 VAL A N 1
ATOM 2702 C CA . VAL A 1 339 ? 14.438 -15.844 -17.294 1.00 94.94 339 VAL A CA 1
ATOM 2703 C C . VAL A 1 339 ? 15.797 -16.220 -16.693 1.00 94.94 339 VAL A C 1
ATOM 2705 O O . VAL A 1 339 ? 15.905 -17.263 -16.049 1.00 94.94 339 VAL A O 1
ATOM 2708 N N . ASP A 1 340 ? 16.809 -15.359 -16.825 1.00 91.19 340 ASP A N 1
ATOM 2709 C CA . ASP A 1 340 ? 18.189 -15.628 -16.391 1.00 91.19 340 ASP A CA 1
ATOM 2710 C C . ASP A 1 340 ? 18.309 -15.817 -14.873 1.00 91.19 340 ASP A C 1
ATOM 2712 O O . ASP A 1 340 ? 19.096 -16.637 -14.398 1.00 91.19 340 ASP A O 1
ATOM 2716 N N . GLN A 1 341 ? 17.489 -15.109 -14.089 1.00 92.38 341 GLN A N 1
ATOM 2717 C CA . GLN A 1 341 ? 17.415 -15.284 -12.635 1.00 92.38 341 GLN A CA 1
ATOM 2718 C C . GLN A 1 341 ? 16.444 -16.392 -12.183 1.00 92.38 341 GLN A C 1
ATOM 2720 O O . GLN A 1 341 ? 16.190 -16.539 -10.983 1.00 92.38 341 GLN A O 1
ATOM 2725 N N . GLY A 1 342 ? 15.888 -17.179 -13.111 1.00 93.44 342 GLY A N 1
ATOM 2726 C CA . GLY A 1 342 ? 15.030 -18.323 -12.801 1.00 93.44 342 GLY A CA 1
ATOM 2727 C C . GLY A 1 342 ? 13.723 -17.940 -12.102 1.00 93.44 342 GLY A C 1
ATOM 2728 O O . GLY A 1 342 ? 13.304 -18.617 -11.159 1.00 93.44 342 GLY A O 1
ATOM 2729 N N . TRP A 1 343 ? 13.095 -16.837 -12.514 1.00 94.88 343 TRP A N 1
ATOM 2730 C CA . TRP A 1 343 ? 11.733 -16.463 -12.109 1.00 94.88 343 TRP A CA 1
ATOM 2731 C C . TRP A 1 343 ? 10.681 -16.939 -13.110 1.00 94.88 343 TRP A C 1
ATOM 2733 O O . TRP A 1 343 ? 9.583 -17.299 -12.696 1.00 94.88 343 TRP A O 1
ATOM 2743 N N . LEU A 1 344 ? 11.035 -17.025 -14.394 1.00 92.12 344 LEU A N 1
ATOM 2744 C CA . LEU A 1 344 ? 10.205 -17.625 -15.439 1.00 92.12 344 LEU A CA 1
ATOM 2745 C C . LEU A 1 344 ? 10.767 -18.980 -15.876 1.00 92.12 344 LEU A C 1
ATOM 2747 O O . LEU A 1 344 ? 11.977 -19.206 -15.872 1.00 92.12 344 LEU A O 1
ATOM 2751 N N . ALA A 1 345 ? 9.878 -19.890 -16.275 1.00 71.62 345 ALA A N 1
ATOM 2752 C CA . ALA A 1 345 ? 10.274 -21.163 -16.861 1.00 71.62 345 ALA A CA 1
ATOM 2753 C C . ALA A 1 345 ? 10.743 -20.943 -18.307 1.00 71.62 345 ALA A C 1
ATOM 2755 O O . ALA A 1 345 ? 9.973 -20.480 -19.148 1.00 71.62 345 ALA A O 1
ATOM 2756 N N . SER A 1 346 ? 11.996 -21.294 -18.605 1.00 52.25 346 SER A N 1
ATOM 2757 C CA . SER A 1 346 ? 12.525 -21.213 -19.968 1.00 52.25 346 SER A CA 1
ATOM 2758 C C . SER A 1 346 ? 11.842 -22.234 -20.883 1.00 52.25 346 SER A C 1
ATOM 2760 O O . SER A 1 346 ? 11.894 -23.443 -20.637 1.00 52.25 346 SER A O 1
ATOM 2762 N N . ALA A 1 347 ? 11.231 -21.752 -21.967 1.00 42.94 347 ALA A N 1
ATOM 2763 C CA . ALA A 1 347 ? 10.874 -22.588 -23.103 1.00 42.94 347 ALA A CA 1
ATOM 2764 C C . ALA A 1 347 ? 12.165 -22.941 -23.860 1.00 42.94 347 ALA A C 1
ATOM 2766 O O . ALA A 1 347 ? 12.718 -22.109 -24.578 1.00 42.94 347 ALA A O 1
ATOM 2767 N N . ILE A 1 348 ? 12.667 -24.163 -23.658 1.00 36.47 348 ILE A N 1
ATOM 2768 C CA . ILE A 1 348 ? 13.969 -24.597 -24.180 1.00 36.47 348 ILE A CA 1
ATOM 2769 C C . ILE A 1 348 ? 13.998 -24.497 -25.713 1.00 36.47 348 ILE A C 1
ATOM 2771 O O . ILE A 1 348 ? 13.307 -25.239 -26.410 1.00 36.47 348 ILE A O 1
ATOM 2775 N N . SER A 1 349 ? 14.861 -23.616 -26.218 1.00 32.38 349 SER A N 1
ATOM 2776 C CA . SER A 1 349 ? 15.266 -23.532 -27.620 1.00 32.38 349 SER A CA 1
ATOM 2777 C C . SER A 1 349 ? 16.791 -23.464 -27.668 1.00 32.38 349 SER A C 1
ATOM 2779 O O . SER A 1 349 ? 17.390 -22.417 -27.426 1.00 32.38 349 SER A O 1
ATOM 2781 N N . GLU A 1 350 ? 17.436 -24.605 -27.910 1.00 34.16 350 GLU A N 1
ATOM 2782 C CA . GLU A 1 350 ? 18.895 -24.700 -27.974 1.00 34.16 350 GLU A CA 1
ATOM 2783 C C . GLU A 1 350 ? 19.434 -24.063 -29.266 1.00 34.16 350 GLU A C 1
ATOM 2785 O O . GLU A 1 350 ? 19.480 -24.708 -30.313 1.00 34.16 350 GLU A O 1
ATOM 2790 N N . GLN A 1 351 ? 19.914 -22.818 -29.189 1.00 27.12 351 GLN A N 1
ATOM 2791 C CA . GLN A 1 351 ? 20.909 -22.294 -30.131 1.00 27.12 351 GLN A CA 1
ATOM 2792 C C . GLN A 1 351 ? 21.990 -21.493 -29.385 1.00 27.12 351 GLN A C 1
ATOM 2794 O O . GLN A 1 351 ? 21.655 -20.584 -28.624 1.00 27.12 351 GLN A O 1
ATOM 2799 N N . PRO A 1 352 ? 23.288 -21.800 -29.576 1.00 29.41 352 PRO A N 1
ATOM 2800 C CA . PRO A 1 352 ? 24.369 -21.035 -28.967 1.00 29.41 352 PRO A CA 1
ATOM 2801 C C . PRO A 1 352 ? 24.582 -19.704 -29.702 1.00 29.41 352 PRO A C 1
ATOM 2803 O O . PRO A 1 352 ? 24.739 -19.673 -30.923 1.00 29.41 352 PRO A O 1
ATOM 2806 N N . MET A 1 353 ? 24.645 -18.605 -28.949 1.00 28.17 353 MET A N 1
ATOM 2807 C CA . MET A 1 353 ? 24.991 -17.284 -29.482 1.00 28.17 353 MET A CA 1
ATOM 2808 C C . MET A 1 353 ? 26.444 -17.251 -30.002 1.00 28.17 353 MET A C 1
ATOM 2810 O O . MET A 1 353 ? 27.351 -17.679 -29.281 1.00 28.17 353 MET A O 1
ATOM 2814 N N . PRO A 1 354 ? 26.706 -16.718 -31.212 1.00 28.73 354 PRO A N 1
ATOM 2815 C CA . PRO A 1 354 ? 28.063 -16.498 -31.701 1.00 28.73 354 PRO A CA 1
ATOM 2816 C C . PRO A 1 354 ? 28.702 -15.251 -31.052 1.00 28.73 354 PRO A C 1
ATOM 2818 O O . PRO A 1 354 ? 27.998 -14.283 -30.755 1.00 28.73 354 PRO A O 1
ATOM 2821 N N . PRO A 1 355 ? 30.035 -15.220 -30.863 1.00 34.84 355 PRO A N 1
ATOM 2822 C CA . PRO A 1 355 ? 30.735 -14.049 -30.342 1.00 34.84 355 PRO A CA 1
ATOM 2823 C C . PRO A 1 355 ? 30.984 -13.007 -31.445 1.00 34.84 355 PRO A C 1
ATOM 2825 O O . PRO A 1 355 ? 31.527 -13.338 -32.500 1.00 34.84 355 PRO A O 1
ATOM 2828 N N . HIS A 1 356 ? 30.669 -11.735 -31.185 1.00 29.42 356 HIS A N 1
ATOM 2829 C CA . HIS A 1 356 ? 30.971 -10.625 -32.098 1.00 29.42 356 HIS A CA 1
ATOM 2830 C C . HIS A 1 356 ? 31.510 -9.371 -31.374 1.00 29.42 356 HIS A C 1
ATOM 2832 O O . HIS A 1 356 ? 31.373 -9.279 -30.154 1.00 29.42 356 HIS A O 1
ATOM 2838 N N . PRO A 1 357 ? 32.243 -8.479 -32.082 1.00 29.36 357 PRO A N 1
ATOM 2839 C CA . PRO A 1 357 ? 33.418 -7.827 -31.500 1.00 29.36 357 PRO A CA 1
ATOM 2840 C C . PRO A 1 357 ? 33.385 -6.286 -31.522 1.00 29.36 357 PRO A C 1
ATOM 2842 O O . PRO A 1 357 ? 32.468 -5.660 -32.046 1.00 29.36 357 PRO A O 1
ATOM 2845 N N . VAL A 1 358 ? 34.445 -5.678 -30.983 1.00 29.56 358 VAL A N 1
ATOM 2846 C CA . VAL A 1 358 ? 34.672 -4.223 -30.937 1.00 29.56 358 VAL A CA 1
ATOM 2847 C C . VAL A 1 358 ? 35.204 -3.692 -32.281 1.00 29.56 358 VAL A C 1
ATOM 2849 O O . VAL A 1 358 ? 36.156 -4.252 -32.824 1.00 29.56 358 VAL A O 1
ATOM 2852 N N . GLY A 1 359 ? 34.644 -2.585 -32.790 1.00 25.28 359 GLY A N 1
ATOM 2853 C CA . GLY A 1 359 ? 35.124 -1.875 -33.990 1.00 25.28 359 GLY A CA 1
ATOM 2854 C C . GLY A 1 359 ? 34.333 -0.575 -34.285 1.00 25.28 359 GLY A C 1
ATOM 2855 O O . GLY A 1 359 ? 33.108 -0.631 -34.212 1.00 25.28 359 GLY A O 1
ATOM 2856 N N . PRO A 1 360 ? 34.972 0.580 -34.595 1.00 50.06 360 PRO A N 1
ATOM 2857 C CA . PRO A 1 360 ? 34.312 1.903 -34.631 1.00 50.06 360 PRO A CA 1
ATOM 2858 C C . PRO A 1 360 ? 34.160 2.524 -36.041 1.00 50.06 360 PRO A C 1
ATOM 2860 O O . PRO A 1 360 ? 34.755 2.027 -36.996 1.00 50.06 360 PRO A O 1
ATOM 2863 N N . LEU A 1 361 ? 33.458 3.670 -36.155 1.00 25.86 361 LEU A N 1
ATOM 2864 C CA . LEU A 1 361 ? 33.658 4.688 -37.215 1.00 25.86 361 LEU A CA 1
ATOM 2865 C C . LEU A 1 361 ? 33.022 6.063 -36.867 1.00 25.86 361 LEU A C 1
ATOM 2867 O O . LEU A 1 361 ? 32.377 6.191 -35.831 1.00 25.86 361 LEU A O 1
ATOM 2871 N N . GLN A 1 362 ? 33.254 7.090 -37.702 1.00 24.97 362 GLN A N 1
ATOM 2872 C CA . GLN A 1 362 ? 33.064 8.528 -37.403 1.00 24.97 362 GLN A CA 1
ATOM 2873 C C . GLN A 1 362 ? 32.220 9.303 -38.451 1.00 24.97 362 GLN A C 1
ATOM 2875 O O . GLN A 1 362 ? 32.107 8.857 -39.588 1.00 24.97 362 GLN A O 1
ATOM 2880 N N . ASP A 1 363 ? 31.752 10.498 -38.046 1.00 26.48 363 ASP A N 1
ATOM 2881 C CA . ASP A 1 363 ? 31.464 11.748 -38.798 1.00 26.48 363 ASP A CA 1
ATOM 2882 C C . ASP A 1 363 ? 30.542 11.778 -40.048 1.00 26.48 363 ASP A C 1
ATOM 2884 O O . ASP A 1 363 ? 30.735 11.040 -41.009 1.00 26.48 363 ASP A O 1
ATOM 2888 N N . ILE A 1 364 ? 29.639 12.786 -40.119 1.00 24.45 364 ILE A N 1
ATOM 2889 C CA . ILE A 1 364 ? 29.697 13.934 -41.076 1.00 24.45 364 ILE A CA 1
ATOM 2890 C C . ILE A 1 364 ? 28.531 14.954 -40.885 1.00 24.45 364 ILE A C 1
ATOM 2892 O O . ILE A 1 364 ? 27.511 14.670 -40.266 1.00 24.45 364 ILE A O 1
ATOM 2896 N N . TYR A 1 365 ? 28.751 16.188 -41.362 1.00 24.09 365 TYR A N 1
ATOM 2897 C CA . TYR A 1 365 ? 28.150 17.485 -40.982 1.00 24.09 365 TYR A CA 1
ATOM 2898 C C . TYR A 1 365 ? 26.915 18.005 -41.788 1.00 24.09 365 TYR A C 1
ATOM 2900 O O . TYR A 1 365 ? 26.988 18.012 -43.011 1.00 24.09 365 TYR A O 1
ATOM 2908 N N . TRP A 1 366 ? 25.926 18.608 -41.079 1.00 25.70 366 TRP A N 1
ATOM 2909 C CA . TRP A 1 366 ? 25.104 19.843 -41.353 1.00 25.70 366 TRP A CA 1
ATOM 2910 C C . TRP A 1 366 ? 24.436 20.077 -42.757 1.00 25.70 366 TRP A C 1
ATOM 2912 O O . TRP A 1 366 ? 24.562 19.245 -43.641 1.00 25.70 366 TRP A O 1
ATOM 2922 N N . GLU A 1 367 ? 23.636 21.116 -43.103 1.00 27.92 367 GLU A N 1
ATOM 2923 C CA . GLU A 1 367 ? 23.154 22.427 -42.554 1.00 27.92 367 GLU A CA 1
ATOM 2924 C C . GLU A 1 367 ? 21.800 22.813 -43.285 1.00 27.92 367 GLU A C 1
ATOM 2926 O O . GLU A 1 367 ? 21.353 21.998 -44.087 1.00 27.92 367 GLU A O 1
ATOM 2931 N N . LYS A 1 368 ? 21.029 23.935 -43.203 1.00 26.77 368 LYS A N 1
ATOM 2932 C CA . LYS A 1 368 ? 20.996 25.295 -42.570 1.00 26.77 368 LYS A CA 1
ATOM 2933 C C . LYS A 1 368 ? 19.544 25.894 -42.676 1.00 26.77 368 LYS A C 1
ATOM 2935 O O . LYS A 1 368 ? 18.699 25.292 -43.328 1.00 26.77 368 LYS A O 1
ATOM 2940 N N . LEU A 1 369 ? 19.328 27.140 -42.196 1.00 24.55 369 LEU A N 1
ATOM 2941 C CA . LEU A 1 369 ? 18.171 28.083 -42.366 1.00 24.55 369 LEU A CA 1
ATOM 2942 C C . LEU A 1 369 ? 16.907 27.848 -41.490 1.00 24.55 369 LEU A C 1
ATOM 2944 O O . LEU A 1 369 ? 16.435 26.727 -41.396 1.00 24.55 369 LEU A O 1
ATOM 2948 N N . LYS A 1 370 ? 16.257 28.867 -40.882 1.00 24.55 370 LYS A N 1
ATOM 2949 C CA . LYS A 1 370 ? 16.412 30.355 -40.897 1.00 24.55 370 LYS A CA 1
ATOM 2950 C C . LYS A 1 370 ? 16.517 30.958 -39.473 1.00 24.55 370 LYS A C 1
ATOM 2952 O O . LYS A 1 370 ? 16.356 30.248 -38.494 1.00 24.55 370 LYS A O 1
ATOM 2957 N N . TRP A 1 371 ? 16.807 32.263 -39.391 1.00 26.98 371 TRP A N 1
ATOM 2958 C CA . TRP A 1 371 ? 17.022 33.044 -38.159 1.00 26.98 371 TRP A CA 1
ATOM 2959 C C . TRP A 1 371 ? 15.806 33.880 -37.717 1.00 26.98 371 TRP A C 1
ATOM 2961 O O . TRP A 1 371 ? 15.143 34.484 -38.560 1.00 26.98 371 TRP A O 1
ATOM 2971 N N . GLU A 1 372 ? 15.672 34.039 -36.399 1.00 28.11 372 GLU A N 1
ATOM 2972 C CA . GLU A 1 372 ? 15.251 35.271 -35.704 1.00 28.11 372 GLU A CA 1
ATOM 2973 C C . GLU A 1 372 ? 16.393 35.668 -34.733 1.00 28.11 372 GLU A C 1
ATOM 2975 O O . GLU A 1 372 ? 17.323 34.877 -34.549 1.00 28.11 372 GLU A O 1
ATOM 2980 N N . GLU A 1 373 ? 16.402 36.875 -34.145 1.00 32.31 373 GLU A N 1
ATOM 2981 C CA . GLU A 1 373 ? 17.477 37.245 -33.198 1.00 32.31 373 GLU A CA 1
ATOM 2982 C C . GLU A 1 373 ? 17.369 36.422 -31.891 1.00 32.31 373 GLU A C 1
ATOM 2984 O O . GLU A 1 373 ? 16.271 36.317 -31.341 1.00 32.31 373 GLU A O 1
ATOM 2989 N N . PRO A 1 374 ? 18.454 35.787 -31.393 1.00 37.00 374 PRO A N 1
ATOM 2990 C CA . PRO A 1 374 ? 18.303 34.517 -30.677 1.00 37.00 374 PRO A CA 1
ATOM 2991 C C . PRO A 1 374 ? 18.315 34.652 -29.141 1.00 37.00 374 PRO A C 1
ATOM 2993 O O . PRO A 1 374 ? 18.845 35.628 -28.604 1.00 37.00 374 PRO A O 1
ATOM 2996 N N . PRO A 1 375 ? 17.861 33.621 -28.396 1.00 46.38 375 PRO A N 1
ATOM 2997 C CA . PRO A 1 375 ? 17.897 33.586 -26.925 1.00 46.38 375 PRO A CA 1
ATOM 2998 C C . PRO A 1 375 ? 19.314 33.408 -26.314 1.00 46.38 375 PRO A C 1
ATOM 3000 O O . PRO A 1 375 ? 19.465 33.094 -25.131 1.00 46.38 375 PRO A O 1
ATOM 3003 N N . ASP A 1 376 ? 20.383 33.649 -27.083 1.00 47.94 376 ASP A N 1
ATOM 3004 C CA . ASP A 1 376 ? 21.787 33.374 -26.725 1.00 47.94 376 ASP A CA 1
ATOM 3005 C C . ASP A 1 376 ? 22.327 34.195 -25.531 1.00 47.94 376 ASP A C 1
ATOM 3007 O O . ASP A 1 376 ? 23.384 33.881 -24.981 1.00 47.94 376 ASP A O 1
ATOM 3011 N N . SER A 1 377 ? 21.593 35.209 -25.057 1.00 61.66 377 SER A N 1
ATOM 3012 C CA . SER A 1 377 ? 21.854 35.913 -23.784 1.00 61.66 377 SER A CA 1
ATOM 3013 C C . SER A 1 377 ? 22.054 34.937 -22.610 1.00 61.66 377 SER A C 1
ATOM 3015 O O . SER A 1 377 ? 22.982 35.087 -21.803 1.00 61.66 377 SER A O 1
ATOM 3017 N N . ALA A 1 378 ? 21.214 33.898 -22.556 1.00 63.56 378 ALA A N 1
ATOM 3018 C CA . ALA A 1 378 ? 21.241 32.867 -21.527 1.00 63.56 378 ALA A CA 1
ATOM 3019 C C . ALA A 1 378 ? 22.407 31.875 -21.699 1.00 63.56 378 ALA A C 1
ATOM 3021 O O . ALA A 1 378 ? 22.923 31.355 -20.707 1.00 63.56 378 ALA A O 1
ATOM 3022 N N . LEU A 1 379 ? 22.839 31.634 -22.942 1.00 77.88 379 LEU A N 1
ATOM 3023 C CA . LEU A 1 379 ? 23.857 30.636 -23.289 1.00 77.88 379 LEU A CA 1
ATOM 3024 C C . LEU A 1 379 ? 25.283 31.191 -23.306 1.00 77.88 379 LEU A C 1
ATOM 3026 O O . LEU A 1 379 ? 26.233 30.441 -23.092 1.00 77.88 379 LEU A O 1
ATOM 3030 N N . LYS A 1 380 ? 25.452 32.508 -23.465 1.00 81.94 380 LYS A N 1
ATOM 3031 C CA . LYS A 1 380 ? 26.757 33.177 -23.526 1.00 81.94 380 LYS A CA 1
ATOM 3032 C C . LYS A 1 380 ? 27.686 32.755 -22.378 1.00 81.94 380 LYS A C 1
ATOM 3034 O O . LYS A 1 380 ? 27.433 33.090 -21.216 1.00 81.94 380 LYS A O 1
ATOM 3039 N N . GLY A 1 381 ? 28.780 32.067 -22.702 1.00 80.75 381 GLY A N 1
ATOM 3040 C CA . GLY A 1 381 ? 29.769 31.549 -21.742 1.00 80.75 381 GLY A CA 1
ATOM 3041 C C . GLY A 1 381 ? 29.493 30.139 -21.196 1.00 80.75 381 GLY A C 1
ATOM 3042 O O . GLY A 1 381 ? 30.355 29.567 -20.535 1.00 80.75 381 GLY A O 1
ATOM 3043 N N . LEU A 1 382 ? 28.312 29.567 -21.454 1.00 85.88 382 LEU A N 1
ATOM 3044 C CA . LEU A 1 382 ? 28.027 28.142 -21.243 1.00 85.88 382 LEU A CA 1
ATOM 3045 C C . LEU A 1 382 ? 28.518 27.306 -22.426 1.00 85.88 382 LEU A C 1
ATOM 3047 O O . LEU A 1 382 ? 28.996 26.198 -22.230 1.00 85.88 382 LEU A O 1
ATOM 3051 N N . GLU A 1 383 ? 28.451 27.850 -23.637 1.00 85.62 383 GLU A N 1
ATOM 3052 C CA . GLU A 1 383 ? 28.898 27.195 -24.877 1.00 85.62 383 GLU A CA 1
ATOM 3053 C C . GLU A 1 383 ? 30.406 26.870 -24.882 1.00 85.62 383 GLU A C 1
ATOM 3055 O O . GLU A 1 383 ? 30.831 25.924 -25.534 1.00 85.62 383 GLU A O 1
ATOM 3060 N N . ASP A 1 384 ? 31.205 27.584 -24.078 1.00 82.56 384 ASP A N 1
ATOM 3061 C CA . ASP A 1 384 ? 32.635 27.316 -23.844 1.00 82.56 384 ASP A CA 1
ATOM 3062 C C . ASP A 1 384 ? 32.891 26.113 -22.899 1.00 82.56 384 ASP A C 1
ATOM 3064 O O . ASP A 1 384 ? 34.022 25.907 -22.442 1.00 82.56 384 ASP A O 1
ATOM 3068 N N . VAL A 1 385 ? 31.830 25.397 -22.500 1.00 82.25 385 VAL A N 1
ATOM 3069 C CA . VAL A 1 385 ? 31.820 24.334 -21.471 1.00 82.25 385 VAL A CA 1
ATOM 3070 C C . VAL A 1 385 ? 30.875 23.185 -21.836 1.00 82.25 385 VAL A C 1
ATOM 3072 O O . VAL A 1 385 ? 31.186 22.030 -21.545 1.00 82.25 385 VAL A O 1
ATOM 3075 N N . TYR A 1 386 ? 29.725 23.498 -22.439 1.00 91.50 386 TYR A N 1
ATOM 3076 C CA . TYR A 1 386 ? 28.622 22.573 -22.668 1.00 91.50 386 TYR A CA 1
ATOM 3077 C C . TYR A 1 386 ? 28.212 22.518 -24.143 1.00 91.50 386 TYR A C 1
ATOM 3079 O O . TYR A 1 386 ? 27.984 23.547 -24.780 1.00 91.50 386 TYR A O 1
ATOM 3087 N N . VAL A 1 387 ? 28.020 21.301 -24.651 1.00 88.00 387 VAL A N 1
ATOM 3088 C CA . VAL A 1 387 ? 27.220 21.041 -25.855 1.00 88.00 387 VAL A CA 1
ATOM 3089 C C . VAL A 1 387 ? 25.749 21.229 -25.481 1.00 88.00 387 VAL A C 1
ATOM 3091 O O . VAL A 1 387 ? 25.348 20.882 -24.374 1.00 88.00 387 VAL A O 1
ATOM 3094 N N . ILE A 1 388 ? 24.932 21.799 -26.365 1.00 88.38 388 ILE A N 1
ATOM 3095 C CA . ILE A 1 388 ? 23.529 22.129 -26.071 1.00 88.38 388 ILE A CA 1
ATOM 3096 C C . ILE A 1 388 ? 22.666 21.542 -27.185 1.00 88.38 388 ILE A C 1
ATOM 3098 O O . ILE A 1 388 ? 22.845 21.915 -28.344 1.00 88.38 388 ILE A O 1
ATOM 3102 N N . SER A 1 389 ? 21.774 20.609 -26.844 1.00 78.88 389 SER A N 1
ATOM 3103 C CA . SER A 1 389 ? 21.046 19.792 -27.829 1.00 78.88 389 SER A CA 1
ATOM 3104 C C . SER A 1 389 ? 19.951 20.574 -28.562 1.00 78.88 389 SER A C 1
ATOM 3106 O O . SER A 1 389 ? 19.965 20.635 -29.789 1.00 78.88 389 SER A O 1
ATOM 3108 N N . ASP A 1 390 ? 19.066 21.253 -27.829 1.00 84.50 390 ASP A N 1
ATOM 3109 C CA . ASP A 1 390 ? 18.166 22.283 -28.364 1.00 84.50 390 ASP A CA 1
ATOM 3110 C C . ASP A 1 390 ? 18.531 23.639 -27.755 1.00 84.50 390 ASP A C 1
ATOM 3112 O O . ASP A 1 390 ? 18.114 23.974 -26.645 1.00 84.50 390 ASP A O 1
ATOM 3116 N N . ARG A 1 391 ? 19.318 24.437 -28.489 1.00 84.00 391 ARG A N 1
ATOM 3117 C CA . ARG A 1 391 ? 19.734 25.779 -28.047 1.00 84.00 391 ARG A CA 1
ATOM 3118 C C . ARG A 1 391 ? 18.548 26.676 -27.701 1.00 84.00 391 ARG A C 1
ATOM 3120 O O . ARG A 1 391 ? 18.603 27.366 -26.691 1.00 84.00 391 ARG A O 1
ATOM 3127 N N . SER A 1 392 ? 17.497 26.670 -28.515 1.00 80.75 392 SER A N 1
ATOM 3128 C CA . SER A 1 392 ? 16.308 27.514 -28.351 1.00 80.75 392 SER A CA 1
ATOM 3129 C C . SER A 1 392 ? 15.602 27.226 -27.029 1.00 80.75 392 SER A C 1
ATOM 3131 O O . SER A 1 392 ? 15.434 28.122 -26.197 1.00 80.75 392 SER A O 1
ATOM 3133 N N . THR A 1 393 ? 15.232 25.964 -26.816 1.00 83.69 393 THR A N 1
ATOM 3134 C CA . THR A 1 393 ? 14.408 25.563 -25.672 1.00 83.69 393 THR A CA 1
ATOM 3135 C C . THR A 1 393 ? 15.235 25.509 -24.383 1.00 83.69 393 THR A C 1
ATOM 3137 O O . THR A 1 393 ? 14.785 25.993 -23.342 1.00 83.69 393 THR A O 1
ATOM 3140 N N . VAL A 1 394 ? 16.492 25.044 -24.446 1.00 87.62 394 VAL A N 1
ATOM 3141 C CA . VAL A 1 394 ? 17.411 25.065 -23.294 1.00 87.62 394 VAL A CA 1
ATOM 3142 C C . VAL A 1 394 ? 17.740 26.501 -22.870 1.00 87.62 394 VAL A C 1
ATOM 3144 O O . VAL A 1 394 ? 17.755 26.774 -21.671 1.00 87.62 394 VAL A O 1
ATOM 3147 N N . ALA A 1 395 ? 17.945 27.446 -23.797 1.00 86.38 395 ALA A N 1
ATOM 3148 C CA . ALA A 1 395 ? 18.194 28.848 -23.447 1.00 86.38 395 ALA A CA 1
ATOM 3149 C C . ALA A 1 395 ? 17.019 29.476 -22.687 1.00 86.38 395 ALA A C 1
ATOM 3151 O O . ALA A 1 395 ? 17.217 30.030 -21.603 1.00 86.38 395 ALA A O 1
ATOM 3152 N N . ALA A 1 396 ? 15.802 29.335 -23.224 1.00 83.25 396 ALA A N 1
ATOM 3153 C CA . ALA A 1 396 ? 14.587 29.853 -22.602 1.00 83.25 396 ALA A CA 1
ATOM 3154 C C . ALA A 1 396 ? 14.389 29.276 -21.189 1.00 83.25 396 ALA A C 1
ATOM 3156 O O . ALA A 1 396 ? 14.155 30.020 -20.234 1.00 83.25 396 ALA A O 1
ATOM 3157 N N . PHE A 1 397 ? 14.580 27.963 -21.028 1.00 88.25 397 PHE A N 1
ATOM 3158 C CA . PHE A 1 397 ? 14.468 27.299 -19.733 1.00 88.25 397 PHE A CA 1
ATOM 3159 C C . PHE A 1 397 ? 15.568 27.719 -18.737 1.00 88.25 397 PHE A C 1
ATOM 3161 O O . PHE A 1 397 ? 15.285 27.933 -17.552 1.00 88.25 397 PHE A O 1
ATOM 3168 N N . ILE A 1 398 ? 16.817 27.883 -19.194 1.00 87.25 398 ILE A N 1
ATOM 3169 C CA . ILE A 1 398 ? 17.944 28.373 -18.380 1.00 87.25 398 ILE A CA 1
ATOM 3170 C C . ILE A 1 398 ? 17.694 29.802 -17.884 1.00 87.25 398 ILE A C 1
ATOM 3172 O O . ILE A 1 398 ? 18.048 30.113 -16.741 1.00 87.25 398 ILE A O 1
ATOM 3176 N N . GLU A 1 399 ? 17.093 30.665 -18.706 1.00 85.62 399 GLU A N 1
ATOM 3177 C CA . GLU A 1 399 ? 16.737 32.035 -18.328 1.00 85.62 399 GLU A CA 1
ATOM 3178 C C . GLU A 1 399 ? 15.565 32.061 -17.338 1.00 85.62 399 GLU A C 1
ATOM 3180 O O . GLU A 1 399 ? 15.697 32.626 -16.247 1.00 85.62 399 GLU A O 1
ATOM 3185 N N . GLN A 1 400 ? 14.469 31.365 -17.659 1.00 84.62 400 GLN A N 1
ATOM 3186 C CA . GLN A 1 400 ? 13.274 31.236 -16.816 1.00 84.62 400 GLN A CA 1
ATOM 3187 C C . GLN A 1 400 ? 13.613 30.744 -15.400 1.00 84.62 400 GLN A C 1
ATOM 3189 O O . GLN A 1 400 ? 13.163 31.328 -14.412 1.00 84.62 400 GLN A O 1
ATOM 3194 N N . ASN A 1 401 ? 14.452 29.710 -15.295 1.00 83.38 401 ASN A N 1
ATOM 3195 C CA . ASN A 1 401 ? 14.845 29.091 -14.025 1.00 83.38 401 ASN A CA 1
ATOM 3196 C C . ASN A 1 401 ? 16.162 29.658 -13.453 1.00 83.38 401 ASN A C 1
ATOM 3198 O O . ASN A 1 401 ? 16.644 29.200 -12.419 1.00 83.38 401 ASN A O 1
ATOM 3202 N N . ARG A 1 402 ? 16.748 30.680 -14.100 1.00 83.06 402 ARG A N 1
ATOM 3203 C CA . ARG A 1 402 ? 17.973 31.402 -13.686 1.00 83.06 402 ARG A CA 1
ATOM 3204 C C . ARG A 1 402 ? 19.213 30.511 -13.486 1.00 83.06 402 ARG A C 1
ATOM 3206 O O . ARG A 1 402 ? 20.139 30.869 -12.752 1.00 83.06 402 ARG A O 1
ATOM 3213 N N . LEU A 1 403 ? 19.267 29.370 -14.174 1.00 89.75 403 LEU A N 1
ATOM 3214 C CA . LEU A 1 403 ? 20.266 28.311 -13.977 1.00 89.75 403 LEU A CA 1
ATOM 3215 C C . LEU A 1 403 ? 21.670 28.684 -14.483 1.00 89.75 403 LEU A C 1
ATOM 3217 O O . LEU A 1 403 ? 22.658 28.115 -14.019 1.00 89.75 403 LEU A O 1
ATOM 3221 N N . ARG A 1 404 ? 21.787 29.675 -15.380 1.00 89.56 404 ARG A N 1
ATOM 3222 C CA . ARG A 1 404 ? 23.050 30.093 -16.027 1.00 89.56 404 ARG A CA 1
ATOM 3223 C C . ARG A 1 404 ? 24.201 30.297 -15.038 1.00 89.56 404 ARG A C 1
ATOM 3225 O O . ARG A 1 404 ? 25.304 29.803 -15.249 1.00 89.56 404 ARG A O 1
ATOM 3232 N N . GLY A 1 405 ? 23.944 31.003 -13.936 1.00 81.25 405 GLY A N 1
ATOM 3233 C CA . GLY A 1 405 ? 24.962 31.291 -12.919 1.00 81.25 405 GLY A CA 1
ATOM 3234 C C . GLY A 1 405 ? 25.390 30.073 -12.093 1.00 81.25 405 GLY A C 1
ATOM 3235 O O . GLY A 1 405 ? 26.448 30.107 -11.473 1.00 81.25 405 GLY A O 1
ATOM 3236 N N . LEU A 1 406 ? 24.589 29.005 -12.073 1.00 87.00 406 LEU A N 1
ATOM 3237 C CA . LEU A 1 406 ? 24.907 27.739 -11.412 1.00 87.00 406 LEU A CA 1
ATOM 3238 C C . LEU A 1 406 ? 25.692 26.818 -12.360 1.00 87.00 406 LEU A C 1
ATOM 3240 O O . LEU A 1 406 ? 26.713 26.270 -11.958 1.00 87.00 406 LEU A O 1
ATOM 3244 N N . LEU A 1 407 ? 25.288 26.756 -13.633 1.00 91.81 407 LEU A N 1
ATOM 3245 C CA . LEU A 1 407 ? 25.987 26.031 -14.701 1.00 91.81 407 LEU A CA 1
ATOM 3246 C C . LEU A 1 407 ? 27.401 26.578 -14.969 1.00 91.81 407 LEU A C 1
ATOM 3248 O O . LEU A 1 407 ? 28.340 25.797 -15.107 1.00 91.81 407 LEU A O 1
ATOM 3252 N N . LEU A 1 408 ? 27.592 27.904 -14.957 1.00 89.38 408 LEU A N 1
ATOM 3253 C CA . LEU A 1 408 ? 28.930 28.515 -15.030 1.00 89.38 408 LEU A CA 1
ATOM 3254 C C . LEU A 1 408 ? 29.814 28.116 -13.834 1.00 89.38 408 LEU A C 1
ATOM 3256 O O . LEU A 1 408 ? 31.000 27.855 -14.004 1.00 89.38 408 LEU A O 1
ATOM 3260 N N . GLN A 1 409 ? 29.242 28.030 -12.627 1.00 88.56 409 GLN A N 1
ATOM 3261 C CA . GLN A 1 409 ? 29.970 27.633 -11.412 1.00 88.56 409 GLN A CA 1
ATOM 3262 C C . GLN A 1 409 ? 30.280 26.124 -11.353 1.00 88.56 409 GLN A C 1
ATOM 3264 O O . GLN A 1 409 ? 31.099 25.720 -10.527 1.00 88.56 409 GLN A O 1
ATOM 3269 N N . ALA A 1 410 ? 29.644 25.304 -12.199 1.00 91.69 410 ALA A N 1
ATOM 3270 C CA . ALA A 1 410 ? 29.877 23.862 -12.292 1.00 91.69 410 ALA A CA 1
ATOM 3271 C C . ALA A 1 410 ? 31.057 23.484 -13.214 1.00 91.69 410 ALA A C 1
ATOM 3273 O O . ALA A 1 410 ? 31.555 22.367 -13.094 1.00 91.69 410 ALA A O 1
ATOM 3274 N N . ARG A 1 411 ? 31.546 24.405 -14.071 1.00 90.94 411 ARG A N 1
ATOM 3275 C CA . ARG A 1 411 ? 32.656 24.182 -15.026 1.00 90.94 411 ARG A CA 1
ATOM 3276 C C . ARG A 1 411 ? 33.868 23.517 -14.370 1.00 90.94 411 ARG A C 1
ATOM 3278 O O . ARG A 1 411 ? 34.199 22.377 -14.685 1.00 90.94 411 ARG A O 1
ATOM 3285 N N . ASP A 1 412 ? 34.531 24.232 -13.465 1.00 90.94 412 ASP A N 1
ATOM 3286 C CA . ASP A 1 412 ? 35.809 23.788 -12.901 1.00 90.94 412 ASP A CA 1
ATOM 3287 C C . ASP A 1 412 ? 35.657 22.535 -12.014 1.00 90.94 412 ASP A C 1
ATOM 3289 O O . ASP A 1 412 ? 36.486 21.634 -12.134 1.00 90.94 412 ASP A O 1
ATOM 3293 N N . PRO A 1 413 ? 34.595 22.390 -11.189 1.00 93.69 413 PRO A N 1
ATOM 3294 C CA . PRO A 1 413 ? 34.303 21.141 -10.484 1.00 93.69 413 PRO A CA 1
ATOM 3295 C C . PRO A 1 413 ? 34.082 19.933 -11.404 1.00 93.69 413 PRO A C 1
ATOM 3297 O O . PRO A 1 413 ? 34.596 18.863 -11.093 1.00 93.69 413 PRO A O 1
ATOM 3300 N N . LEU A 1 414 ? 33.363 20.081 -12.526 1.00 91.56 414 LEU A N 1
ATOM 3301 C CA . LEU A 1 414 ? 33.200 19.000 -13.508 1.00 91.56 414 LEU A CA 1
ATOM 3302 C C . LEU A 1 414 ? 34.534 18.670 -14.188 1.00 91.56 414 LEU A C 1
ATOM 3304 O O . LEU A 1 414 ? 34.900 17.500 -14.289 1.00 91.56 414 LEU A O 1
ATOM 3308 N N . ASN A 1 415 ? 35.299 19.684 -14.599 1.00 91.00 415 ASN A N 1
ATOM 3309 C CA . ASN A 1 415 ? 36.616 19.498 -15.214 1.00 91.00 415 ASN A CA 1
ATOM 3310 C C . ASN A 1 415 ? 37.624 18.842 -14.245 1.00 91.00 415 ASN A C 1
ATOM 3312 O O . ASN A 1 415 ? 38.435 18.025 -14.670 1.00 91.00 415 ASN A O 1
ATOM 3316 N N . ALA A 1 416 ? 37.542 19.128 -12.942 1.00 90.25 416 ALA A N 1
ATOM 3317 C CA . ALA A 1 416 ? 38.369 18.527 -11.887 1.00 90.25 416 ALA A CA 1
ATOM 3318 C C . ALA A 1 416 ? 37.909 17.121 -11.433 1.00 90.25 416 ALA A C 1
ATOM 3320 O O . ALA A 1 416 ? 38.452 16.571 -10.466 1.00 90.25 416 ALA A O 1
ATOM 3321 N N . VAL A 1 417 ? 36.886 16.562 -12.085 1.00 90.31 417 VAL A N 1
ATOM 3322 C CA . VAL A 1 417 ? 36.297 15.248 -11.786 1.00 90.31 417 VAL A CA 1
ATOM 3323 C C . VAL A 1 417 ? 36.346 14.338 -13.013 1.00 90.31 417 VAL A C 1
ATOM 3325 O O . VAL A 1 417 ? 36.884 13.241 -12.929 1.00 90.31 417 VAL A O 1
ATOM 3328 N N . PHE A 1 418 ? 35.824 14.809 -14.146 1.00 87.44 418 PHE A N 1
ATOM 3329 C CA . PHE A 1 418 ? 35.727 14.061 -15.404 1.00 87.44 418 PHE A CA 1
ATOM 3330 C C . PHE A 1 418 ? 36.817 14.444 -16.421 1.00 87.44 418 PHE A C 1
ATOM 3332 O O . PHE A 1 418 ? 36.941 13.816 -17.467 1.00 87.44 418 PHE A O 1
ATOM 3339 N N . GLY A 1 419 ? 37.608 15.481 -16.133 1.00 84.19 419 GLY A N 1
ATOM 3340 C CA . GLY A 1 419 ? 38.560 16.072 -17.070 1.00 84.19 419 GLY A CA 1
ATOM 3341 C C . GLY A 1 419 ? 37.960 17.215 -17.896 1.00 84.19 419 GLY A C 1
ATOM 3342 O O . GLY A 1 419 ? 36.755 17.290 -18.156 1.00 84.19 419 GLY A O 1
ATO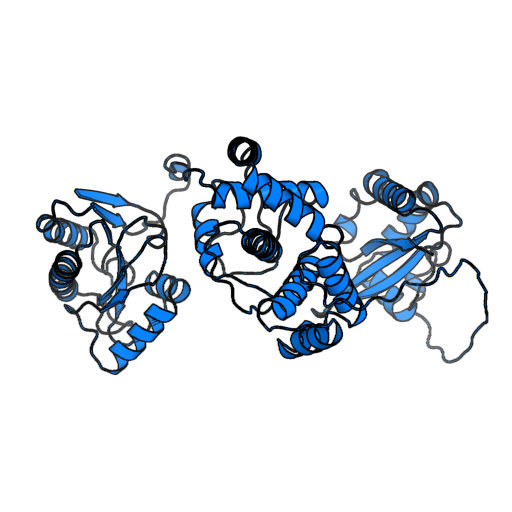M 3343 N N . GLU A 1 420 ? 38.825 18.131 -18.334 1.00 83.94 420 GLU A N 1
ATOM 3344 C CA . GLU A 1 420 ? 38.422 19.255 -19.190 1.00 83.94 420 GLU A CA 1
ATOM 3345 C C . GLU A 1 420 ? 37.917 18.784 -20.563 1.00 83.94 420 GLU A C 1
ATOM 3347 O O . GLU A 1 420 ? 36.944 19.334 -21.070 1.00 83.94 420 GLU A O 1
ATOM 3352 N N . ALA A 1 421 ? 38.493 17.701 -21.099 1.00 80.19 421 ALA A N 1
ATOM 3353 C CA . ALA A 1 421 ? 38.123 17.114 -22.387 1.00 80.19 421 ALA A CA 1
ATOM 3354 C C . ALA A 1 421 ? 36.817 16.287 -22.388 1.00 80.19 421 ALA A C 1
ATOM 3356 O O . ALA A 1 421 ? 36.350 15.923 -23.464 1.00 80.19 421 ALA A O 1
ATOM 3357 N N . ALA A 1 422 ? 36.221 15.976 -21.228 1.00 83.94 422 ALA A N 1
ATOM 3358 C CA . ALA A 1 422 ? 34.940 15.264 -21.190 1.00 83.94 422 ALA A CA 1
ATOM 3359 C C . ALA A 1 422 ? 33.826 16.128 -21.799 1.00 83.94 422 ALA A C 1
ATOM 3361 O O . ALA A 1 422 ? 33.691 17.302 -21.439 1.00 83.94 422 ALA A O 1
ATOM 3362 N N . VAL A 1 423 ? 33.016 15.556 -22.690 1.00 87.38 423 VAL A N 1
ATOM 3363 C CA . VAL A 1 423 ? 31.896 16.267 -23.323 1.00 87.38 423 VAL A CA 1
ATOM 3364 C C . VAL A 1 423 ? 30.733 16.350 -22.332 1.00 87.38 423 VAL A C 1
ATOM 3366 O O . VAL A 1 423 ? 30.438 15.389 -21.628 1.00 87.38 423 VAL A O 1
ATOM 3369 N N . LYS A 1 424 ? 30.101 17.521 -22.232 1.00 92.62 424 LYS A N 1
ATOM 3370 C CA . LYS A 1 424 ? 29.084 17.835 -21.218 1.00 92.62 424 LYS A CA 1
ATOM 3371 C C . LYS A 1 424 ? 27.854 18.370 -21.947 1.00 92.62 424 LYS A C 1
ATOM 3373 O O . LYS A 1 42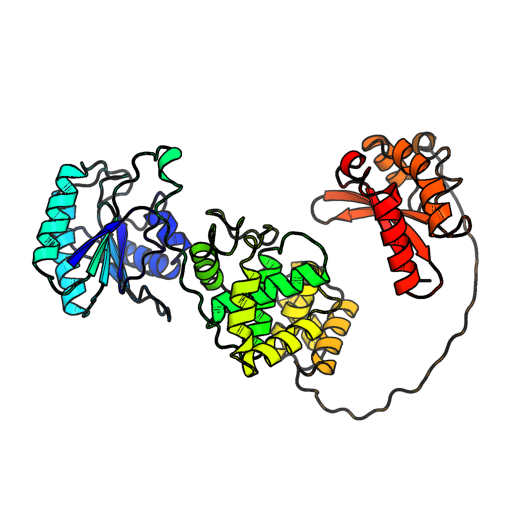4 ? 27.905 19.475 -22.478 1.00 92.62 424 LYS A O 1
ATOM 3378 N N . THR A 1 425 ? 26.782 17.592 -22.030 1.00 91.94 425 THR A N 1
ATOM 3379 C CA . THR A 1 425 ? 25.616 17.893 -22.873 1.00 91.94 425 THR A CA 1
ATOM 3380 C C . THR A 1 425 ? 24.449 18.399 -22.032 1.00 91.94 425 THR A C 1
ATOM 3382 O O . THR A 1 425 ? 23.963 17.694 -21.153 1.00 91.94 425 THR A O 1
ATOM 3385 N N . LEU A 1 426 ? 23.976 19.614 -22.313 1.00 91.50 426 LEU A N 1
ATOM 3386 C CA . LEU A 1 426 ? 22.759 20.181 -21.740 1.00 91.50 426 LEU A CA 1
ATOM 3387 C C . LEU A 1 426 ? 21.552 19.833 -22.615 1.00 91.50 426 LEU A C 1
ATOM 3389 O O . LEU A 1 426 ? 21.449 20.298 -23.753 1.00 91.50 426 LEU A O 1
ATOM 3393 N N . THR A 1 427 ? 20.635 19.051 -22.048 1.00 89.69 427 THR A N 1
ATOM 3394 C CA . THR A 1 427 ? 19.398 18.588 -22.688 1.00 89.69 427 THR A CA 1
ATOM 3395 C C . THR A 1 427 ? 18.212 18.840 -21.772 1.00 89.69 427 THR A C 1
ATOM 3397 O O . THR A 1 427 ? 18.237 18.466 -20.599 1.00 89.69 427 THR A O 1
ATOM 3400 N N . LEU A 1 428 ? 17.165 19.474 -22.301 1.00 89.69 428 LEU A N 1
ATOM 3401 C CA . LEU A 1 428 ? 15.904 19.619 -21.585 1.00 89.69 428 LEU A CA 1
ATOM 3402 C C . LEU A 1 428 ? 15.079 18.340 -21.741 1.00 89.69 428 LEU A C 1
ATOM 3404 O O . LEU A 1 428 ? 14.861 17.873 -22.857 1.00 89.69 428 LEU A O 1
ATOM 3408 N N . VAL A 1 429 ? 14.627 17.785 -20.621 1.00 85.94 429 VAL A N 1
ATOM 3409 C CA . VAL A 1 429 ? 13.718 16.639 -20.575 1.00 85.94 429 VAL A CA 1
ATOM 3410 C C . VAL A 1 429 ? 12.357 17.145 -20.114 1.00 85.94 429 VAL A C 1
ATOM 3412 O O . VAL A 1 429 ? 12.246 17.764 -19.056 1.00 85.94 429 VAL A O 1
ATOM 3415 N N . HIS A 1 430 ? 11.329 16.893 -20.916 1.00 79.25 430 HIS A N 1
ATOM 3416 C CA . HIS A 1 430 ? 9.933 17.131 -20.558 1.00 79.25 430 HIS A CA 1
ATOM 3417 C C . HIS A 1 430 ? 9.357 15.832 -19.989 1.00 79.25 430 HIS A C 1
ATOM 3419 O O . HIS A 1 430 ? 9.517 14.785 -20.619 1.00 79.25 430 HIS A O 1
ATOM 3425 N N . ASP A 1 431 ? 8.702 15.882 -18.828 1.00 63.78 431 ASP A N 1
ATOM 3426 C CA . ASP A 1 431 ? 7.929 14.746 -18.316 1.00 63.78 431 ASP A CA 1
ATOM 3427 C C . ASP A 1 431 ? 6.443 14.826 -18.710 1.00 63.78 431 ASP A C 1
ATOM 3429 O O . ASP A 1 431 ? 5.930 15.875 -19.112 1.00 63.78 431 ASP A O 1
ATOM 3433 N N . ASP A 1 432 ? 5.746 13.693 -18.594 1.00 38.88 432 ASP A N 1
ATOM 3434 C CA . ASP A 1 432 ? 4.326 13.554 -18.950 1.00 38.88 432 ASP A CA 1
ATOM 3435 C C . ASP A 1 432 ? 3.376 14.367 -18.037 1.00 38.88 432 ASP A C 1
ATOM 3437 O O . ASP A 1 432 ? 2.179 14.460 -18.321 1.00 38.88 432 ASP A O 1
ATOM 3441 N N . GLU A 1 433 ? 3.880 14.956 -16.944 1.00 40.44 433 GLU A N 1
ATOM 3442 C CA . GLU A 1 433 ? 3.121 15.827 -16.035 1.00 40.44 433 GLU A CA 1
ATOM 3443 C C . GLU A 1 433 ? 3.306 17.325 -16.355 1.00 40.44 433 GLU A C 1
ATOM 3445 O O . GLU A 1 433 ? 2.585 18.170 -15.816 1.00 40.44 433 GLU A O 1
ATOM 3450 N N . GLY A 1 434 ? 4.204 17.662 -17.290 1.00 47.03 434 GLY A N 1
ATOM 3451 C CA . GLY A 1 434 ? 4.476 19.028 -17.739 1.00 47.03 434 GLY A CA 1
ATOM 3452 C C . GLY A 1 434 ? 5.564 19.751 -16.940 1.00 47.03 434 GLY A C 1
ATOM 3453 O O . GLY A 1 434 ? 5.593 20.985 -16.926 1.00 47.03 434 GLY A O 1
ATOM 3454 N N . PHE A 1 435 ? 6.455 19.020 -16.261 1.00 58.09 435 PHE A N 1
ATOM 3455 C CA . PHE A 1 435 ? 7.602 19.584 -15.554 1.00 58.09 435 PHE A CA 1
ATOM 3456 C C . PHE A 1 435 ? 8.909 19.420 -16.340 1.00 58.09 435 PHE A C 1
ATOM 3458 O O . PHE A 1 435 ? 9.699 18.504 -16.129 1.00 58.09 435 PHE A O 1
ATOM 3465 N N . ASP A 1 436 ? 9.224 20.427 -17.144 1.00 83.69 436 ASP A N 1
ATOM 3466 C CA . ASP A 1 436 ? 10.521 20.576 -17.809 1.00 83.69 436 ASP A CA 1
ATOM 3467 C C . ASP A 1 436 ? 11.689 20.531 -16.801 1.00 83.69 436 ASP A C 1
ATOM 3469 O O . ASP A 1 436 ? 11.676 21.266 -15.807 1.00 83.69 436 ASP A O 1
ATOM 3473 N N . THR A 1 437 ? 12.705 19.700 -17.045 1.00 89.81 437 THR A N 1
ATOM 3474 C CA . THR A 1 437 ? 13.892 19.530 -16.187 1.00 89.81 437 THR A CA 1
ATOM 3475 C C . THR A 1 437 ? 15.157 19.462 -17.038 1.00 89.81 437 THR A C 1
ATOM 3477 O O . THR A 1 437 ? 15.248 18.668 -17.971 1.00 89.81 437 THR A O 1
ATOM 3480 N N . LEU A 1 438 ? 16.156 20.295 -16.734 1.00 94.25 438 LEU A N 1
ATOM 3481 C CA . LEU A 1 438 ? 17.411 20.335 -17.486 1.00 94.25 438 LEU A CA 1
ATOM 3482 C C . LEU A 1 438 ? 18.395 19.295 -16.945 1.00 94.25 438 LEU A C 1
ATOM 3484 O O . LEU A 1 438 ? 18.728 19.313 -15.762 1.00 94.25 438 LEU A O 1
ATOM 3488 N N . PHE A 1 439 ? 18.913 18.434 -17.812 1.00 94.38 439 PHE A N 1
ATOM 3489 C CA . PHE A 1 439 ? 19.990 17.507 -17.480 1.00 94.38 439 PHE A CA 1
ATOM 3490 C C . PHE A 1 439 ? 21.301 17.978 -18.104 1.00 94.38 439 PHE A C 1
ATOM 3492 O O . PHE A 1 439 ? 21.348 18.346 -19.277 1.00 94.38 439 PHE A O 1
ATOM 3499 N N . CYS A 1 440 ? 22.371 17.946 -17.312 1.00 94.38 440 CYS A N 1
ATOM 3500 C CA . CYS A 1 440 ? 23.746 17.992 -17.785 1.00 94.38 440 CYS A CA 1
ATOM 3501 C C . CYS A 1 440 ? 24.299 16.564 -17.788 1.00 94.38 440 CYS A C 1
ATOM 3503 O O . CYS A 1 440 ? 24.689 16.056 -16.737 1.00 94.38 440 CYS A O 1
ATOM 3505 N N . LEU A 1 441 ? 24.331 15.934 -18.959 1.00 91.75 441 LEU A N 1
ATOM 3506 C CA . LEU A 1 441 ? 24.859 14.587 -19.165 1.00 91.75 441 LEU A CA 1
ATOM 3507 C C . LEU A 1 441 ? 26.349 14.674 -19.510 1.00 91.75 441 LEU A C 1
ATOM 3509 O O . LEU A 1 441 ? 26.717 15.236 -20.543 1.00 91.75 441 LEU A O 1
ATOM 3513 N N . ILE A 1 442 ? 27.221 14.157 -18.647 1.00 92.88 442 ILE A N 1
ATOM 3514 C CA . ILE A 1 442 ? 28.651 14.048 -18.939 1.00 92.88 442 ILE A CA 1
ATOM 3515 C C . ILE A 1 442 ? 28.887 12.745 -19.706 1.00 92.88 442 ILE A C 1
ATOM 3517 O O . ILE A 1 442 ? 28.658 11.661 -19.180 1.00 92.88 442 ILE A O 1
ATOM 3521 N N . LEU A 1 443 ? 29.374 12.844 -20.937 1.00 86.12 443 LEU A N 1
ATOM 3522 C CA . LEU A 1 443 ? 29.757 11.691 -21.746 1.00 86.12 443 LEU A CA 1
ATOM 3523 C C . LEU A 1 443 ? 31.125 11.171 -21.277 1.00 86.12 443 LEU A C 1
ATOM 3525 O O . LEU A 1 443 ? 32.123 11.897 -21.331 1.00 86.12 443 LEU A O 1
ATOM 3529 N N . VAL A 1 444 ? 31.165 9.925 -20.798 1.00 81.69 444 VAL A N 1
ATOM 3530 C CA . VAL A 1 444 ? 32.343 9.296 -20.180 1.00 81.69 444 VAL A CA 1
ATOM 3531 C C . VAL A 1 444 ? 32.705 8.000 -20.903 1.00 81.69 444 VAL A C 1
ATOM 3533 O O . VAL A 1 444 ? 31.985 7.010 -20.836 1.00 81.69 444 VAL A O 1
ATOM 3536 N N . SER A 1 445 ? 33.867 7.984 -21.554 1.00 75.25 445 SER A N 1
ATOM 3537 C CA . SER A 1 445 ? 34.464 6.769 -22.117 1.00 75.25 445 SER A CA 1
ATOM 3538 C C . SER A 1 445 ? 35.285 6.040 -21.045 1.00 75.25 445 SER A C 1
ATOM 3540 O O . SER A 1 445 ? 36.317 6.562 -20.612 1.00 75.25 445 SER A O 1
ATOM 3542 N N . GLY A 1 446 ? 34.869 4.847 -20.619 1.00 71.06 446 GLY A N 1
ATOM 3543 C CA . GLY A 1 446 ? 35.592 4.070 -19.606 1.00 71.06 446 GLY A CA 1
ATOM 3544 C C . GLY A 1 446 ? 34.712 3.079 -18.848 1.00 71.06 446 GLY A C 1
ATOM 3545 O O . GLY A 1 446 ? 33.647 2.690 -19.322 1.00 71.06 446 GLY A O 1
ATOM 3546 N N . ASP A 1 447 ? 35.163 2.663 -17.662 1.00 77.88 447 ASP A N 1
ATOM 3547 C CA . ASP A 1 447 ? 34.378 1.782 -16.798 1.00 77.88 447 ASP A CA 1
ATOM 3548 C C . ASP A 1 447 ? 33.243 2.533 -16.079 1.00 77.88 447 ASP A C 1
ATOM 3550 O O . ASP A 1 447 ? 33.393 3.665 -15.609 1.00 77.88 447 ASP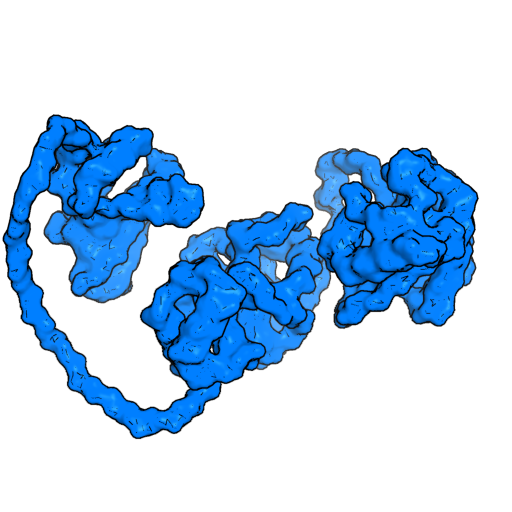 A O 1
ATOM 3554 N N . MET A 1 448 ? 32.099 1.862 -15.938 1.00 73.38 448 MET A N 1
ATOM 3555 C CA . MET A 1 448 ? 30.909 2.411 -15.286 1.00 73.38 448 MET A CA 1
ATOM 3556 C C . MET A 1 448 ? 31.147 2.762 -13.808 1.00 73.38 448 MET A C 1
ATOM 3558 O O . MET A 1 448 ? 30.511 3.680 -13.286 1.00 73.38 448 MET A O 1
ATOM 3562 N N . ASN A 1 449 ? 32.034 2.053 -13.104 1.00 73.44 449 ASN A N 1
ATOM 3563 C CA . ASN A 1 449 ? 32.329 2.338 -11.702 1.00 73.44 449 ASN A CA 1
ATOM 3564 C C . ASN A 1 449 ? 33.207 3.581 -11.567 1.00 73.44 449 ASN A C 1
ATOM 3566 O O . ASN A 1 449 ? 32.944 4.383 -10.675 1.00 73.44 449 ASN A O 1
ATOM 3570 N N . ASP A 1 450 ? 34.162 3.800 -12.474 1.00 77.12 450 ASP A N 1
ATOM 3571 C CA . ASP A 1 450 ? 34.945 5.040 -12.520 1.00 77.12 450 ASP A CA 1
ATOM 3572 C C . ASP A 1 450 ? 34.048 6.245 -12.843 1.00 77.12 450 ASP A C 1
ATOM 3574 O O . ASP A 1 450 ? 34.124 7.264 -12.155 1.00 77.12 450 ASP A O 1
ATOM 3578 N N . ALA A 1 451 ? 33.112 6.112 -13.792 1.00 79.50 451 ALA A N 1
ATOM 3579 C CA . ALA A 1 451 ? 32.114 7.146 -14.086 1.00 79.50 451 ALA A CA 1
ATOM 3580 C C . ALA A 1 451 ? 31.202 7.455 -12.875 1.00 79.50 451 ALA A C 1
ATOM 3582 O O . ALA A 1 451 ? 30.981 8.620 -12.533 1.00 79.50 451 ALA A O 1
ATOM 3583 N N . ARG A 1 452 ? 30.738 6.421 -12.155 1.00 78.50 452 ARG A N 1
ATOM 3584 C CA . ARG A 1 452 ? 29.947 6.565 -10.913 1.00 78.50 452 ARG A CA 1
ATOM 3585 C C . ARG A 1 452 ? 30.751 7.159 -9.758 1.00 78.50 452 ARG A C 1
ATOM 3587 O O . ARG A 1 452 ? 30.209 7.953 -8.991 1.00 78.50 452 ARG A O 1
ATOM 3594 N N . LEU A 1 453 ? 32.020 6.781 -9.603 1.00 83.88 453 LEU A N 1
ATOM 3595 C CA . LEU A 1 453 ? 32.927 7.340 -8.597 1.00 83.88 453 LEU A CA 1
ATOM 3596 C C . LEU A 1 453 ? 33.223 8.810 -8.898 1.00 83.88 453 LEU A C 1
ATOM 3598 O O . LEU A 1 453 ? 33.206 9.625 -7.976 1.00 83.88 453 LEU A O 1
ATOM 3602 N N . ALA A 1 454 ? 33.412 9.158 -10.172 1.00 83.75 454 ALA A N 1
ATOM 3603 C CA . ALA A 1 454 ? 33.539 10.531 -10.631 1.00 83.75 454 ALA A CA 1
ATOM 3604 C C . ALA A 1 454 ? 32.280 11.344 -10.280 1.00 83.75 454 ALA A C 1
ATOM 3606 O O . ALA A 1 454 ? 32.393 12.291 -9.498 1.00 83.75 454 ALA A O 1
ATOM 3607 N N . LEU A 1 455 ? 31.081 10.936 -10.726 1.00 88.69 455 LEU A N 1
ATOM 3608 C CA . LEU A 1 455 ? 29.834 11.661 -10.430 1.00 88.69 455 LEU A CA 1
ATOM 3609 C C . LEU A 1 455 ? 29.606 11.825 -8.917 1.00 88.69 455 LEU A C 1
ATOM 3611 O O . LEU A 1 455 ? 29.488 12.951 -8.441 1.00 88.69 455 LEU A O 1
ATOM 3615 N N . ARG A 1 456 ? 29.703 10.743 -8.129 1.00 78.69 456 ARG A N 1
ATOM 3616 C CA . ARG A 1 456 ? 29.609 10.807 -6.654 1.00 78.69 456 ARG A CA 1
ATOM 3617 C C . ARG A 1 456 ? 30.632 11.767 -6.035 1.00 78.69 456 ARG A C 1
ATOM 3619 O O . ARG A 1 456 ? 30.347 12.418 -5.029 1.00 78.69 456 ARG A O 1
ATOM 3626 N N . SER A 1 457 ? 31.826 11.870 -6.620 1.00 84.94 457 SER A N 1
ATOM 3627 C CA . SER A 1 457 ? 32.883 12.770 -6.158 1.00 84.94 457 SER A CA 1
ATOM 3628 C C . SER A 1 457 ? 32.644 14.233 -6.552 1.00 84.94 457 SER A C 1
ATOM 3630 O O . SER A 1 457 ? 33.029 15.120 -5.789 1.00 84.94 457 SER A O 1
ATOM 3632 N N . PHE A 1 458 ? 31.990 14.508 -7.686 1.00 92.50 458 PHE A N 1
ATOM 3633 C CA . PHE A 1 458 ? 31.435 15.830 -8.013 1.00 92.50 458 PHE A CA 1
ATOM 3634 C C . PHE A 1 458 ? 30.293 16.193 -7.055 1.00 92.50 458 PHE A C 1
ATOM 3636 O O . PHE A 1 458 ? 30.259 17.307 -6.522 1.00 92.50 458 PHE A O 1
ATOM 3643 N N . ASP A 1 459 ? 29.412 15.236 -6.760 1.00 81.81 459 ASP A N 1
ATOM 3644 C CA . ASP A 1 459 ? 28.223 15.468 -5.948 1.00 81.81 459 ASP A CA 1
ATOM 3645 C C . ASP A 1 459 ? 28.555 15.868 -4.517 1.00 81.81 459 ASP A C 1
ATOM 3647 O O . ASP A 1 459 ? 28.103 16.908 -4.026 1.00 81.81 459 ASP A O 1
ATOM 3651 N N . GLN A 1 460 ? 29.412 15.077 -3.870 1.00 81.19 460 GLN A N 1
ATOM 3652 C CA . GLN A 1 460 ? 29.866 15.320 -2.503 1.00 81.19 460 GLN A CA 1
ATOM 3653 C C . GLN A 1 460 ? 30.726 16.585 -2.387 1.00 81.19 460 GLN A C 1
ATOM 3655 O O . GLN A 1 460 ? 30.612 17.312 -1.400 1.00 81.19 460 GLN A O 1
ATOM 3660 N N . ARG A 1 461 ? 31.586 16.875 -3.378 1.00 83.75 461 ARG A N 1
ATOM 3661 C CA . ARG A 1 461 ? 32.478 18.050 -3.333 1.00 83.75 461 ARG A CA 1
ATOM 3662 C C . ARG A 1 461 ? 31.787 19.353 -3.732 1.00 83.75 461 ARG A C 1
ATOM 3664 O O . ARG A 1 461 ? 32.226 20.418 -3.293 1.00 83.75 461 ARG A O 1
ATOM 3671 N N . TRP A 1 462 ? 30.745 19.307 -4.566 1.00 90.75 462 TRP A N 1
ATOM 3672 C CA . TRP A 1 462 ? 30.174 20.520 -5.149 1.00 90.75 462 TRP A CA 1
ATOM 3673 C C . TRP A 1 462 ? 28.645 20.547 -5.284 1.00 90.75 462 TRP A C 1
ATOM 3675 O O . TRP A 1 462 ? 28.050 21.551 -4.870 1.00 90.75 462 TRP A O 1
ATOM 3685 N N . TRP A 1 463 ? 28.004 19.515 -5.842 1.00 91.44 463 TRP A N 1
ATOM 3686 C CA . TRP A 1 463 ? 26.591 19.613 -6.240 1.00 91.44 463 TRP A CA 1
ATOM 3687 C C . TRP A 1 463 ? 25.610 19.612 -5.067 1.00 91.44 463 TRP A C 1
ATOM 3689 O O . TRP A 1 463 ? 24.759 20.497 -4.996 1.00 91.44 463 TRP A O 1
ATOM 3699 N N . LEU A 1 464 ? 25.744 18.693 -4.104 1.00 77.25 464 LEU A N 1
ATOM 3700 C CA . LEU A 1 464 ? 24.767 18.529 -3.013 1.00 77.25 464 LEU A CA 1
ATOM 3701 C C . LEU A 1 464 ? 24.619 19.790 -2.146 1.00 77.25 464 LEU A C 1
ATOM 3703 O O . LEU A 1 464 ? 23.524 20.129 -1.707 1.00 77.25 464 LEU A O 1
ATOM 3707 N N . ALA A 1 465 ? 25.700 20.554 -1.970 1.00 76.56 465 ALA A N 1
ATOM 3708 C CA . ALA A 1 465 ? 25.686 21.839 -1.265 1.00 76.56 465 ALA A CA 1
ATOM 3709 C C . ALA A 1 465 ? 25.026 22.990 -2.064 1.00 76.56 465 ALA A C 1
ATOM 3711 O O . ALA A 1 465 ? 24.991 24.131 -1.598 1.00 76.56 465 ALA A O 1
ATOM 3712 N N . ARG A 1 466 ? 24.573 22.733 -3.299 1.00 83.75 466 ARG A N 1
ATOM 3713 C CA . ARG A 1 466 ? 24.086 23.737 -4.260 1.00 83.75 466 ARG A CA 1
ATOM 3714 C C . ARG A 1 466 ? 22.803 23.333 -4.991 1.00 83.75 466 ARG A C 1
ATOM 3716 O O . ARG A 1 466 ? 22.142 24.232 -5.502 1.00 83.75 466 ARG A O 1
ATOM 3723 N N . SER A 1 467 ? 22.414 22.059 -4.996 1.00 76.50 467 SER A N 1
ATOM 3724 C CA . SER A 1 467 ? 21.228 21.529 -5.692 1.00 76.50 467 SER A CA 1
ATOM 3725 C C . SER A 1 467 ? 19.920 22.231 -5.305 1.00 76.50 467 SER A C 1
ATOM 3727 O O . SER A 1 467 ? 19.091 22.514 -6.169 1.00 76.50 467 SER A O 1
ATOM 3729 N N . GLN A 1 468 ? 19.768 22.655 -4.044 1.00 68.38 468 GLN A N 1
ATOM 3730 C CA . GLN A 1 468 ? 18.624 23.473 -3.608 1.00 68.38 468 GLN A CA 1
ATOM 3731 C C . GLN A 1 468 ? 18.476 24.791 -4.396 1.00 68.38 468 GLN A C 1
ATOM 3733 O O . GLN A 1 468 ? 17.360 25.274 -4.566 1.00 68.38 468 GLN A O 1
ATOM 3738 N N . ARG A 1 469 ? 19.567 25.358 -4.937 1.00 74.06 469 ARG A N 1
ATOM 3739 C CA . ARG A 1 469 ? 19.531 26.563 -5.793 1.00 74.06 469 ARG A CA 1
ATOM 3740 C C . ARG A 1 469 ? 18.932 26.300 -7.179 1.00 74.06 469 ARG A C 1
ATOM 3742 O O . ARG A 1 469 ? 18.617 27.265 -7.867 1.00 74.06 469 ARG A O 1
ATOM 3749 N N . ALA A 1 470 ? 18.802 25.037 -7.582 1.00 75.06 470 ALA A N 1
ATOM 3750 C CA . ALA A 1 470 ? 18.122 24.628 -8.806 1.00 75.06 470 ALA A CA 1
ATOM 3751 C C . ALA A 1 470 ? 16.664 24.202 -8.582 1.00 75.06 470 ALA A C 1
ATOM 3753 O O . ALA A 1 470 ? 15.948 24.038 -9.561 1.00 75.06 470 ALA A O 1
ATOM 3754 N N . ALA A 1 471 ? 16.220 24.001 -7.334 1.00 75.62 471 ALA A N 1
ATOM 3755 C CA . ALA A 1 471 ? 14.847 23.600 -6.996 1.00 75.62 471 ALA A CA 1
ATOM 3756 C C . ALA A 1 471 ? 14.308 22.397 -7.815 1.00 75.62 471 ALA A C 1
ATOM 3758 O O . ALA A 1 471 ? 13.150 22.384 -8.221 1.00 75.62 471 ALA A O 1
ATOM 3759 N N . GLY A 1 472 ? 15.166 21.405 -8.093 1.00 81.31 472 GLY A N 1
ATOM 3760 C CA . GLY A 1 472 ? 14.830 20.224 -8.904 1.00 81.31 472 GLY A CA 1
ATOM 3761 C C . GLY A 1 472 ? 14.806 20.450 -10.423 1.00 81.31 472 GLY A C 1
ATOM 3762 O O . GLY A 1 472 ? 14.480 19.530 -11.159 1.00 81.31 472 GLY A O 1
ATOM 3763 N N . LYS A 1 473 ? 15.150 21.651 -10.913 1.00 88.75 473 LYS A N 1
ATOM 3764 C CA . LYS A 1 473 ? 15.110 22.016 -12.343 1.00 88.75 473 LYS A CA 1
ATOM 3765 C C . LYS A 1 473 ? 16.426 21.860 -13.105 1.00 88.75 473 LYS A C 1
ATOM 3767 O O . LYS A 1 473 ? 16.445 22.060 -14.315 1.00 88.75 473 LYS A O 1
ATOM 3772 N N . LEU A 1 474 ? 17.503 21.483 -12.425 1.00 91.81 474 LEU A N 1
ATOM 3773 C CA . LEU A 1 474 ? 18.772 21.070 -13.024 1.00 91.81 474 LEU A CA 1
ATOM 3774 C C . LEU A 1 474 ? 19.238 19.797 -12.322 1.00 91.81 474 LEU A C 1
ATOM 3776 O O . LEU A 1 474 ? 19.219 19.776 -11.095 1.00 91.81 474 LEU A O 1
ATOM 3780 N N . ASN A 1 475 ? 19.702 18.810 -13.085 1.00 90.25 475 ASN A N 1
ATOM 3781 C CA . ASN A 1 475 ? 20.408 17.620 -12.610 1.00 90.25 475 ASN A CA 1
ATOM 3782 C C . ASN A 1 475 ? 21.730 17.437 -13.373 1.00 90.25 475 ASN A C 1
ATOM 3784 O O . ASN A 1 475 ? 21.893 17.943 -14.485 1.00 90.25 475 ASN A O 1
ATOM 3788 N N . PHE A 1 476 ? 22.660 16.691 -12.778 1.00 92.50 476 PHE A N 1
ATOM 3789 C CA . PHE A 1 476 ? 23.892 16.226 -13.417 1.00 92.50 476 PHE A CA 1
ATOM 3790 C C . PHE A 1 476 ? 23.897 14.699 -13.378 1.00 92.50 476 PHE A C 1
ATOM 3792 O O . PHE A 1 476 ? 23.575 14.125 -12.341 1.00 92.50 476 PHE A O 1
ATOM 3799 N N . ASP A 1 477 ? 24.247 14.065 -14.491 1.00 90.25 477 ASP A N 1
ATOM 3800 C CA . ASP A 1 477 ? 24.377 12.608 -14.610 1.00 90.25 477 ASP A CA 1
ATOM 3801 C C . ASP A 1 477 ? 25.459 12.277 -15.654 1.00 90.25 477 ASP A C 1
ATOM 3803 O O . ASP A 1 477 ? 26.029 13.193 -16.254 1.00 90.25 477 ASP A O 1
ATOM 3807 N N . PHE A 1 478 ? 25.768 11.004 -15.896 1.00 87.38 478 PHE A N 1
ATOM 3808 C CA . PHE A 1 478 ? 26.694 10.593 -16.954 1.00 87.38 478 PHE A CA 1
ATOM 3809 C C . PHE A 1 478 ? 26.060 9.622 -17.956 1.00 87.38 478 PHE A C 1
ATOM 3811 O O . PHE A 1 478 ? 25.144 8.869 -17.643 1.00 87.38 478 PHE A O 1
ATOM 3818 N N . GLU A 1 479 ? 26.602 9.614 -19.170 1.00 86.12 479 GLU A N 1
ATOM 3819 C CA . GLU A 1 479 ? 26.255 8.681 -20.240 1.00 86.12 479 GLU A CA 1
ATOM 3820 C C . GLU A 1 479 ? 27.548 8.019 -20.744 1.00 86.12 479 GLU A C 1
ATOM 3822 O O . GLU A 1 479 ? 28.588 8.673 -20.844 1.00 86.12 479 GLU A O 1
ATOM 3827 N N . LEU A 1 480 ? 27.520 6.707 -20.990 1.00 80.06 480 LEU A N 1
ATOM 3828 C CA . LEU A 1 480 ? 28.698 5.950 -21.433 1.00 80.06 480 LEU A CA 1
ATOM 3829 C C . LEU A 1 480 ? 28.758 5.905 -22.965 1.00 80.06 480 LEU A C 1
ATOM 3831 O O . LEU A 1 480 ? 27.726 5.720 -23.610 1.00 80.06 480 LEU A O 1
ATOM 3835 N N . ILE A 1 481 ? 29.969 6.057 -23.515 1.00 69.69 481 ILE A N 1
ATOM 3836 C CA . ILE A 1 481 ? 30.270 6.091 -24.963 1.00 69.69 481 ILE A CA 1
ATOM 3837 C C . ILE A 1 481 ? 31.024 4.836 -25.408 1.00 69.69 481 ILE A C 1
ATOM 3839 O O . ILE A 1 481 ? 32.021 4.506 -24.725 1.00 69.69 481 ILE A O 1
#

Secondary structure (DSSP, 8-state):
-EEEE-S-GGG--SSEEEEEEESSS---STHHHHHHHH-HHHHHHHHHHHHHT--BTTB-EEEE---SSSPSEEEEEEEESSTTSPP-HHHHHHHHHHHHHHHHHTT--EEEE--TTTSTT---HHHHHHHHHHHHTT-TTSEEEEEPP-----TTGGGS--PPPPP-HHHHHHHHHHHHHHHHH--S-EEHHHHHHHHHHHHHTT-------EEETTEEE-TTHHHHHHHHBTTTEES--SS---TT-EEEEPTTHHHHHHHHHTT-HHHHHHHHHHHHHTTT--SHHHHHHHHHHHHHHHHS---SHHHHHHHHHHH-GGGGGS-HHHHHHHHHHHHHTTSS-------PPPP-----------------S-GGGTTTTTTTT-EESSHHHHHHHHHHTTTHHHHHHHHHHHHHHH-TTSEEEEEEE--TTS--EEEEEEEE-S-HHHHHHHHHHHIIIIITTTGGGGTTSEEEEEEE-

Radius of gyration: 29.48 Å; chains: 1; bounding box: 74×62×73 Å

Sequence (481 aa):
MIEIRKGDILLAEADAIVNTVNCVGIMGRGIALQFRKAFPENFRVYEAACKRNDVRPGTMLVYETGLLTGPRFIINFPTKRHWKGKSRVEDIDAGLRALVNEIRDRGIRSVAVPPLGSGLGGLDWNVVRPKITRAFEELPDVQVLLFEPAGAPKPKDMARERRAPRMTPGRAVLIELMARYLAAVLDPFVSLLEIHKLMYFMQEAGENLKLKYEKGTYGPYARNLRHVLCLIEGHFITGYGDAEDQPDRAIELVPKVSELAETFIASHPDTQARFDRVGRLIHGFETPYGMELLATVHWVATHEEARSADEAIEATYRWSQRKRIFDDKQIRLAWQVLVDQGWLASAISEQPMPPHPVGPLQDIYWEKLKWEEPPDSALKGLEDVYVISDRSTVAAFIEQNRLRGLLLQARDPLNAVFGEAAVKTLTLVHDDEGFDTLFCLILVSGDMNDARLALRSFDQRWWLARSQRAAGKLNFDFELI

pLDDT: mean 81.48, std 18.37, range [24.09, 98.5]